Protein AF-A0AAV2SA67-F1 (afdb_monomer)

Secondary structure (DSSP, 8-state):
--SSSSHHHHHHHHHHHHHHHHHHHHHHHHHHHHHHHHHHHHHHHHHHHHHHHHHHHHHHHHHHHHHHHHHHHHHHHHHHHHHHHHHHHHHHHHHHHHHHHHHHHHHHHHHHHHHHHHHHHHHHHHHHHHHHHHHHHHHHHHHHHHHHHHHHHHHHHHHHHHHHHHHHHHHHHHHHHHHHHHHHHHHHHHHHHHHHHHHHHHHHHHHHHHHHHHHHHHHHHHHHHHTTTTTS-----SSSSSTTTHHHHHHHTTTTTSSSSSSSSS-------------GGGTEEE-TT---EEE---S---HHHHHHHHHHTT------SSHHHHHHHHHHHH-SEEEEEEEEEETTEEEETTT--EE-TT-TTB-TT---S---TT-EEEEEE-HHHHHH-TT--EEEE-

InterPro domains:
  IPR016187 C-type lectin fold [SSF56436] (290-387)

pLDDT: mean 81.66, std 18.69, range [34.91, 97.81]

Structure (mmCIF, N/CA/C/O backbone):
data_AF-A0AAV2SA67-F1
#
_entry.id   AF-A0AAV2SA67-F1
#
loop_
_atom_site.group_PDB
_atom_site.id
_atom_site.type_symbol
_atom_site.label_atom_id
_atom_site.label_alt_id
_atom_site.label_comp_id
_atom_site.label_asym_id
_atom_site.label_entity_id
_atom_site.label_seq_id
_atom_site.pdbx_PDB_ins_code
_atom_site.Cartn_x
_atom_site.Cartn_y
_atom_site.Cartn_z
_atom_site.occupancy
_atom_site.B_iso_or_equiv
_atom_site.auth_seq_id
_atom_site.auth_comp_id
_atom_site.auth_asym_id
_atom_site.auth_atom_id
_atom_site.pdbx_PDB_model_num
ATOM 1 N N . MET A 1 1 ? 134.380 -24.415 -111.382 1.00 48.25 1 MET A N 1
ATOM 2 C CA . MET A 1 1 ? 134.892 -23.447 -110.386 1.00 48.25 1 MET A CA 1
ATOM 3 C C . MET A 1 1 ? 134.411 -22.070 -110.834 1.00 48.25 1 MET A C 1
ATOM 5 O O . MET A 1 1 ? 134.616 -21.771 -111.998 1.00 48.25 1 MET A O 1
ATOM 9 N N . TRP A 1 2 ? 133.748 -21.304 -109.955 1.00 44.81 2 TRP A N 1
ATOM 10 C CA . TRP A 1 2 ? 133.229 -19.935 -110.183 1.00 44.81 2 TRP A CA 1
ATOM 11 C C . TRP A 1 2 ? 132.041 -19.792 -111.159 1.00 44.81 2 TRP A C 1
ATOM 13 O O . TRP A 1 2 ? 132.239 -19.430 -112.307 1.00 44.81 2 TRP A O 1
ATOM 23 N N . CYS A 1 3 ? 130.808 -20.058 -110.694 1.00 39.38 3 CYS A N 1
ATOM 24 C CA . CYS A 1 3 ? 129.559 -19.464 -111.244 1.00 39.38 3 CYS A CA 1
ATOM 25 C C . CYS A 1 3 ? 128.272 -19.775 -110.432 1.00 39.38 3 CYS A C 1
ATOM 27 O O . CYS A 1 3 ? 127.188 -19.397 -110.852 1.00 39.38 3 CYS A O 1
ATOM 29 N N . TYR A 1 4 ? 128.352 -20.422 -109.259 1.00 41.94 4 TYR A N 1
ATOM 30 C CA . TYR A 1 4 ? 127.177 -20.696 -108.401 1.00 41.94 4 TYR A CA 1
ATOM 31 C C . TYR A 1 4 ? 126.932 -19.645 -107.297 1.00 41.94 4 TYR A C 1
ATOM 33 O O . TYR A 1 4 ? 125.926 -19.710 -106.599 1.00 41.94 4 TYR A O 1
ATOM 41 N N . GLY A 1 5 ? 127.818 -18.653 -107.150 1.00 44.56 5 GLY A N 1
ATOM 42 C CA . GLY A 1 5 ? 127.726 -17.625 -106.101 1.00 44.56 5 GLY A CA 1
ATOM 43 C C . GLY A 1 5 ? 126.851 -16.411 -106.436 1.00 44.56 5 GLY A C 1
ATOM 44 O O . GLY A 1 5 ? 126.597 -15.602 -105.555 1.00 44.56 5 GLY A O 1
ATOM 45 N N . LEU A 1 6 ? 126.385 -16.271 -107.683 1.00 46.56 6 LEU A N 1
ATOM 46 C CA . LEU A 1 6 ? 125.644 -15.085 -108.149 1.00 46.56 6 LEU A CA 1
ATOM 47 C C . LEU A 1 6 ? 124.126 -15.312 -108.275 1.00 46.56 6 LEU A C 1
ATOM 49 O O . LEU A 1 6 ? 123.373 -14.349 -108.369 1.00 46.56 6 LEU A O 1
ATOM 53 N N . LEU A 1 7 ? 123.662 -16.567 -108.210 1.00 45.16 7 LEU A N 1
ATOM 54 C CA . LEU A 1 7 ? 122.232 -16.903 -108.274 1.00 45.16 7 LEU A CA 1
ATOM 55 C C . LEU A 1 7 ? 121.543 -16.889 -106.896 1.00 45.16 7 LEU A C 1
ATOM 57 O O . LEU A 1 7 ? 120.339 -16.670 -106.816 1.00 45.16 7 LEU A O 1
ATOM 61 N N . ILE A 1 8 ? 122.299 -17.067 -105.807 1.00 51.19 8 ILE A N 1
ATOM 62 C CA . ILE A 1 8 ? 121.755 -17.037 -104.437 1.00 51.19 8 ILE A CA 1
ATOM 63 C C . ILE A 1 8 ? 121.509 -15.588 -103.982 1.00 51.19 8 ILE A C 1
ATOM 65 O O . ILE A 1 8 ? 120.520 -15.315 -103.309 1.00 51.19 8 ILE A O 1
ATOM 69 N N . THR A 1 9 ? 122.321 -14.627 -104.429 1.00 50.41 9 THR A N 1
ATOM 70 C CA . THR A 1 9 ? 122.163 -13.212 -104.053 1.00 50.41 9 THR A CA 1
ATOM 71 C C . THR A 1 9 ? 120.949 -12.545 -104.714 1.00 50.41 9 THR A C 1
ATOM 73 O O . THR A 1 9 ? 120.351 -11.663 -104.110 1.00 50.41 9 THR A O 1
ATOM 76 N N . VAL A 1 10 ? 120.531 -12.987 -105.910 1.00 49.19 10 VAL A N 1
ATOM 77 C CA . VAL A 1 10 ? 119.343 -12.446 -106.612 1.00 49.19 10 VAL A CA 1
ATOM 78 C C . VAL A 1 10 ? 118.028 -13.044 -106.083 1.00 49.19 10 VAL A C 1
ATOM 80 O O . VAL A 1 10 ? 117.008 -12.360 -106.046 1.00 49.19 10 VAL A O 1
ATOM 83 N N . LEU A 1 11 ? 118.039 -14.290 -105.597 1.00 46.66 11 LEU A N 1
ATOM 84 C CA . LEU A 1 11 ? 116.864 -14.893 -104.952 1.00 46.66 11 LEU A CA 1
ATOM 85 C C . LEU A 1 11 ? 116.608 -14.320 -103.546 1.00 46.66 11 LEU A C 1
ATOM 87 O O . LEU A 1 11 ? 115.452 -14.154 -103.160 1.00 46.66 11 LEU A O 1
ATOM 91 N N . VAL A 1 12 ? 117.658 -13.935 -102.809 1.00 51.09 12 VAL A N 1
ATOM 92 C CA . VAL A 1 12 ? 117.508 -13.292 -101.490 1.00 51.09 12 VAL A CA 1
ATOM 93 C C . VAL A 1 12 ? 117.017 -11.841 -101.612 1.00 51.09 12 VAL A C 1
ATOM 95 O O . VAL A 1 12 ? 116.177 -11.429 -100.815 1.00 51.09 12 VAL A O 1
ATOM 98 N N . THR A 1 13 ? 117.425 -11.076 -102.633 1.00 50.19 13 THR A N 1
ATOM 99 C CA . THR A 1 13 ? 116.911 -9.705 -102.839 1.00 50.19 13 THR A CA 1
ATOM 100 C C . THR A 1 13 ? 115.480 -9.669 -103.389 1.00 50.19 13 THR A C 1
ATOM 102 O O . THR A 1 13 ? 114.714 -8.787 -103.009 1.00 50.19 13 THR A O 1
ATOM 105 N N . SER A 1 14 ? 115.063 -10.658 -104.190 1.00 50.53 14 SER A N 1
ATOM 106 C CA . SER A 1 14 ? 113.659 -10.820 -104.612 1.00 50.53 14 SER A CA 1
ATOM 107 C C . SER A 1 14 ? 112.731 -11.199 -103.450 1.00 50.53 14 SER A C 1
ATOM 109 O O . SER A 1 14 ? 111.597 -10.725 -103.396 1.00 50.53 14 SER A O 1
ATOM 111 N N . SER A 1 15 ? 113.200 -12.038 -102.519 1.00 53.34 15 SER A N 1
ATOM 112 C CA . SER A 1 15 ? 112.437 -12.418 -101.323 1.00 53.34 15 SER A CA 1
ATOM 113 C C . SER A 1 15 ? 112.305 -11.260 -100.332 1.00 53.34 15 SER A C 1
ATOM 115 O O . SER A 1 15 ? 111.272 -11.143 -99.684 1.00 53.34 15 SER A O 1
ATOM 117 N N . HIS A 1 16 ? 113.316 -10.391 -100.220 1.00 56.28 16 HIS A N 1
ATOM 118 C CA . HIS A 1 16 ? 113.267 -9.221 -99.336 1.00 56.28 16 HIS A CA 1
ATOM 119 C C . HIS A 1 16 ? 112.369 -8.097 -99.878 1.00 56.28 16 HIS A C 1
ATOM 121 O O . HIS A 1 16 ? 111.713 -7.413 -99.097 1.00 56.28 16 HIS A O 1
ATOM 127 N N . GLN A 1 17 ? 112.278 -7.932 -101.204 1.00 56.06 17 GLN A N 1
ATOM 128 C CA . GLN A 1 17 ? 111.377 -6.945 -101.807 1.00 56.06 17 GLN A CA 1
ATOM 129 C C . GLN A 1 17 ? 109.898 -7.358 -101.684 1.00 56.06 17 GLN A C 1
ATOM 131 O O . GLN A 1 17 ? 109.060 -6.520 -101.368 1.00 56.06 17 GLN A O 1
ATOM 136 N N . GLN A 1 18 ? 109.580 -8.652 -101.840 1.00 59.53 18 GLN A N 1
ATOM 137 C CA . GLN A 1 18 ? 108.227 -9.169 -101.576 1.00 59.53 18 GLN A CA 1
ATOM 138 C C . GLN A 1 18 ? 107.814 -9.035 -100.104 1.00 59.53 18 GLN A C 1
ATOM 140 O O . GLN A 1 18 ? 106.637 -8.807 -99.824 1.00 59.53 18 GLN A O 1
ATOM 145 N N . ASP A 1 19 ? 108.758 -9.147 -99.169 1.00 63.97 19 ASP A N 1
ATOM 146 C CA . ASP A 1 19 ? 108.494 -8.996 -97.734 1.00 63.97 19 ASP A CA 1
ATOM 147 C C . ASP A 1 19 ? 108.241 -7.521 -97.358 1.00 63.97 19 ASP A C 1
ATOM 149 O O . ASP A 1 19 ? 107.311 -7.211 -96.616 1.00 63.97 19 ASP A O 1
ATOM 153 N N . LEU A 1 20 ? 108.978 -6.581 -97.963 1.00 70.62 20 LEU A N 1
ATOM 154 C CA . LEU A 1 20 ? 108.757 -5.137 -97.794 1.00 70.62 20 LEU A CA 1
ATOM 155 C C . LEU A 1 20 ? 107.414 -4.666 -98.378 1.00 70.62 20 LEU A C 1
ATOM 157 O O . LEU A 1 20 ? 106.704 -3.897 -97.728 1.00 70.62 20 LEU A O 1
ATOM 161 N N . ASP A 1 21 ? 107.023 -5.163 -99.555 1.00 72.12 21 ASP A N 1
ATOM 162 C CA . ASP A 1 21 ? 105.719 -4.844 -100.154 1.00 72.12 21 ASP A CA 1
ATOM 163 C C . ASP A 1 21 ? 104.561 -5.462 -99.346 1.00 72.12 21 ASP A C 1
ATOM 165 O O . ASP A 1 21 ? 103.511 -4.835 -99.170 1.00 72.12 21 ASP A O 1
ATOM 169 N N . SER A 1 22 ? 104.768 -6.655 -98.775 1.00 76.44 22 SER A N 1
ATOM 170 C CA . SER A 1 22 ? 103.808 -7.304 -97.870 1.00 76.44 22 SER A CA 1
ATOM 171 C C . SER A 1 22 ? 103.659 -6.539 -96.552 1.00 76.44 22 SER A C 1
ATOM 173 O O . SER A 1 22 ? 102.537 -6.345 -96.085 1.00 76.44 22 SER A O 1
ATOM 175 N N . GLN A 1 23 ? 104.758 -6.039 -95.976 1.00 82.31 23 GLN A N 1
ATOM 176 C CA . GLN A 1 23 ? 104.737 -5.206 -94.769 1.00 82.31 23 GLN A CA 1
ATOM 177 C C . GLN A 1 23 ? 104.076 -3.844 -95.015 1.00 82.31 23 GLN A C 1
ATOM 179 O O . GLN A 1 23 ? 103.294 -3.389 -94.179 1.00 82.31 23 GLN A O 1
ATOM 184 N N . ALA A 1 24 ? 104.314 -3.214 -96.169 1.00 79.31 24 ALA A N 1
ATOM 185 C CA . ALA A 1 24 ? 103.651 -1.966 -96.549 1.00 79.31 24 ALA A CA 1
ATOM 186 C C . ALA A 1 24 ? 102.139 -2.156 -96.763 1.00 79.31 24 ALA A C 1
ATOM 188 O O . ALA A 1 24 ? 101.334 -1.325 -96.333 1.00 79.31 24 ALA A O 1
ATOM 189 N N . LEU A 1 25 ? 101.733 -3.270 -97.382 1.00 83.75 25 LEU A N 1
ATOM 190 C CA . LEU A 1 25 ? 100.326 -3.635 -97.520 1.00 83.75 25 LEU A CA 1
ATOM 191 C C . LEU A 1 25 ? 99.682 -3.888 -96.147 1.00 83.75 25 LEU A C 1
ATOM 193 O O . LEU A 1 25 ? 98.597 -3.367 -95.886 1.00 83.75 25 LEU A O 1
ATOM 197 N N . LEU A 1 26 ? 100.357 -4.624 -95.256 1.00 85.69 26 LEU A N 1
ATOM 198 C CA . LEU A 1 26 ? 99.875 -4.903 -93.902 1.00 85.69 26 LEU A CA 1
ATOM 199 C C . LEU A 1 26 ? 99.706 -3.611 -93.091 1.00 85.69 26 LEU A C 1
ATOM 201 O O . LEU A 1 26 ? 98.662 -3.405 -92.480 1.00 85.69 26 LEU A O 1
ATOM 205 N N . ALA A 1 27 ? 100.686 -2.705 -93.144 1.00 85.56 27 ALA A N 1
ATOM 206 C CA . ALA A 1 27 ? 100.624 -1.409 -92.474 1.00 85.56 27 ALA A CA 1
ATOM 207 C C . ALA A 1 27 ? 99.464 -0.543 -92.993 1.00 85.56 27 ALA A C 1
ATOM 209 O O . ALA A 1 27 ? 98.761 0.091 -92.207 1.00 85.56 27 ALA A O 1
ATOM 210 N N . ASN A 1 28 ? 99.208 -0.557 -94.305 1.00 88.81 28 ASN A N 1
ATOM 211 C CA . ASN A 1 28 ? 98.059 0.135 -94.890 1.00 88.81 28 ASN A CA 1
ATOM 212 C C . ASN A 1 28 ? 96.721 -0.482 -94.461 1.00 88.81 28 ASN A C 1
ATOM 214 O O . ASN A 1 28 ? 95.776 0.261 -94.193 1.00 88.81 28 ASN A O 1
ATOM 218 N N . MET A 1 29 ? 96.631 -1.814 -94.361 1.00 89.88 29 MET A N 1
ATOM 219 C CA . MET A 1 29 ? 95.435 -2.485 -93.843 1.00 89.88 29 MET A CA 1
ATOM 220 C C . MET A 1 29 ? 95.204 -2.170 -92.365 1.00 89.88 29 MET A C 1
ATOM 222 O O . MET A 1 29 ? 94.077 -1.850 -92.002 1.00 89.88 29 MET A O 1
ATOM 226 N N . VAL A 1 30 ? 96.250 -2.198 -91.533 1.00 92.06 30 VAL A N 1
ATOM 227 C CA . VAL A 1 30 ? 96.170 -1.827 -90.109 1.00 92.06 30 VAL A CA 1
ATOM 228 C C . VAL A 1 30 ? 95.690 -0.385 -89.971 1.00 92.06 30 VAL A C 1
ATOM 230 O O . VAL A 1 30 ? 94.685 -0.143 -89.316 1.00 92.06 30 VAL A O 1
ATOM 233 N N . ARG A 1 31 ? 96.296 0.559 -90.701 1.00 89.94 31 ARG A N 1
ATOM 234 C CA . ARG A 1 31 ? 95.888 1.972 -90.669 1.00 89.94 31 ARG A CA 1
ATOM 235 C C . ARG A 1 31 ? 94.442 2.185 -91.135 1.00 89.94 31 ARG A C 1
ATOM 237 O O . ARG A 1 31 ? 93.741 3.052 -90.618 1.00 89.94 31 ARG A O 1
ATOM 244 N N . LEU A 1 32 ? 93.988 1.408 -92.122 1.00 91.69 32 LEU A N 1
ATOM 245 C CA . LEU A 1 32 ? 92.596 1.426 -92.575 1.00 91.69 32 LEU A CA 1
ATOM 246 C C . LEU A 1 32 ? 91.648 0.861 -91.509 1.00 91.69 32 LEU A C 1
ATOM 248 O O . LEU A 1 32 ? 90.562 1.405 -91.318 1.00 91.69 32 LEU A O 1
ATOM 252 N N . VAL A 1 33 ? 92.039 -0.221 -90.832 1.00 92.25 33 VAL A N 1
ATOM 253 C CA . VAL A 1 33 ? 91.273 -0.807 -89.726 1.00 92.25 33 VAL A CA 1
ATOM 254 C C . VAL A 1 33 ? 91.171 0.181 -88.570 1.00 92.25 33 VAL A C 1
ATOM 256 O O . VAL A 1 33 ? 90.055 0.434 -88.127 1.00 92.25 33 VAL A O 1
ATOM 259 N N . ASP A 1 34 ? 92.273 0.811 -88.166 1.00 93.19 34 ASP A N 1
ATOM 260 C CA . ASP A 1 34 ? 92.295 1.817 -87.097 1.00 93.19 34 ASP A CA 1
ATOM 261 C C . ASP A 1 34 ? 91.381 2.998 -87.433 1.00 93.19 34 ASP A C 1
ATOM 263 O O . ASP A 1 34 ? 90.498 3.347 -86.655 1.00 93.19 34 ASP A O 1
ATOM 267 N N . SER A 1 35 ? 91.485 3.540 -88.651 1.00 93.06 35 SER A N 1
ATOM 268 C CA . SER A 1 35 ? 90.613 4.630 -89.108 1.00 93.06 35 SER A CA 1
ATOM 269 C C . SER A 1 35 ? 89.127 4.239 -89.111 1.00 93.06 35 SER A C 1
ATOM 271 O O . SER A 1 35 ? 88.254 5.035 -88.743 1.00 93.06 35 SER A O 1
ATOM 273 N N . ARG A 1 36 ? 88.802 2.996 -89.495 1.00 93.94 36 ARG A N 1
ATOM 274 C CA . ARG A 1 36 ? 87.426 2.480 -89.414 1.00 93.94 36 ARG A CA 1
ATOM 275 C C . ARG A 1 36 ? 86.980 2.269 -87.969 1.00 93.94 36 ARG A C 1
ATOM 277 O O . ARG A 1 36 ? 85.798 2.468 -87.696 1.00 93.94 36 ARG A O 1
ATOM 284 N N . MET A 1 37 ? 87.885 1.889 -87.073 1.00 94.31 37 MET A N 1
ATOM 285 C CA . MET A 1 37 ? 87.607 1.675 -85.655 1.00 94.31 37 MET A CA 1
ATOM 286 C C . MET A 1 37 ? 87.370 3.002 -84.928 1.00 94.31 37 MET A C 1
ATOM 288 O O . MET A 1 37 ? 86.385 3.113 -84.208 1.00 94.31 37 MET A O 1
ATOM 292 N N . GLU A 1 38 ? 88.151 4.042 -85.222 1.00 94.06 38 GLU A N 1
ATOM 293 C CA . GLU A 1 38 ? 87.898 5.419 -84.770 1.00 94.06 38 GLU A CA 1
ATOM 294 C C . GLU A 1 38 ? 86.553 5.947 -85.290 1.00 94.06 38 GLU A C 1
ATOM 296 O O . GLU A 1 38 ? 85.763 6.529 -84.548 1.00 94.06 38 GLU A O 1
ATOM 301 N N . THR A 1 39 ? 86.243 5.699 -86.569 1.00 93.25 39 THR A N 1
ATOM 302 C CA . THR A 1 39 ? 84.943 6.075 -87.151 1.00 93.25 39 THR A CA 1
ATOM 303 C C . THR A 1 39 ? 83.787 5.350 -86.461 1.00 93.25 39 THR A C 1
ATOM 305 O O . THR A 1 39 ? 82.722 5.934 -86.239 1.00 93.25 39 THR A O 1
ATOM 308 N N . LEU A 1 40 ? 83.978 4.071 -86.129 1.00 94.00 40 LEU A N 1
ATOM 309 C CA . LEU A 1 40 ? 82.996 3.285 -85.395 1.00 94.00 40 LEU A CA 1
ATOM 310 C C . LEU A 1 40 ? 82.823 3.821 -83.972 1.00 94.00 40 LEU A C 1
ATOM 312 O O . LEU A 1 40 ? 81.686 3.973 -83.540 1.00 94.00 40 LEU A O 1
ATOM 316 N N . ASP A 1 41 ? 83.909 4.168 -83.286 1.00 94.94 41 ASP A N 1
ATOM 317 C CA . ASP A 1 41 ? 83.878 4.725 -81.935 1.00 94.94 41 ASP A CA 1
ATOM 318 C C . ASP A 1 41 ? 83.143 6.070 -81.888 1.00 94.94 41 ASP A C 1
ATOM 320 O O . ASP A 1 41 ? 82.214 6.252 -81.103 1.00 94.94 41 ASP A O 1
ATOM 324 N N . MET A 1 42 ? 83.430 6.977 -82.829 1.00 94.38 42 MET A N 1
ATOM 325 C CA . MET A 1 42 ? 82.678 8.230 -82.973 1.00 94.38 42 MET A CA 1
ATOM 326 C C . MET A 1 42 ? 81.180 7.988 -83.196 1.00 94.38 42 MET A C 1
ATOM 328 O O . MET A 1 42 ? 80.344 8.685 -82.619 1.00 94.38 42 MET A O 1
ATOM 332 N N . ARG A 1 43 ? 80.817 6.988 -84.010 1.00 94.81 43 ARG A N 1
ATOM 333 C CA . ARG A 1 43 ? 79.412 6.614 -84.231 1.00 94.81 43 ARG A CA 1
ATOM 334 C C . ARG A 1 43 ? 78.772 6.002 -82.991 1.00 94.81 43 ARG A C 1
ATOM 336 O O . ARG A 1 43 ? 77.634 6.349 -82.698 1.00 94.81 43 ARG A O 1
ATOM 343 N N . MET A 1 44 ? 79.473 5.135 -82.264 1.00 94.00 44 MET A N 1
ATOM 344 C CA . MET A 1 44 ? 78.983 4.552 -81.012 1.00 94.00 44 MET A CA 1
ATOM 345 C C . MET A 1 44 ? 78.765 5.632 -79.953 1.00 94.00 44 MET A C 1
ATOM 347 O O . MET A 1 44 ? 77.707 5.657 -79.333 1.00 94.00 44 MET A O 1
ATOM 351 N N . ASN A 1 45 ? 79.689 6.585 -79.822 1.00 94.25 45 ASN A N 1
ATOM 352 C CA . ASN A 1 45 ? 79.549 7.733 -78.926 1.00 94.25 45 ASN A CA 1
ATOM 353 C C . ASN A 1 45 ? 78.383 8.646 -79.342 1.00 94.25 45 ASN A C 1
ATOM 355 O O . ASN A 1 45 ? 77.599 9.096 -78.502 1.00 94.25 45 ASN A O 1
ATOM 359 N N . HIS A 1 46 ? 78.198 8.872 -80.647 1.00 93.00 46 HIS A N 1
ATOM 360 C CA . HIS A 1 46 ? 77.047 9.619 -81.153 1.00 93.00 46 HIS A CA 1
ATOM 361 C C . HIS A 1 46 ? 75.722 8.900 -80.853 1.00 93.00 46 HIS A C 1
ATOM 363 O O . HIS A 1 46 ? 74.798 9.520 -80.333 1.00 93.00 46 HIS A O 1
ATOM 369 N N . ILE A 1 47 ? 75.642 7.589 -81.095 1.00 95.50 47 ILE A N 1
ATOM 370 C CA . ILE A 1 47 ? 74.462 6.773 -80.771 1.00 95.50 47 ILE A CA 1
ATOM 371 C C . ILE A 1 47 ? 74.200 6.777 -79.260 1.00 95.50 47 ILE A C 1
ATOM 373 O O . ILE A 1 47 ? 73.062 6.972 -78.844 1.00 95.50 47 ILE A O 1
ATOM 377 N N . GLY A 1 48 ? 75.239 6.631 -78.434 1.00 95.50 48 GLY A N 1
ATOM 378 C CA . GLY A 1 48 ? 75.130 6.683 -76.975 1.00 95.50 48 GLY A CA 1
ATOM 379 C C . GLY A 1 48 ? 74.571 8.017 -76.478 1.00 95.50 48 GLY A C 1
ATOM 380 O O . GLY A 1 48 ? 73.663 8.037 -75.652 1.00 95.50 48 GLY A O 1
ATOM 381 N N . SER A 1 49 ? 75.037 9.140 -77.034 1.00 94.50 49 SER A N 1
ATOM 382 C CA . SER A 1 49 ? 74.489 10.462 -76.690 1.00 94.50 49 SER A CA 1
ATOM 383 C C . SER A 1 49 ? 73.047 10.660 -77.176 1.00 94.50 49 SER A C 1
ATOM 385 O O . SER A 1 49 ? 72.239 11.231 -76.447 1.00 94.50 49 SER A O 1
ATOM 387 N N . GLN A 1 50 ? 72.678 10.142 -78.355 1.00 95.69 50 GLN A N 1
ATOM 388 C CA . GLN A 1 50 ? 71.285 10.142 -78.815 1.00 95.69 50 GLN A CA 1
ATOM 389 C C . GLN A 1 50 ? 70.375 9.303 -77.908 1.00 95.69 50 GLN A C 1
ATOM 391 O O . GLN A 1 50 ? 69.291 9.766 -77.564 1.00 95.69 50 GLN A O 1
ATOM 396 N N . LEU A 1 51 ? 70.816 8.113 -77.484 1.00 94.81 51 LEU A N 1
ATOM 397 C CA . LEU A 1 51 ? 70.070 7.256 -76.557 1.00 94.81 51 LEU A CA 1
ATOM 398 C C . LEU A 1 51 ? 69.888 7.923 -75.192 1.00 94.81 51 LEU A C 1
ATOM 400 O O . LEU A 1 51 ? 68.769 7.967 -74.695 1.00 94.81 51 LEU A O 1
ATOM 404 N N . ASN A 1 52 ? 70.941 8.518 -74.625 1.00 94.81 52 ASN A N 1
ATOM 405 C CA . ASN A 1 52 ? 70.838 9.248 -73.358 1.00 94.81 52 ASN A CA 1
ATOM 406 C C . ASN A 1 52 ? 69.862 10.431 -73.452 1.00 94.81 52 ASN A C 1
ATOM 408 O O . ASN A 1 52 ? 69.083 10.656 -72.531 1.00 94.81 52 ASN A O 1
ATOM 412 N N . ASN A 1 53 ? 69.855 11.156 -74.574 1.00 94.88 53 ASN A N 1
ATOM 413 C CA . ASN A 1 53 ? 68.894 12.237 -74.803 1.00 94.88 53 ASN A CA 1
ATOM 414 C C . ASN A 1 53 ? 67.454 11.722 -74.954 1.00 94.88 53 ASN A C 1
ATOM 416 O O . ASN A 1 53 ? 66.521 12.386 -74.505 1.00 94.88 53 ASN A O 1
ATOM 420 N N . LEU A 1 54 ? 67.260 10.559 -75.587 1.00 94.81 54 LEU A N 1
ATOM 421 C CA . LEU A 1 54 ? 65.945 9.923 -75.686 1.00 94.81 54 LEU A CA 1
ATOM 422 C C . LEU A 1 54 ? 65.444 9.466 -74.314 1.00 94.81 54 LEU A C 1
ATOM 424 O O . LEU A 1 54 ? 64.302 9.773 -73.989 1.00 94.81 54 LEU A O 1
ATOM 428 N N . PHE A 1 55 ? 66.292 8.832 -73.498 1.00 95.25 55 PHE A N 1
ATOM 429 C CA . PHE A 1 55 ? 65.933 8.438 -72.133 1.00 95.25 55 PHE A CA 1
ATOM 430 C C . PHE A 1 55 ? 65.621 9.648 -71.250 1.00 95.25 55 PHE A C 1
ATOM 432 O O . PHE A 1 55 ? 64.579 9.672 -70.612 1.00 95.25 55 PHE A O 1
ATOM 439 N N . ALA A 1 56 ? 66.428 10.713 -71.299 1.00 94.69 56 ALA A N 1
ATOM 440 C CA . ALA A 1 56 ? 66.135 11.941 -70.556 1.00 94.69 56 ALA A CA 1
ATOM 441 C C . ALA A 1 56 ? 64.804 12.591 -70.985 1.00 94.69 56 ALA A C 1
ATOM 443 O O . ALA A 1 56 ? 64.082 13.155 -70.162 1.00 94.69 56 ALA A O 1
ATOM 444 N N . LYS A 1 57 ? 64.458 12.511 -72.278 1.00 95.12 57 LYS A N 1
ATOM 445 C CA . LYS A 1 57 ? 63.171 12.992 -72.793 1.00 95.12 57 LYS A CA 1
ATOM 446 C C . LYS A 1 57 ? 62.006 12.099 -72.357 1.00 95.12 57 LYS A C 1
ATOM 448 O O . LYS A 1 57 ? 60.935 12.625 -72.068 1.00 95.12 57 LYS A O 1
ATOM 453 N N . GLU A 1 58 ? 62.199 10.784 -72.334 1.00 95.31 58 GLU A N 1
ATOM 454 C CA . GLU A 1 58 ? 61.217 9.824 -71.826 1.00 95.31 58 GLU A CA 1
ATOM 455 C C . GLU A 1 58 ? 60.959 10.046 -70.332 1.00 95.31 58 GLU A C 1
ATOM 457 O O . GLU A 1 58 ? 59.803 10.199 -69.946 1.00 95.31 58 GLU A O 1
ATOM 462 N N . ASP A 1 59 ? 62.011 10.189 -69.522 1.00 95.56 59 ASP A N 1
ATOM 463 C CA . ASP A 1 59 ? 61.911 10.480 -68.088 1.00 95.56 59 ASP A CA 1
ATOM 464 C C . ASP A 1 59 ? 61.172 11.800 -67.832 1.00 95.56 59 ASP A C 1
ATOM 466 O O . ASP A 1 59 ? 60.219 11.834 -67.057 1.00 95.56 59 ASP A O 1
ATOM 470 N N . SER A 1 60 ? 61.531 12.872 -68.550 1.00 95.56 60 SER A N 1
ATOM 471 C CA . SER A 1 60 ? 60.846 14.167 -68.440 1.00 95.56 60 SER A CA 1
ATOM 472 C C . SER A 1 60 ? 59.377 14.097 -68.876 1.00 95.56 60 SER A C 1
ATOM 474 O O . SER A 1 60 ? 58.517 14.701 -68.234 1.00 95.56 60 SER A O 1
ATOM 476 N N . SER A 1 61 ? 59.067 13.346 -69.938 1.00 95.50 61 SER A N 1
ATOM 477 C CA . SER A 1 61 ? 57.685 13.141 -70.387 1.00 95.50 61 SER A CA 1
ATOM 478 C C . SER A 1 61 ? 56.880 12.311 -69.386 1.00 95.50 61 SER A C 1
ATOM 480 O O . SER A 1 61 ? 55.693 12.575 -69.194 1.00 95.50 61 SER A O 1
ATOM 482 N N . ASN A 1 62 ? 57.497 11.309 -68.757 1.00 94.69 62 ASN A N 1
ATOM 483 C CA . ASN A 1 62 ? 56.863 10.488 -67.732 1.00 94.69 62 ASN A CA 1
ATOM 484 C C . ASN A 1 62 ? 56.598 11.302 -66.460 1.00 94.69 62 ASN A C 1
ATOM 486 O O . ASN A 1 62 ? 55.509 11.205 -65.899 1.00 94.69 62 ASN A O 1
ATOM 490 N N . GLU A 1 63 ? 57.541 12.149 -66.042 1.00 96.56 63 GLU A N 1
ATOM 491 C CA . GLU A 1 63 ? 57.357 13.069 -64.917 1.00 96.56 63 GLU A CA 1
ATOM 492 C C . GLU A 1 63 ? 56.207 14.053 -65.189 1.00 96.56 63 GLU A C 1
ATOM 494 O O . GLU A 1 63 ? 55.306 14.191 -64.361 1.00 96.56 63 GLU A O 1
ATOM 499 N N . GLU A 1 64 ? 56.149 14.653 -66.386 1.00 95.62 64 GLU A N 1
ATOM 500 C CA . GLU A 1 64 ? 55.046 15.542 -66.783 1.00 95.62 64 GLU A CA 1
ATOM 501 C C . GLU A 1 64 ? 53.684 14.824 -66.769 1.00 95.62 64 GLU A C 1
ATOM 503 O O . GLU A 1 64 ? 52.688 15.380 -66.294 1.00 95.62 64 GLU A O 1
ATOM 508 N N . LEU A 1 65 ? 53.622 13.583 -67.267 1.00 95.25 65 LEU A N 1
ATOM 509 C CA . LEU A 1 65 ? 52.404 12.770 -67.233 1.00 95.25 65 LEU A CA 1
ATOM 510 C C . LEU A 1 65 ? 51.978 12.433 -65.801 1.00 95.25 65 LEU A C 1
ATOM 512 O O . LEU A 1 65 ? 50.789 12.521 -65.495 1.00 95.25 65 LEU A O 1
ATOM 516 N N . MET A 1 66 ? 52.922 12.094 -64.920 1.00 94.50 66 MET A N 1
ATOM 517 C CA . MET A 1 66 ? 52.637 11.810 -63.511 1.00 94.50 66 MET A CA 1
ATOM 518 C C . MET A 1 66 ? 52.110 13.043 -62.778 1.00 94.50 66 MET A C 1
ATOM 520 O O . MET A 1 66 ? 51.127 12.931 -62.045 1.00 94.50 66 MET A O 1
ATOM 524 N N . VAL A 1 67 ? 52.686 14.226 -63.024 1.00 96.62 67 VAL A N 1
ATOM 525 C CA . VAL A 1 67 ? 52.173 15.482 -62.458 1.00 96.62 67 VAL A CA 1
ATOM 526 C C . VAL A 1 67 ? 50.757 15.767 -62.957 1.00 96.62 67 VAL A C 1
ATOM 528 O O . VAL A 1 67 ? 49.880 16.035 -62.142 1.00 96.62 67 VAL A O 1
ATOM 531 N N . LYS A 1 68 ? 50.494 15.653 -64.268 1.00 96.06 68 LYS A N 1
ATOM 532 C CA . LYS A 1 68 ? 49.144 15.856 -64.833 1.00 96.06 68 LYS A CA 1
ATOM 533 C C . LYS A 1 68 ? 48.120 14.864 -64.290 1.00 96.06 68 LYS A C 1
ATOM 535 O O . LYS A 1 68 ? 46.967 15.231 -64.079 1.00 96.06 68 LYS A O 1
ATOM 540 N N . LEU A 1 69 ? 48.518 13.610 -64.088 1.00 94.94 69 LEU A N 1
ATOM 541 C CA . LEU A 1 69 ? 47.640 12.599 -63.511 1.00 94.94 69 LEU A CA 1
ATOM 542 C C . LEU A 1 69 ? 47.341 12.906 -62.039 1.00 94.94 69 LEU A C 1
ATOM 544 O O . LEU A 1 69 ? 46.181 12.832 -61.645 1.00 94.94 69 LEU A O 1
ATOM 548 N N . SER A 1 70 ? 48.353 13.289 -61.252 1.00 96.94 70 SER A N 1
ATOM 549 C CA . SER A 1 70 ? 48.179 13.663 -59.841 1.00 96.94 70 SER A CA 1
ATOM 550 C C . SER A 1 70 ? 47.242 14.857 -59.696 1.00 96.94 70 SER A C 1
ATOM 552 O O . SER A 1 70 ? 46.258 14.773 -58.966 1.00 96.94 70 SER A O 1
ATOM 554 N N . THR A 1 71 ? 47.476 15.932 -60.455 1.00 94.94 71 THR A N 1
ATOM 555 C CA . THR A 1 71 ? 46.631 17.132 -60.394 1.00 94.94 71 THR A CA 1
ATOM 556 C C . THR A 1 71 ? 45.203 16.848 -60.849 1.00 94.94 71 THR A C 1
ATOM 558 O O . THR A 1 71 ? 44.256 17.335 -60.236 1.00 94.94 71 THR A O 1
ATOM 561 N N . HIS A 1 72 ? 45.016 16.013 -61.877 1.00 94.19 72 HIS A N 1
ATOM 562 C CA . HIS A 1 72 ? 43.680 15.612 -62.309 1.00 94.19 72 HIS A CA 1
ATOM 563 C C . HIS A 1 72 ? 42.945 14.777 -61.251 1.00 94.19 72 HIS A C 1
ATOM 565 O O . HIS A 1 72 ? 41.744 14.955 -61.051 1.00 94.19 72 HIS A O 1
ATOM 571 N N . LEU A 1 73 ? 43.643 13.864 -60.568 1.00 96.44 73 LEU A N 1
ATOM 572 C CA . LEU A 1 73 ? 43.058 13.069 -59.488 1.00 96.44 73 LEU A CA 1
ATOM 573 C C . LEU A 1 73 ? 42.678 13.941 -58.287 1.00 96.44 73 LEU A C 1
ATOM 575 O O . LEU A 1 73 ? 41.585 13.770 -57.756 1.00 96.44 73 LEU A O 1
ATOM 579 N N . GLU A 1 74 ? 43.523 14.897 -57.902 1.00 97.38 74 GLU A N 1
ATOM 580 C CA . GLU A 1 74 ? 43.237 15.862 -56.833 1.00 97.38 74 GLU A CA 1
ATOM 581 C C . GLU A 1 74 ? 42.011 16.728 -57.156 1.00 97.38 74 GLU A C 1
ATOM 583 O O . GLU A 1 74 ? 41.120 16.870 -56.320 1.00 97.38 74 GLU A O 1
ATOM 588 N N . GLU A 1 75 ? 41.901 17.231 -58.390 1.00 97.25 75 GLU A N 1
ATOM 589 C CA . GLU A 1 75 ? 40.730 17.992 -58.844 1.00 97.25 75 GLU A CA 1
ATOM 590 C C . GLU A 1 75 ? 39.448 17.145 -58.775 1.00 97.25 75 GLU A C 1
ATOM 592 O O . GLU A 1 75 ? 38.413 17.599 -58.284 1.00 97.25 75 GLU A O 1
ATOM 597 N N . LYS A 1 76 ? 39.504 15.884 -59.229 1.00 96.88 76 LYS A N 1
ATOM 598 C CA . LYS A 1 76 ? 38.350 14.973 -59.168 1.00 96.88 76 LYS A CA 1
ATOM 599 C C . LYS A 1 76 ? 37.963 14.605 -57.741 1.00 96.88 76 LYS A C 1
ATOM 601 O O . LYS A 1 76 ? 36.767 14.499 -57.471 1.00 96.88 76 LYS A O 1
ATOM 606 N N . LEU A 1 77 ? 38.938 14.420 -56.852 1.00 97.06 77 LEU A N 1
ATOM 607 C CA . LEU A 1 77 ? 38.695 14.169 -55.433 1.00 97.06 77 LEU A CA 1
ATOM 608 C C . LEU A 1 77 ? 38.034 15.380 -54.772 1.00 97.06 77 LEU A C 1
ATOM 610 O O . LEU A 1 77 ? 37.003 15.207 -54.134 1.00 97.06 77 LEU A O 1
ATOM 614 N N . SER A 1 78 ? 38.533 16.593 -55.021 1.00 96.94 78 SER A N 1
ATOM 615 C CA . SER A 1 78 ? 37.941 17.826 -54.488 1.00 96.94 78 SER A CA 1
ATOM 616 C C . SER A 1 78 ? 36.489 18.019 -54.946 1.00 96.94 78 SER A C 1
ATOM 618 O O . SER A 1 78 ? 35.612 18.266 -54.123 1.00 96.94 78 SER A O 1
ATOM 620 N N . VAL A 1 79 ? 36.189 17.812 -56.235 1.00 96.56 79 VAL A N 1
ATOM 621 C CA . VAL A 1 79 ? 34.806 17.904 -56.747 1.00 96.56 79 VAL A CA 1
ATOM 622 C C . VAL A 1 79 ? 33.895 16.838 -56.126 1.00 96.56 79 VAL A C 1
ATOM 624 O O . VAL A 1 79 ? 32.717 17.097 -55.866 1.00 96.56 79 VAL A O 1
ATOM 627 N N . LEU A 1 80 ? 34.414 15.627 -55.901 1.00 95.69 80 LEU A N 1
ATOM 628 C CA . LEU A 1 80 ? 33.660 14.554 -55.256 1.00 95.69 80 LEU A CA 1
ATOM 629 C C . LEU A 1 80 ? 33.372 14.878 -53.784 1.00 95.69 80 LEU A C 1
ATOM 631 O O . LEU A 1 80 ? 32.244 14.664 -53.339 1.00 95.69 80 LEU A O 1
ATOM 635 N N . GLU A 1 81 ? 34.357 15.404 -53.053 1.00 97.81 81 GLU A N 1
ATOM 636 C CA . GLU A 1 81 ? 34.216 15.851 -51.664 1.00 97.81 81 GLU A CA 1
ATOM 637 C C . GLU A 1 81 ? 33.152 16.947 -51.540 1.00 97.81 81 GLU A C 1
ATOM 639 O O . GLU A 1 81 ? 32.212 16.793 -50.757 1.00 97.81 81 GLU A O 1
ATOM 644 N N . ASP A 1 82 ? 33.209 17.981 -52.382 1.00 96.56 82 ASP A N 1
ATOM 645 C CA . ASP A 1 82 ? 32.220 19.065 -52.400 1.00 96.56 82 ASP A CA 1
ATOM 646 C C . ASP A 1 82 ? 30.811 18.551 -52.737 1.00 96.56 82 ASP A C 1
ATOM 648 O O . ASP A 1 82 ? 29.817 18.925 -52.103 1.00 96.56 82 ASP A O 1
ATOM 652 N N . SER A 1 83 ? 30.702 17.646 -53.717 1.00 97.06 83 SER A N 1
ATOM 653 C CA . SER A 1 83 ? 29.423 17.027 -54.071 1.00 97.06 83 SER A CA 1
ATOM 654 C C . SER A 1 83 ? 28.855 16.190 -52.924 1.00 97.06 83 SER A C 1
ATOM 656 O O . SER A 1 83 ? 27.636 16.169 -52.736 1.00 97.06 83 SER A O 1
ATOM 658 N N . LEU A 1 84 ? 29.709 15.481 -52.184 1.00 96.44 84 LEU A N 1
ATOM 659 C CA . LEU A 1 84 ? 29.304 14.647 -51.058 1.00 96.44 84 LEU A CA 1
ATOM 660 C C . LEU A 1 84 ? 28.855 15.511 -49.877 1.00 96.44 84 LEU A C 1
ATOM 662 O O . LEU A 1 84 ? 27.794 15.246 -49.315 1.00 96.44 84 LEU A O 1
ATOM 666 N N . LEU A 1 85 ? 29.596 16.574 -49.555 1.00 96.56 85 LEU A N 1
ATOM 667 C CA . LEU A 1 85 ? 29.227 17.535 -48.513 1.00 96.56 85 LEU A CA 1
ATOM 668 C C . LEU A 1 85 ? 27.875 18.196 -48.808 1.00 96.56 85 LEU A C 1
ATOM 670 O O . LEU A 1 85 ? 26.996 18.198 -47.949 1.00 96.56 85 LEU A O 1
ATOM 674 N N . ASN A 1 86 ? 27.653 18.647 -50.044 1.00 96.06 86 ASN A N 1
ATOM 675 C CA . ASN A 1 86 ? 26.375 19.229 -50.463 1.00 96.06 86 ASN A CA 1
ATOM 676 C C . ASN A 1 86 ? 25.207 18.225 -50.374 1.00 96.06 86 ASN A C 1
ATOM 678 O O . ASN A 1 86 ? 24.087 18.582 -50.008 1.00 96.06 86 ASN A O 1
ATOM 682 N N . HIS A 1 87 ? 25.433 16.948 -50.706 1.00 96.25 87 HIS A N 1
ATOM 683 C CA . HIS A 1 87 ? 24.411 15.911 -50.529 1.00 96.25 87 HIS A CA 1
ATOM 684 C C . HIS A 1 87 ? 24.113 15.628 -49.054 1.00 96.25 87 HIS A C 1
ATOM 686 O O . HIS A 1 87 ? 22.943 15.459 -48.707 1.00 96.25 87 HIS A O 1
ATOM 692 N N . LEU A 1 88 ? 25.134 15.599 -48.193 1.00 96.12 88 LEU A N 1
ATOM 693 C CA . LEU A 1 88 ? 24.954 15.430 -46.752 1.00 96.12 88 LEU A CA 1
ATOM 694 C C . LEU A 1 88 ? 24.191 16.605 -46.136 1.00 96.12 88 LEU A C 1
ATOM 696 O O . LEU A 1 88 ? 23.273 16.373 -45.356 1.00 96.12 88 LEU A O 1
ATOM 700 N N . GLU A 1 89 ? 24.502 17.840 -46.527 1.00 97.38 89 GLU A N 1
ATOM 701 C CA . GLU A 1 89 ? 23.790 19.037 -46.068 1.00 97.38 89 GLU A CA 1
ATOM 702 C C . GLU A 1 89 ? 22.311 19.001 -46.481 1.00 97.38 89 GLU A C 1
ATOM 704 O O . GLU A 1 89 ? 21.420 19.160 -45.647 1.00 97.38 89 GLU A O 1
ATOM 709 N N . LYS A 1 90 ? 22.022 18.678 -47.750 1.00 96.81 90 LYS A N 1
ATOM 710 C CA . LYS A 1 90 ? 20.638 18.512 -48.226 1.00 96.81 90 LYS A CA 1
ATOM 711 C C . LYS A 1 90 ? 19.890 17.412 -47.481 1.00 96.81 90 LYS A C 1
ATOM 713 O O . LYS A 1 90 ? 18.718 17.592 -47.163 1.00 96.81 90 LYS A O 1
ATOM 718 N N . LEU A 1 91 ? 20.542 16.277 -47.227 1.00 95.75 91 LEU A N 1
ATOM 719 C CA . LEU A 1 91 ? 19.938 15.175 -46.482 1.00 95.75 91 LEU A CA 1
ATOM 720 C C . LEU A 1 91 ? 19.668 15.572 -45.026 1.00 95.75 91 LEU A C 1
ATOM 722 O O . LEU A 1 91 ? 18.602 15.247 -44.510 1.00 95.75 91 LEU A O 1
ATOM 726 N N . SER A 1 92 ? 20.601 16.288 -44.393 1.00 97.44 92 SER A N 1
ATOM 727 C CA . SER A 1 92 ? 20.454 16.812 -43.033 1.00 97.44 92 SER A CA 1
ATOM 728 C C . SER A 1 92 ? 19.238 17.729 -42.933 1.00 97.44 92 SER A C 1
ATOM 730 O O . SER A 1 92 ? 18.349 17.466 -42.128 1.00 97.44 92 SER A O 1
ATOM 732 N N . ASN A 1 93 ? 19.131 18.715 -43.827 1.00 94.44 93 ASN A N 1
ATOM 733 C CA . ASN A 1 93 ? 18.002 19.649 -43.849 1.00 94.44 93 ASN A CA 1
ATOM 734 C C . ASN A 1 93 ? 16.669 18.916 -44.095 1.00 94.44 93 ASN A C 1
ATOM 736 O O . ASN A 1 93 ? 15.683 19.161 -43.410 1.00 94.44 93 ASN A O 1
ATOM 740 N N . GLN A 1 94 ? 16.641 17.931 -45.003 1.00 97.12 94 GLN A N 1
ATOM 741 C CA . GLN A 1 94 ? 15.447 17.103 -45.225 1.00 97.12 94 GLN A CA 1
ATOM 742 C C . GLN A 1 94 ? 15.049 16.259 -44.007 1.00 97.12 94 GLN A C 1
ATOM 744 O O . GLN A 1 94 ? 13.864 15.967 -43.825 1.00 97.12 94 GLN A O 1
ATOM 749 N N . MET A 1 95 ? 16.018 15.784 -43.221 1.00 96.00 95 MET A N 1
ATOM 750 C CA . MET A 1 95 ? 15.736 15.058 -41.984 1.00 96.00 95 MET A CA 1
ATOM 751 C C . MET A 1 95 ? 15.210 16.000 -40.905 1.00 96.00 95 MET A C 1
ATOM 753 O O . MET A 1 95 ? 14.244 15.640 -40.241 1.00 96.00 95 MET A O 1
ATOM 757 N N . GLU A 1 96 ? 15.784 17.194 -40.773 1.00 97.44 96 GLU A N 1
ATOM 758 C CA . GLU A 1 96 ? 15.337 18.222 -39.829 1.00 97.44 96 GLU A CA 1
ATOM 759 C C . GLU A 1 96 ? 13.891 18.656 -40.111 1.00 97.44 96 GLU A C 1
ATOM 761 O O . GLU A 1 96 ? 13.052 18.609 -39.211 1.00 97.44 96 GLU A O 1
ATOM 766 N N . ASP A 1 97 ? 13.548 18.909 -41.379 1.00 96.75 97 ASP A N 1
ATOM 767 C CA . ASP A 1 97 ? 12.173 19.215 -41.798 1.00 96.75 97 ASP A CA 1
ATOM 768 C C . ASP A 1 97 ? 11.197 18.080 -41.440 1.00 96.75 97 ASP A C 1
ATOM 770 O O . ASP A 1 97 ? 10.099 18.305 -40.926 1.00 96.75 97 ASP A O 1
ATOM 774 N N . LYS A 1 98 ? 11.588 16.822 -41.691 1.00 96.25 98 LYS A N 1
ATOM 775 C CA . LYS A 1 98 ? 10.756 15.652 -41.362 1.00 96.25 98 LYS A CA 1
ATOM 776 C C . LYS A 1 98 ? 10.593 15.455 -39.859 1.00 96.25 98 LYS A C 1
ATOM 778 O O . LYS A 1 98 ? 9.517 15.033 -39.436 1.00 96.25 98 LYS A O 1
ATOM 783 N N . ILE A 1 99 ? 11.641 15.718 -39.079 1.00 96.50 99 ILE A N 1
ATOM 784 C CA . ILE A 1 99 ? 11.594 15.671 -37.616 1.00 96.50 99 ILE A CA 1
ATOM 785 C C . ILE A 1 99 ? 10.626 16.741 -37.113 1.00 96.50 99 ILE A C 1
ATOM 787 O O . ILE A 1 99 ? 9.723 16.398 -36.359 1.00 96.50 99 ILE A O 1
ATOM 791 N N . SER A 1 100 ? 10.717 17.974 -37.616 1.00 96.31 100 SER A N 1
ATOM 792 C CA . SER A 1 100 ? 9.815 19.067 -37.233 1.00 96.31 100 SER A CA 1
ATOM 793 C C . SER A 1 100 ? 8.340 18.734 -37.509 1.00 96.31 100 SER A C 1
ATOM 795 O O . SER A 1 100 ? 7.497 18.845 -36.619 1.00 96.31 100 SER A O 1
ATOM 797 N N . VAL A 1 101 ? 8.025 18.207 -38.699 1.00 96.19 101 VAL A N 1
ATOM 798 C CA . VAL A 1 101 ? 6.657 17.764 -39.038 1.00 96.19 101 VAL A CA 1
ATOM 799 C C . VAL A 1 101 ? 6.182 16.621 -38.130 1.00 96.19 101 VAL A C 1
ATOM 801 O O . VAL A 1 101 ? 5.000 16.529 -37.788 1.00 96.19 101 VAL A O 1
ATOM 804 N N . PHE A 1 102 ? 7.081 15.711 -37.747 1.00 93.88 102 PHE A N 1
ATOM 805 C CA . PHE A 1 102 ? 6.749 14.609 -36.847 1.00 93.88 102 PHE A CA 1
ATOM 806 C C . PHE A 1 102 ? 6.488 15.091 -35.415 1.00 93.88 102 PHE A C 1
ATOM 808 O O . PHE A 1 102 ? 5.525 14.636 -34.796 1.00 93.88 102 PHE A O 1
ATOM 815 N N . GLU A 1 103 ? 7.298 16.024 -34.915 1.00 95.12 103 GLU A N 1
ATOM 816 C CA . GLU A 1 103 ? 7.117 16.666 -33.611 1.00 95.12 103 GLU A CA 1
ATOM 817 C C . GLU A 1 103 ? 5.773 17.396 -33.533 1.00 95.12 103 GLU A C 1
ATOM 819 O O . GLU A 1 103 ? 5.011 17.162 -32.594 1.00 95.12 103 GLU A O 1
ATOM 824 N N . GLU A 1 104 ? 5.424 18.184 -34.553 1.00 96.56 104 GLU A N 1
ATOM 825 C CA . GLU A 1 104 ? 4.129 18.868 -34.638 1.00 96.56 104 GLU A CA 1
ATOM 826 C C . GLU A 1 104 ? 2.964 17.866 -34.623 1.00 96.56 104 GLU A C 1
ATOM 828 O O . GLU A 1 104 ? 2.011 18.003 -33.852 1.00 96.56 104 GLU A O 1
ATOM 833 N N . LYS A 1 105 ? 3.058 16.794 -35.421 1.00 96.19 105 LYS A N 1
ATOM 834 C CA . LYS A 1 105 ? 2.024 15.753 -35.474 1.00 96.19 105 LYS A CA 1
ATOM 835 C C . LYS A 1 105 ? 1.840 15.043 -34.131 1.00 96.19 105 LYS A C 1
ATOM 837 O O . LYS A 1 105 ? 0.703 14.745 -33.762 1.00 96.19 105 LYS A O 1
ATOM 842 N N . ILE A 1 106 ? 2.930 14.746 -33.418 1.00 93.19 106 ILE A N 1
ATOM 843 C CA . ILE A 1 106 ? 2.863 14.154 -32.077 1.00 93.19 106 ILE A CA 1
ATOM 844 C C . ILE A 1 106 ? 2.237 15.135 -31.092 1.00 93.19 106 ILE A C 1
ATOM 846 O O . ILE A 1 106 ? 1.356 14.723 -30.338 1.00 93.19 106 ILE A O 1
ATOM 850 N N . SER A 1 107 ? 2.665 16.400 -31.108 1.00 95.12 107 SER A N 1
ATOM 851 C CA . SER A 1 107 ? 2.149 17.436 -30.211 1.00 95.12 107 SER A CA 1
ATOM 852 C C . SER A 1 107 ? 0.636 17.572 -30.357 1.00 95.12 107 SER A C 1
ATOM 854 O O . SER A 1 107 ? -0.087 17.400 -29.378 1.00 95.12 107 SER A O 1
ATOM 856 N N . ASN A 1 108 ? 0.150 17.733 -31.591 1.00 93.56 108 ASN A N 1
ATOM 857 C CA . ASN A 1 108 ? -1.279 17.859 -31.877 1.00 93.56 108 ASN A CA 1
ATOM 858 C C . ASN A 1 108 ? -2.054 16.596 -31.456 1.00 93.56 108 ASN A C 1
ATOM 860 O O . ASN A 1 108 ? -3.092 16.681 -30.808 1.00 93.56 108 ASN A O 1
ATOM 864 N N . GLN A 1 109 ? -1.522 15.399 -31.741 1.00 95.69 109 GLN A N 1
ATOM 865 C CA . GLN A 1 109 ? -2.169 14.147 -31.329 1.00 95.69 109 GLN A CA 1
ATOM 866 C C . GLN A 1 109 ? -2.230 13.984 -29.799 1.00 95.69 109 GLN A C 1
ATOM 868 O O . GLN A 1 109 ? -3.166 13.368 -29.278 1.00 95.69 109 GLN A O 1
ATOM 873 N N . MET A 1 110 ? -1.211 14.450 -29.075 1.00 92.56 110 MET A N 1
ATOM 874 C CA . MET A 1 110 ? -1.202 14.424 -27.614 1.00 92.56 110 MET A CA 1
ATOM 875 C C . MET A 1 110 ? -2.193 15.434 -27.038 1.00 92.56 110 MET A C 1
ATOM 877 O O . MET A 1 110 ? -2.937 15.065 -26.133 1.00 92.56 110 MET A O 1
ATOM 881 N N . GLU A 1 111 ? -2.252 16.646 -27.586 1.00 96.62 111 GLU A N 1
ATOM 882 C CA . GLU A 1 111 ? -3.197 17.691 -27.181 1.00 96.62 111 GLU A CA 1
ATOM 883 C C . GLU A 1 111 ? -4.654 17.234 -27.360 1.00 96.62 111 GLU A C 1
ATOM 885 O O . GLU A 1 111 ? -5.434 17.285 -26.408 1.00 96.62 111 GLU A O 1
ATOM 890 N N . ASP A 1 112 ? -4.985 16.626 -28.505 1.00 95.06 112 ASP A N 1
ATOM 891 C CA . ASP A 1 112 ? -6.310 16.042 -28.758 1.00 95.06 112 ASP A CA 1
ATOM 892 C C . ASP A 1 112 ? -6.675 14.958 -27.727 1.00 95.06 112 ASP A C 1
ATOM 894 O O . ASP A 1 112 ? -7.791 14.905 -27.205 1.00 95.06 112 ASP A O 1
ATOM 898 N N . LYS A 1 113 ? -5.729 14.062 -27.408 1.00 94.38 113 LYS A N 1
ATOM 899 C CA . LYS A 1 113 ? -5.955 12.993 -26.421 1.00 94.38 113 LYS A CA 1
ATOM 900 C C . LYS A 1 113 ? -6.119 13.535 -25.006 1.00 94.38 113 LYS A C 1
ATOM 902 O O . LYS A 1 113 ? -6.917 12.974 -24.255 1.00 94.38 113 LYS A O 1
ATOM 907 N N . ILE A 1 114 ? -5.363 14.570 -24.640 1.00 94.81 114 ILE A N 1
ATOM 908 C CA . ILE A 1 114 ? -5.485 15.248 -23.346 1.00 94.81 114 ILE A CA 1
ATOM 909 C C . ILE A 1 114 ? -6.872 15.881 -23.244 1.00 94.81 114 ILE A C 1
ATOM 911 O O . ILE A 1 114 ? -7.577 15.590 -22.283 1.00 94.81 114 ILE A O 1
ATOM 915 N N . SER A 1 115 ? -7.315 16.607 -24.272 1.00 95.38 115 SER A N 1
ATOM 916 C CA . SER A 1 115 ? -8.641 17.231 -24.299 1.00 95.38 115 SER A CA 1
ATOM 917 C C . SER A 1 115 ? -9.778 16.210 -24.119 1.00 95.38 115 SER A C 1
ATOM 919 O O . SER A 1 115 ? -10.652 16.386 -23.271 1.00 95.38 115 SER A O 1
ATOM 921 N N . VAL A 1 116 ? -9.721 15.068 -24.818 1.00 94.62 116 VAL A N 1
ATOM 922 C CA . VAL A 1 116 ? -10.715 13.984 -24.660 1.00 94.62 116 VAL A CA 1
ATOM 923 C C . VAL A 1 116 ? -10.693 13.370 -23.252 1.00 94.62 116 VAL A C 1
ATOM 925 O O . VAL A 1 116 ? -11.729 12.932 -22.743 1.00 94.62 116 VAL A O 1
ATOM 928 N N . LEU A 1 117 ? -9.520 13.273 -22.619 1.00 92.56 117 LEU A N 1
ATOM 929 C CA . LEU A 1 117 ? -9.404 12.768 -21.249 1.00 92.56 117 LEU A CA 1
ATOM 930 C C . LEU A 1 117 ? -9.945 13.768 -20.225 1.00 92.56 117 LEU A C 1
ATOM 932 O O . LEU A 1 117 ? -10.624 13.344 -19.292 1.00 92.56 117 LEU A O 1
ATOM 936 N N . GLU A 1 118 ? -9.681 15.060 -20.409 1.00 94.69 118 GLU A N 1
ATOM 937 C CA . GLU A 1 118 ? -10.214 16.132 -19.565 1.00 94.69 118 GLU A CA 1
ATOM 938 C C . GLU A 1 118 ? -11.745 16.155 -19.600 1.00 94.69 118 GLU A C 1
ATOM 940 O O . GLU A 1 118 ? -12.381 16.169 -18.546 1.00 94.69 118 GLU A O 1
ATOM 945 N N . GLU A 1 119 ? -12.348 16.040 -20.787 1.00 96.38 119 GLU A N 1
ATOM 946 C CA . GLU A 1 119 ? -13.805 15.962 -20.944 1.00 96.38 119 GLU A CA 1
ATOM 947 C C . GLU A 1 119 ? -14.390 14.729 -20.234 1.00 96.38 119 GLU A C 1
ATOM 949 O O . GLU A 1 119 ? -15.343 14.832 -19.457 1.00 96.38 119 GLU A O 1
ATOM 954 N N . LYS A 1 120 ? -13.790 13.546 -20.435 1.00 94.25 120 LYS A N 1
ATOM 955 C CA . LYS A 1 120 ? -14.228 12.307 -19.765 1.00 94.25 120 LYS A CA 1
ATOM 956 C C . LYS A 1 120 ? -14.117 12.393 -18.249 1.00 94.25 120 LYS A C 1
ATOM 958 O O . LYS A 1 120 ? -15.001 11.895 -17.552 1.00 94.25 120 LYS A O 1
ATOM 963 N N . LEU A 1 121 ? -13.036 12.984 -17.743 1.00 92.94 121 LEU A N 1
ATOM 964 C CA . LEU A 1 121 ? -12.833 13.160 -16.312 1.00 92.94 121 LEU A CA 1
ATOM 965 C C . LEU A 1 121 ? -13.863 14.134 -15.732 1.00 92.94 121 LEU A C 1
ATOM 967 O O . LEU A 1 121 ? -14.429 13.834 -14.685 1.00 92.94 121 LEU A O 1
ATOM 971 N N . SER A 1 122 ? -14.144 15.247 -16.418 1.00 94.56 122 SER A N 1
ATOM 972 C CA . SER A 1 122 ? -15.160 16.212 -15.982 1.00 94.56 122 SER A CA 1
ATOM 973 C C . SER A 1 122 ? -16.541 15.567 -15.914 1.00 94.56 122 SER A C 1
ATOM 975 O O . SER A 1 122 ?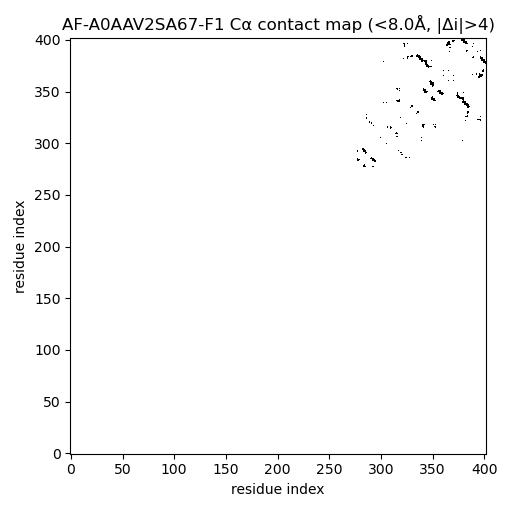 -17.203 15.663 -14.886 1.00 94.56 122 SER A O 1
ATOM 977 N N . ASN A 1 123 ? -16.933 14.826 -16.955 1.00 92.94 123 ASN A N 1
ATOM 978 C CA . ASN A 1 123 ? -18.228 14.146 -16.997 1.00 92.94 123 ASN A CA 1
ATOM 979 C C . ASN A 1 123 ? -18.359 13.098 -15.880 1.00 92.94 123 ASN A C 1
ATOM 981 O O . ASN A 1 123 ? -19.400 12.995 -15.236 1.00 92.94 123 ASN A O 1
ATOM 985 N N . LEU A 1 124 ? -17.293 12.332 -15.614 1.00 93.56 124 LEU A N 1
ATOM 986 C CA . LEU A 1 124 ? -17.287 11.336 -14.540 1.00 93.56 124 LEU A CA 1
ATOM 987 C C . LEU A 1 124 ? -17.361 11.989 -13.156 1.00 93.56 124 LEU A C 1
ATOM 989 O O . LEU A 1 124 ? -18.033 11.467 -12.267 1.00 93.56 124 LEU A O 1
ATOM 993 N N . LEU A 1 125 ? -16.670 13.113 -12.956 1.00 92.25 125 LEU A N 1
ATOM 994 C CA . LEU A 1 125 ? -16.753 13.873 -11.712 1.00 92.25 125 LEU A CA 1
ATOM 995 C C . LEU A 1 125 ? -18.155 14.446 -11.509 1.00 92.25 125 LEU A C 1
ATOM 997 O O . LEU A 1 125 ? -18.699 14.288 -10.422 1.00 92.25 125 LEU A O 1
ATOM 1001 N N . GLU A 1 126 ? -18.759 15.030 -12.541 1.00 94.44 126 GLU A N 1
ATOM 1002 C CA . GLU A 1 126 ? -20.120 15.567 -12.484 1.00 94.44 126 GLU A CA 1
ATOM 1003 C C . GLU A 1 126 ? -21.150 14.470 -12.170 1.00 94.44 126 GLU A C 1
ATOM 1005 O O . GLU A 1 126 ? -21.964 14.634 -11.264 1.00 94.44 126 GLU A O 1
ATOM 1010 N N . GLU A 1 127 ? -21.048 13.297 -12.808 1.00 94.00 127 GLU A N 1
ATOM 1011 C CA . GLU A 1 127 ? -21.907 12.141 -12.515 1.00 94.00 127 GLU A CA 1
ATOM 1012 C C . GLU A 1 127 ? -21.763 11.674 -11.056 1.00 94.00 127 GLU A C 1
ATOM 1014 O O . GLU A 1 127 ? -22.753 11.404 -10.371 1.00 94.00 127 GLU A O 1
ATOM 1019 N N . LYS A 1 128 ? -20.529 11.573 -10.544 1.00 91.06 128 LYS A N 1
ATOM 1020 C CA . LYS A 1 128 ? -20.287 11.132 -9.161 1.00 91.06 128 LYS A CA 1
ATOM 1021 C C . LYS A 1 128 ? -20.736 12.164 -8.137 1.00 91.06 128 LYS A C 1
ATOM 1023 O O . LYS A 1 128 ? -21.292 11.764 -7.114 1.00 91.06 128 LYS A O 1
ATOM 1028 N N . VAL A 1 129 ? -20.514 13.449 -8.403 1.00 92.75 129 VAL A N 1
ATOM 1029 C CA . VAL A 1 129 ? -20.998 14.545 -7.558 1.00 92.75 129 VAL A CA 1
ATOM 1030 C C . VAL A 1 129 ? -22.520 14.521 -7.517 1.00 92.75 129 VAL A C 1
ATOM 1032 O O . VAL A 1 129 ? -23.066 14.491 -6.421 1.00 92.75 129 VAL A O 1
ATOM 1035 N N . TYR A 1 130 ? -23.192 14.379 -8.662 1.00 90.31 130 TYR A N 1
ATOM 1036 C CA . TYR A 1 130 ? -24.649 14.257 -8.721 1.00 90.31 130 TYR A CA 1
ATOM 1037 C C . TYR A 1 130 ? -25.172 13.087 -7.876 1.00 90.31 130 TYR A C 1
ATOM 1039 O O . TYR A 1 130 ? -26.075 13.258 -7.061 1.00 90.31 130 TYR A O 1
ATOM 1047 N N . VAL A 1 131 ? -24.566 11.898 -7.993 1.00 89.25 131 VAL A N 1
ATOM 1048 C CA . VAL A 1 131 ? -24.974 10.728 -7.194 1.00 89.25 131 VAL A CA 1
ATOM 1049 C C . VAL A 1 131 ? -24.780 10.962 -5.693 1.00 89.25 131 VAL A C 1
ATOM 1051 O O . VAL A 1 131 ? -25.594 10.493 -4.898 1.00 89.25 131 VAL A O 1
ATOM 1054 N N . ILE A 1 132 ? -23.713 11.655 -5.288 1.00 83.94 132 ILE A N 1
ATOM 1055 C CA . ILE A 1 132 ? -23.477 12.004 -3.881 1.00 83.94 132 ILE A CA 1
ATOM 1056 C C . ILE A 1 132 ? -24.513 13.031 -3.414 1.00 83.94 132 ILE A C 1
ATOM 1058 O O . ILE A 1 132 ? -25.130 12.823 -2.373 1.00 83.94 132 ILE A O 1
ATOM 1062 N N . GLU A 1 133 ? -24.733 14.094 -4.187 1.00 87.31 133 GLU A N 1
ATOM 1063 C CA . GLU A 1 133 ? -25.694 15.158 -3.879 1.00 87.31 133 GLU A CA 1
ATOM 1064 C C . GLU A 1 133 ? -27.135 14.646 -3.814 1.00 87.31 133 GLU A C 1
ATOM 1066 O O . GLU A 1 133 ? -27.909 15.125 -2.994 1.00 87.31 133 GLU A O 1
ATOM 1071 N N . GLU A 1 134 ? -27.497 13.643 -4.614 1.00 90.56 134 GLU A N 1
ATOM 1072 C CA . GLU A 1 134 ? -28.839 13.062 -4.605 1.00 90.56 134 GLU A CA 1
ATOM 1073 C C . GLU A 1 134 ? -29.011 12.005 -3.502 1.00 90.56 134 GLU A C 1
ATOM 1075 O O . GLU A 1 134 ? -30.025 11.978 -2.805 1.00 90.56 134 GLU A O 1
ATOM 1080 N N . LYS A 1 135 ? -28.041 11.102 -3.315 1.00 84.88 135 LYS A N 1
ATOM 1081 C CA . LYS A 1 135 ? -28.219 9.958 -2.402 1.00 84.88 135 LYS A CA 1
ATOM 1082 C C . LYS A 1 135 ? -27.882 10.271 -0.953 1.00 84.88 135 LYS A C 1
ATOM 1084 O O . LYS A 1 135 ? -28.472 9.657 -0.065 1.00 84.88 135 LYS A O 1
ATOM 1089 N N . LEU A 1 136 ? -26.939 11.179 -0.700 1.00 82.56 136 LEU A N 1
ATOM 1090 C CA . LEU A 1 136 ? -26.501 11.476 0.661 1.00 82.56 136 LEU A CA 1
ATOM 1091 C C . LEU A 1 136 ? -27.608 12.142 1.497 1.00 82.56 136 LEU A C 1
ATOM 1093 O O . LEU A 1 136 ? -27.829 11.659 2.608 1.00 82.56 136 LEU A O 1
ATOM 1097 N N . PRO A 1 137 ? -28.347 13.157 1.000 1.00 86.19 137 PRO A N 1
ATOM 1098 C CA . PRO A 1 137 ? -29.446 13.752 1.758 1.00 86.19 137 PRO A CA 1
ATOM 1099 C C . PRO A 1 137 ? -30.550 12.741 2.050 1.00 86.19 137 PRO A C 1
ATOM 1101 O O . PRO A 1 137 ? -30.938 12.607 3.199 1.00 86.19 137 PRO A O 1
ATOM 1104 N N . ASN A 1 138 ? -30.959 11.943 1.058 1.00 81.38 138 ASN A N 1
ATOM 1105 C CA . ASN A 1 138 ? -31.994 10.922 1.242 1.00 81.38 138 ASN A CA 1
ATOM 1106 C C . ASN A 1 138 ? -31.605 9.890 2.313 1.00 81.38 138 ASN A C 1
ATOM 1108 O O . ASN A 1 138 ? -32.392 9.579 3.200 1.00 81.38 138 ASN A O 1
ATOM 1112 N N . HIS A 1 139 ? -30.361 9.403 2.287 1.00 81.38 139 HIS A N 1
ATOM 1113 C CA . HIS A 1 139 ? -29.877 8.477 3.310 1.00 81.38 139 HIS A CA 1
ATOM 1114 C C . HIS A 1 139 ? -29.792 9.132 4.699 1.00 81.38 139 HIS A C 1
ATOM 1116 O O . HIS A 1 139 ? -30.089 8.489 5.706 1.00 81.38 139 HIS A O 1
ATOM 1122 N N . MET A 1 140 ? -29.375 10.401 4.774 1.00 82.94 140 MET A N 1
ATOM 1123 C CA . MET A 1 140 ? -29.351 11.146 6.036 1.00 82.94 140 MET A CA 1
ATOM 1124 C C . MET A 1 140 ? -30.760 11.402 6.577 1.00 82.94 140 MET A C 1
ATOM 1126 O O . MET A 1 140 ? -30.967 11.246 7.778 1.00 82.94 140 MET A O 1
ATOM 1130 N N . ASP A 1 141 ? -31.718 11.730 5.713 1.00 88.25 141 ASP A N 1
ATOM 1131 C CA . ASP A 1 141 ? -33.120 11.938 6.071 1.00 88.25 141 ASP A CA 1
ATOM 1132 C C . ASP A 1 141 ? -33.756 10.637 6.573 1.00 88.25 141 ASP A C 1
ATOM 1134 O O . ASP A 1 141 ? -34.398 10.645 7.622 1.00 88.25 141 ASP A O 1
ATOM 1138 N N . ASP A 1 142 ? -33.500 9.500 5.917 1.00 86.31 142 ASP A N 1
ATOM 1139 C CA . ASP A 1 142 ? -33.968 8.182 6.366 1.00 86.31 142 ASP A CA 1
ATOM 1140 C C . ASP A 1 142 ? -33.382 7.807 7.738 1.00 86.31 142 ASP A C 1
ATOM 1142 O O . ASP A 1 142 ? -34.089 7.323 8.629 1.00 86.31 142 ASP A O 1
ATOM 1146 N N . GLN A 1 143 ? -32.081 8.043 7.950 1.00 85.50 143 GLN A N 1
ATOM 1147 C CA . GLN A 1 143 ? -31.448 7.806 9.251 1.00 85.50 143 GLN A CA 1
ATOM 1148 C C . GLN A 1 143 ? -31.997 8.735 10.336 1.00 85.50 143 GLN A C 1
ATOM 1150 O O . GLN A 1 143 ? -32.217 8.293 11.470 1.00 85.50 143 GLN A O 1
ATOM 1155 N N . LEU A 1 144 ? -32.238 10.003 10.001 1.00 90.12 144 LEU A N 1
ATOM 1156 C CA . LEU A 1 144 ? -32.814 10.974 10.920 1.00 90.12 144 LEU A CA 1
ATOM 1157 C C . LEU A 1 144 ? -34.247 10.580 11.285 1.00 90.12 144 LEU A C 1
ATOM 1159 O O . LEU A 1 144 ? -34.584 10.574 12.466 1.00 90.12 144 LEU A O 1
ATOM 1163 N N . TYR A 1 145 ? -35.054 10.168 10.306 1.00 89.69 145 TYR A N 1
ATOM 1164 C CA . TYR A 1 145 ? -36.427 9.713 10.510 1.00 89.69 145 TYR A CA 1
ATOM 1165 C C . TYR A 1 145 ? -36.491 8.492 11.435 1.00 89.69 145 TYR A C 1
ATOM 1167 O O . TYR A 1 145 ? -37.216 8.506 12.427 1.00 89.69 145 TYR A O 1
ATOM 1175 N N . ASN A 1 146 ? -35.658 7.477 11.186 1.00 86.00 146 ASN A N 1
ATOM 1176 C CA . ASN A 1 146 ? -35.573 6.289 12.042 1.00 86.00 146 ASN A CA 1
ATOM 1177 C C . ASN A 1 146 ? -35.101 6.622 13.468 1.00 86.00 146 ASN A C 1
ATOM 1179 O O . ASN A 1 146 ? -35.566 6.031 14.447 1.00 86.00 146 ASN A O 1
ATOM 1183 N N . THR A 1 147 ? -34.180 7.581 13.602 1.00 86.25 147 THR A N 1
ATOM 1184 C CA . THR A 1 147 ? -33.699 8.042 14.912 1.00 86.25 147 THR A CA 1
ATOM 1185 C C . THR A 1 147 ? -34.803 8.769 15.676 1.00 86.25 147 THR A C 1
ATOM 1187 O O . THR A 1 147 ? -34.987 8.511 16.864 1.00 86.25 147 THR A O 1
ATOM 1190 N N . VAL A 1 148 ? -35.561 9.639 15.003 1.00 91.12 148 VAL A N 1
ATOM 1191 C CA . VAL A 1 148 ? -36.710 10.342 15.591 1.00 91.12 148 VAL A CA 1
ATOM 1192 C C . VAL A 1 148 ? -37.783 9.346 16.036 1.00 91.12 148 VAL A C 1
ATOM 1194 O O . VAL A 1 148 ? -38.223 9.424 17.179 1.00 91.12 148 VAL A O 1
ATOM 1197 N N . ASP A 1 149 ? -38.118 8.349 15.211 1.00 89.44 149 ASP A N 1
ATOM 1198 C CA . ASP A 1 149 ? -39.090 7.308 15.578 1.00 89.44 149 ASP A CA 1
ATOM 1199 C C . ASP A 1 149 ? -38.631 6.499 16.803 1.00 89.44 149 ASP A C 1
ATOM 1201 O O . ASP A 1 149 ? -39.393 6.260 17.741 1.00 89.44 149 ASP A O 1
ATOM 1205 N N . THR A 1 150 ? -37.340 6.158 16.870 1.00 88.38 150 THR A N 1
ATOM 1206 C CA . THR A 1 150 ? -36.760 5.486 18.044 1.00 88.38 150 THR A CA 1
ATOM 1207 C C . THR A 1 150 ? -36.864 6.355 19.303 1.00 88.38 150 THR A C 1
ATOM 1209 O O . THR A 1 150 ? -37.187 5.853 20.382 1.00 88.38 150 THR A O 1
ATOM 1212 N N . ILE A 1 151 ? -36.614 7.664 19.188 1.00 87.44 151 ILE A N 1
ATOM 1213 C CA . ILE A 1 151 ? -36.764 8.614 20.300 1.00 87.44 151 ILE A CA 1
ATOM 1214 C C . ILE A 1 151 ? -38.224 8.679 20.763 1.00 87.44 151 ILE A C 1
ATOM 1216 O O . ILE A 1 151 ? -38.476 8.661 21.970 1.00 87.44 151 ILE A O 1
ATOM 1220 N N . ASP A 1 152 ? -39.184 8.696 19.841 1.00 89.69 152 ASP A N 1
ATOM 1221 C CA . ASP A 1 152 ? -40.611 8.712 20.170 1.00 89.69 152 ASP A CA 1
ATOM 1222 C C . ASP A 1 152 ? -41.051 7.422 20.879 1.00 89.69 152 ASP A C 1
ATOM 1224 O O . ASP A 1 152 ? -41.762 7.472 21.891 1.00 89.69 152 ASP A O 1
ATOM 1228 N N . GLN A 1 153 ? -40.555 6.262 20.438 1.00 89.06 153 GLN A N 1
ATOM 1229 C CA . GLN A 1 153 ? -40.785 4.979 21.112 1.00 89.06 153 GLN A CA 1
ATOM 1230 C C . GLN A 1 153 ? -40.197 4.955 22.533 1.00 89.06 153 GLN A C 1
ATOM 1232 O O . GLN A 1 153 ? -40.853 4.492 23.477 1.00 89.06 153 GLN A O 1
ATOM 1237 N N . ILE A 1 154 ? -38.984 5.489 22.718 1.00 85.62 154 ILE A N 1
ATOM 1238 C CA . ILE A 1 154 ? -38.350 5.625 24.038 1.00 85.62 154 ILE A CA 1
ATOM 1239 C C . ILE A 1 154 ? -39.177 6.556 24.928 1.00 85.62 154 ILE A C 1
ATOM 1241 O O . ILE A 1 154 ? -39.488 6.192 26.063 1.00 85.62 154 ILE A O 1
ATOM 1245 N N . ASN A 1 155 ? -39.587 7.720 24.422 1.00 87.94 155 ASN A N 1
ATOM 1246 C CA . ASN A 1 155 ? -40.404 8.679 25.168 1.00 87.94 155 ASN A CA 1
ATOM 1247 C C . ASN A 1 155 ? -41.741 8.072 25.606 1.00 87.94 155 ASN A C 1
ATOM 1249 O O . ASN A 1 155 ? -42.150 8.247 26.755 1.00 87.94 155 ASN A O 1
ATOM 1253 N N . SER A 1 156 ? -42.392 7.306 24.731 1.00 89.62 156 SER A N 1
ATOM 1254 C CA . SER A 1 156 ? -43.618 6.570 25.055 1.00 89.62 156 SER A CA 1
ATOM 1255 C C . SER A 1 156 ? -43.387 5.522 26.155 1.00 89.62 156 SER A C 1
ATOM 1257 O O . SER A 1 156 ? -44.137 5.440 27.135 1.00 89.62 156 SER A O 1
ATOM 1259 N N . THR A 1 157 ? -42.287 4.771 26.064 1.00 89.75 157 THR A N 1
ATOM 1260 C CA . THR A 1 157 ? -41.901 3.764 27.066 1.00 89.75 157 THR A CA 1
ATOM 1261 C C . THR A 1 157 ? -41.602 4.401 28.425 1.00 89.75 157 THR A C 1
ATOM 1263 O O . THR A 1 157 ? -42.087 3.927 29.456 1.00 89.75 157 THR A O 1
ATOM 1266 N N . ILE A 1 158 ? -40.862 5.512 28.444 1.00 87.69 158 ILE A N 1
ATOM 1267 C CA . ILE A 1 158 ? -40.588 6.286 29.660 1.00 87.69 158 ILE A CA 1
ATOM 1268 C C . ILE A 1 158 ? -41.900 6.812 30.244 1.00 87.69 158 ILE A C 1
ATOM 1270 O O . ILE A 1 158 ? -42.148 6.633 31.436 1.00 87.69 158 ILE A O 1
ATOM 1274 N N . GLY A 1 159 ? -42.765 7.400 29.414 1.00 89.88 159 GLY A N 1
ATOM 1275 C CA . GLY A 1 159 ? -44.062 7.923 29.836 1.00 89.88 159 GLY A CA 1
ATOM 1276 C C . GLY A 1 159 ? -44.934 6.859 30.506 1.00 89.88 159 GLY A C 1
ATOM 1277 O O . GLY A 1 159 ? -45.445 7.082 31.605 1.00 89.88 159 GLY A O 1
ATOM 1278 N N . SER A 1 160 ? -45.045 5.673 29.899 1.00 88.31 160 SER A N 1
ATOM 1279 C CA . SER A 1 160 ? -45.796 4.550 30.480 1.00 88.31 160 SER A CA 1
ATOM 1280 C C . SER A 1 160 ? -45.179 4.044 31.790 1.00 88.31 160 SER A C 1
ATOM 1282 O O . SER A 1 160 ? -45.893 3.858 32.776 1.00 88.31 160 SER A O 1
ATOM 1284 N N . THR A 1 161 ? -43.851 3.905 31.849 1.00 88.25 161 THR A N 1
ATOM 1285 C CA . THR A 1 161 ? -43.134 3.442 33.049 1.00 88.25 161 THR A CA 1
ATOM 1286 C C . THR A 1 161 ? -43.315 4.413 34.212 1.00 88.25 161 THR A C 1
ATOM 1288 O O . THR A 1 161 ? -43.641 4.000 35.327 1.00 88.25 161 THR A O 1
ATOM 1291 N N . VAL A 1 162 ? -43.155 5.714 33.957 1.00 87.88 162 VAL A N 1
ATOM 1292 C CA . VAL A 1 162 ? -43.364 6.766 34.958 1.00 87.88 162 VAL A CA 1
ATOM 1293 C C . VAL A 1 162 ? -44.819 6.781 35.420 1.00 87.88 162 VAL A C 1
ATOM 1295 O O . VAL A 1 162 ? -45.067 6.843 36.622 1.00 87.88 162 VAL A O 1
ATOM 1298 N N . SER A 1 163 ? -45.784 6.659 34.504 1.00 90.12 163 SER A N 1
ATOM 1299 C CA . SER A 1 163 ? -47.209 6.593 34.850 1.00 90.12 163 SER A CA 1
ATOM 1300 C C . SER A 1 163 ? -47.528 5.413 35.781 1.00 90.12 163 SER A C 1
ATOM 1302 O O . SER A 1 163 ? -48.203 5.593 36.800 1.00 90.12 163 SER A O 1
ATOM 1304 N N . ILE A 1 164 ? -46.969 4.228 35.506 1.00 89.06 164 ILE A N 1
ATOM 1305 C CA . ILE A 1 164 ? -47.105 3.038 36.362 1.00 89.06 164 ILE A CA 1
ATOM 1306 C C . ILE A 1 164 ? -46.472 3.281 37.736 1.00 89.06 164 ILE A C 1
ATOM 1308 O O . ILE A 1 164 ? -47.106 3.033 38.761 1.00 89.06 164 ILE A O 1
ATOM 1312 N N . GLN A 1 165 ? -45.243 3.801 37.786 1.00 86.31 165 GLN A N 1
ATOM 1313 C CA . GLN A 1 165 ? -44.558 4.065 39.055 1.00 86.31 165 GLN A CA 1
ATOM 1314 C C . GLN A 1 165 ? -45.296 5.101 39.912 1.00 86.31 165 GLN A C 1
ATOM 1316 O O . GLN A 1 165 ? -45.424 4.920 41.125 1.00 86.31 165 GLN A O 1
ATOM 1321 N N . VAL A 1 166 ? -45.819 6.166 39.298 1.00 88.81 166 VAL A N 1
ATOM 1322 C CA . VAL A 1 166 ? -46.620 7.188 39.985 1.00 88.81 166 VAL A CA 1
ATOM 1323 C C . VAL A 1 166 ? -47.927 6.598 40.509 1.00 88.81 166 VAL A C 1
ATOM 1325 O O . VAL A 1 166 ? -48.304 6.897 41.644 1.00 88.81 166 VAL A O 1
ATOM 1328 N N . SER A 1 167 ? -48.589 5.740 39.729 1.00 87.31 167 SER A N 1
ATOM 1329 C CA . SER A 1 167 ? -49.823 5.058 40.141 1.00 87.31 167 SER A CA 1
ATOM 1330 C C . SER A 1 167 ? -49.576 4.129 41.332 1.00 87.31 167 SER A C 1
ATOM 1332 O O . SER A 1 167 ? -50.253 4.244 42.352 1.00 87.31 167 SER A O 1
ATOM 1334 N N . ASN A 1 168 ? -48.529 3.301 41.267 1.00 87.12 168 ASN A N 1
ATOM 1335 C CA . ASN A 1 168 ? -48.130 2.415 42.365 1.00 87.12 168 ASN A CA 1
ATOM 1336 C C . ASN A 1 168 ? -47.784 3.208 43.634 1.00 87.12 168 ASN A C 1
ATOM 1338 O O . ASN A 1 168 ? -48.168 2.828 44.739 1.00 87.12 168 ASN A O 1
ATOM 1342 N N . LYS A 1 169 ? -47.084 4.342 43.490 1.00 88.44 169 LYS A N 1
ATOM 1343 C CA . LYS A 1 169 ? -46.769 5.223 44.620 1.00 88.44 169 LYS A CA 1
ATOM 1344 C C . LYS A 1 169 ? -48.036 5.796 45.262 1.00 88.44 169 LYS A C 1
ATOM 1346 O O . LYS A 1 169 ? -48.116 5.818 46.488 1.00 88.44 169 LYS A O 1
ATOM 1351 N N . HIS A 1 170 ? -49.015 6.237 44.470 1.00 87.00 170 HIS A N 1
ATOM 1352 C CA . HIS A 1 170 ? -50.297 6.721 44.996 1.00 87.00 170 HIS A CA 1
ATOM 1353 C C . HIS A 1 170 ? -51.066 5.622 45.733 1.00 87.00 170 HIS A C 1
ATOM 1355 O O . HIS A 1 170 ? -51.605 5.880 46.806 1.00 87.00 170 HIS A O 1
ATOM 1361 N N . GLU A 1 171 ? -51.068 4.394 45.213 1.00 89.00 171 GLU A N 1
ATOM 1362 C CA . GLU A 1 171 ? -51.704 3.254 45.878 1.00 89.00 171 GLU A CA 1
ATOM 1363 C C . GLU A 1 171 ? -51.054 2.946 47.238 1.00 89.00 171 GLU A C 1
ATOM 1365 O O . GLU A 1 171 ? -51.752 2.761 48.236 1.00 89.00 171 GLU A O 1
ATOM 1370 N N . ILE A 1 172 ? -49.716 2.940 47.306 1.00 87.56 172 ILE A N 1
ATOM 1371 C CA . ILE A 1 172 ? -48.972 2.741 48.561 1.00 87.56 172 ILE A CA 1
ATOM 1372 C C . ILE A 1 172 ? -49.287 3.856 49.562 1.00 87.56 172 ILE A C 1
ATOM 1374 O O . ILE A 1 172 ? -49.517 3.571 50.736 1.00 87.56 172 ILE A O 1
ATOM 1378 N N . LEU A 1 173 ? -49.324 5.115 49.112 1.00 87.44 173 LEU A N 1
ATOM 1379 C CA . LEU A 1 173 ? -49.687 6.250 49.965 1.00 87.44 173 LEU A CA 1
ATOM 1380 C C . LEU A 1 173 ? -51.122 6.128 50.495 1.00 87.44 173 LEU A C 1
ATOM 1382 O O . LEU A 1 173 ? -51.344 6.387 51.675 1.00 87.44 173 LEU A O 1
ATOM 1386 N N . GLY A 1 174 ? -52.067 5.668 49.669 1.00 89.69 174 GLY A N 1
ATOM 1387 C CA . GLY A 1 174 ? -53.431 5.360 50.102 1.00 89.69 174 GLY A CA 1
ATOM 1388 C C . GLY A 1 174 ? -53.459 4.292 51.198 1.00 89.69 174 GLY A C 1
ATOM 1389 O O . GLY A 1 174 ? -54.004 4.525 52.273 1.00 89.69 174 GLY A O 1
ATOM 1390 N N . LYS A 1 175 ? -52.767 3.164 50.987 1.00 90.31 175 LYS A N 1
ATOM 1391 C CA . LYS A 1 175 ? -52.657 2.080 51.982 1.00 90.31 175 LYS A CA 1
ATOM 1392 C C . LYS A 1 175 ? -52.005 2.533 53.294 1.00 90.31 175 LYS A C 1
ATOM 1394 O O . LYS A 1 175 ? -52.432 2.102 54.363 1.00 90.31 175 LYS A O 1
ATOM 1399 N N . LEU A 1 176 ? -50.979 3.385 53.229 1.00 84.25 176 LEU A N 1
ATOM 1400 C CA . LEU A 1 176 ? -50.337 3.968 54.414 1.00 84.25 176 LEU A CA 1
ATOM 1401 C C . LEU A 1 176 ? -51.282 4.904 55.169 1.00 84.25 176 LEU A C 1
ATOM 1403 O O . LEU A 1 176 ? -51.325 4.849 56.395 1.00 84.25 176 LEU A O 1
ATOM 1407 N N . SER A 1 177 ? -52.055 5.722 54.450 1.00 88.19 177 SER A N 1
ATOM 1408 C CA . SER A 1 177 ? -53.081 6.576 55.051 1.00 88.19 177 SER A CA 1
ATOM 1409 C C . SER A 1 177 ? -54.144 5.740 55.766 1.00 88.19 177 SER A C 1
ATOM 1411 O O . SER A 1 177 ? -54.471 6.026 56.914 1.00 88.19 177 SER A O 1
ATOM 1413 N N . ASP A 1 178 ? -54.638 4.675 55.130 1.00 87.88 178 ASP A N 1
ATOM 1414 C CA . ASP A 1 178 ? -55.620 3.767 55.732 1.00 87.88 178 ASP A CA 1
ATOM 1415 C C . ASP A 1 178 ? -55.070 3.069 56.980 1.00 87.88 178 ASP A C 1
ATOM 1417 O O . ASP A 1 178 ? -55.786 2.899 57.967 1.00 87.88 178 ASP A O 1
ATOM 1421 N N . LEU A 1 179 ? -53.798 2.658 56.955 1.00 88.50 179 LEU A N 1
ATOM 1422 C CA . LEU A 1 179 ? -53.137 2.057 58.112 1.00 88.50 179 LEU A CA 1
ATOM 1423 C C . LEU A 1 179 ? -52.976 3.068 59.252 1.00 88.50 179 LEU A C 1
ATOM 1425 O O . LEU A 1 179 ? -53.247 2.723 60.399 1.00 88.50 179 LEU A O 1
ATOM 1429 N N . GLY A 1 180 ? -52.584 4.305 58.934 1.00 86.38 180 GLY A N 1
ATOM 1430 C CA . GLY A 1 180 ? -52.492 5.399 59.899 1.00 86.38 180 GLY A CA 1
ATOM 1431 C C . GLY A 1 180 ? -53.838 5.690 60.563 1.00 86.38 180 GLY A C 1
ATOM 1432 O O . GLY A 1 180 ? -53.906 5.772 61.787 1.00 86.38 180 GLY A O 1
ATOM 1433 N N . ASN A 1 181 ? -54.918 5.735 59.778 1.00 85.94 181 ASN A N 1
ATOM 1434 C CA . ASN A 1 181 ? -56.279 5.900 60.292 1.00 85.94 181 ASN A CA 1
ATOM 1435 C C . ASN A 1 181 ? -56.682 4.728 61.200 1.00 85.94 181 ASN A C 1
ATOM 1437 O O . ASN A 1 181 ? -57.085 4.950 62.334 1.00 85.94 181 ASN A O 1
ATOM 1441 N N . LYS A 1 182 ? -56.467 3.476 60.769 1.00 89.62 182 LYS A N 1
ATOM 1442 C CA . LYS A 1 182 ? -56.747 2.287 61.598 1.00 89.62 182 LYS A CA 1
ATOM 1443 C C . LYS A 1 182 ? -55.953 2.271 62.903 1.00 89.62 182 LYS A C 1
ATOM 1445 O O . LYS A 1 182 ? -56.473 1.838 63.927 1.00 89.62 182 LYS A O 1
ATOM 1450 N N . GLN A 1 183 ? -54.691 2.698 62.871 1.00 86.69 183 GLN A N 1
ATOM 1451 C CA . GLN A 1 183 ? -53.862 2.796 64.069 1.00 86.69 183 GLN A CA 1
ATOM 1452 C C . GLN A 1 183 ? -54.382 3.890 65.009 1.00 86.69 183 GLN A C 1
ATOM 1454 O O . GLN A 1 183 ? -54.436 3.660 66.214 1.00 86.69 183 GLN A O 1
ATOM 1459 N N . SER A 1 184 ? -54.801 5.038 64.468 1.00 85.62 184 SER A N 1
ATOM 1460 C CA . SER A 1 184 ? -55.450 6.109 65.234 1.00 85.62 184 SER A CA 1
ATOM 1461 C C . SER A 1 184 ? -56.730 5.609 65.903 1.00 85.62 184 SER A C 1
ATOM 1463 O O . SER A 1 184 ? -56.857 5.732 67.118 1.00 85.62 184 SER A O 1
ATOM 1465 N N . ASP A 1 185 ? -57.616 4.955 65.147 1.00 84.56 185 ASP A N 1
ATOM 1466 C CA . ASP A 1 185 ? -58.863 4.384 65.667 1.00 84.56 185 ASP A CA 1
ATOM 1467 C C . ASP A 1 185 ? -58.587 3.346 66.762 1.00 84.56 185 ASP A C 1
ATOM 1469 O O . ASP A 1 185 ? -59.280 3.293 67.776 1.00 84.56 185 ASP A O 1
ATOM 1473 N N . PHE A 1 186 ? -57.570 2.496 66.583 1.00 84.25 186 PHE A N 1
ATOM 1474 C CA . PHE A 1 186 ? -57.177 1.516 67.596 1.00 84.25 186 PHE A CA 1
ATOM 1475 C C . PHE A 1 186 ? -56.700 2.192 68.886 1.00 84.25 186 PHE A C 1
ATOM 1477 O O . PHE A 1 186 ? -57.112 1.786 69.970 1.00 84.25 186 PHE A O 1
ATOM 1484 N N . ILE A 1 187 ? -55.864 3.230 68.778 1.00 81.56 187 ILE A N 1
ATOM 1485 C CA . ILE A 1 187 ? -55.377 3.999 69.930 1.00 81.56 187 ILE A CA 1
ATOM 1486 C C . ILE A 1 187 ? -56.542 4.708 70.631 1.00 81.56 187 ILE A C 1
ATOM 1488 O O . ILE A 1 187 ? -56.645 4.640 71.852 1.00 81.56 187 ILE A O 1
ATOM 1492 N N . GLU A 1 188 ? -57.445 5.342 69.885 1.00 82.69 188 GLU A N 1
ATOM 1493 C CA . GLU A 1 188 ? -58.611 6.038 70.439 1.00 82.69 188 GLU A CA 1
ATOM 1494 C C . GLU A 1 188 ? -59.581 5.068 71.137 1.00 82.69 188 GLU A C 1
ATOM 1496 O O . GLU A 1 188 ? -60.068 5.341 72.238 1.00 82.69 188 GLU A O 1
ATOM 1501 N N . ASN A 1 189 ? -59.791 3.878 70.568 1.00 77.12 189 ASN A N 1
ATOM 1502 C CA . ASN A 1 189 ? -60.574 2.811 71.196 1.00 77.12 189 ASN A CA 1
ATOM 1503 C C . ASN A 1 189 ? -59.890 2.232 72.448 1.00 77.12 189 ASN A C 1
ATOM 1505 O O . ASN A 1 189 ? -60.560 1.954 73.440 1.00 77.12 189 ASN A O 1
ATOM 1509 N N . ALA A 1 190 ? -58.564 2.069 72.437 1.00 73.00 190 ALA A N 1
ATOM 1510 C CA . ALA A 1 190 ? -57.816 1.589 73.599 1.00 73.00 190 ALA A CA 1
ATOM 1511 C C . ALA A 1 190 ? -57.850 2.605 74.753 1.00 73.00 190 ALA A C 1
ATOM 1513 O O . ALA A 1 190 ? -58.141 2.235 75.889 1.00 73.00 190 ALA A O 1
ATOM 1514 N N . LEU A 1 191 ? -57.636 3.890 74.451 1.00 73.00 191 LEU A N 1
ATOM 1515 C CA . LEU A 1 191 ? -57.676 4.977 75.433 1.00 73.00 191 LEU A CA 1
ATOM 1516 C C . LEU A 1 191 ? -59.089 5.227 75.975 1.00 73.00 191 LEU A C 1
ATOM 1518 O O . LEU A 1 191 ? -59.255 5.489 77.165 1.00 73.00 191 LEU A O 1
ATOM 1522 N N . SER A 1 192 ? -60.124 5.136 75.134 1.00 71.81 192 SER A N 1
ATOM 1523 C CA . SER A 1 192 ? -61.510 5.217 75.612 1.00 71.81 192 SER A CA 1
ATOM 1524 C C . SER A 1 192 ? -61.868 4.020 76.493 1.00 71.81 192 SER A C 1
ATOM 1526 O O . SER A 1 192 ? -62.463 4.219 77.551 1.00 71.81 192 SER A O 1
ATOM 1528 N N . GLY A 1 193 ? -61.419 2.813 76.123 1.00 66.00 193 GLY A N 1
ATOM 1529 C CA . GLY A 1 193 ? -61.522 1.606 76.939 1.00 66.00 193 GLY A CA 1
ATOM 1530 C C . GLY A 1 193 ? -60.889 1.780 78.320 1.00 66.00 193 GLY A C 1
ATOM 1531 O O . GLY A 1 193 ? -61.570 1.566 79.323 1.00 66.00 193 GLY A O 1
ATOM 1532 N N . GLU A 1 194 ? -59.640 2.253 78.376 1.00 61.56 194 GLU A N 1
ATOM 1533 C CA . GLU A 1 194 ? -58.925 2.551 79.624 1.00 61.56 194 GLU A CA 1
ATOM 1534 C C . GLU A 1 194 ? -59.615 3.627 80.467 1.00 61.56 194 GLU A C 1
ATOM 1536 O O . GLU A 1 194 ? -59.698 3.476 81.683 1.00 61.56 194 GLU A O 1
ATOM 1541 N N . ASN A 1 195 ? -60.179 4.673 79.856 1.00 58.75 195 ASN A N 1
ATOM 1542 C CA . ASN A 1 195 ? -60.930 5.700 80.583 1.00 58.75 195 ASN A CA 1
ATOM 1543 C C . ASN A 1 195 ? -62.215 5.154 81.221 1.00 58.75 195 ASN A C 1
ATOM 1545 O O . ASN A 1 195 ? -62.576 5.575 82.323 1.00 58.75 195 ASN A O 1
ATOM 1549 N N . THR A 1 196 ? -62.898 4.197 80.585 1.00 61.66 196 THR A N 1
ATOM 1550 C CA . THR A 1 196 ? -64.037 3.500 81.207 1.00 61.66 196 THR A CA 1
ATOM 1551 C C . THR A 1 196 ? -63.609 2.672 82.414 1.00 61.66 196 THR A C 1
ATOM 1553 O O . THR A 1 196 ? -64.276 2.726 83.449 1.00 61.66 196 THR A O 1
ATOM 1556 N N . THR A 1 197 ? -62.489 1.949 82.328 1.00 62.56 197 THR A N 1
ATOM 1557 C CA . THR A 1 197 ? -61.945 1.186 83.461 1.00 62.56 197 THR A CA 1
ATOM 1558 C C . THR A 1 197 ? -61.453 2.106 84.570 1.00 62.56 197 THR A C 1
ATOM 1560 O O . THR A 1 197 ? -61.730 1.836 85.733 1.00 62.56 197 THR A O 1
ATOM 1563 N N . LEU A 1 198 ? -60.791 3.220 84.240 1.00 62.00 198 LEU A N 1
ATOM 1564 C CA . LEU A 1 198 ? -60.367 4.218 85.224 1.00 62.00 198 LEU A CA 1
ATOM 1565 C C . LEU A 1 198 ? -61.569 4.844 85.933 1.00 62.00 198 LEU A C 1
ATOM 1567 O O . LEU A 1 198 ? -61.543 4.993 87.149 1.00 62.00 198 LEU A O 1
ATOM 1571 N N . SER A 1 199 ? -62.643 5.140 85.199 1.00 63.00 199 SER A N 1
ATOM 1572 C CA . SER A 1 199 ? -63.881 5.679 85.773 1.00 63.00 199 SER A CA 1
ATOM 1573 C C . SER A 1 199 ? -64.559 4.672 86.712 1.00 63.00 199 SER A C 1
ATOM 1575 O O . SER A 1 199 ? -65.056 5.049 87.771 1.00 63.00 199 SER A O 1
ATOM 1577 N N . GLN A 1 200 ? -64.541 3.378 86.370 1.00 61.41 200 GLN A N 1
ATOM 1578 C CA . GLN A 1 200 ? -65.025 2.308 87.251 1.00 61.41 200 GLN A CA 1
ATOM 1579 C C . GLN A 1 200 ? -64.137 2.137 88.489 1.00 61.41 200 GLN A C 1
ATOM 1581 O O . GLN A 1 200 ? -64.666 1.986 89.587 1.00 61.41 200 GLN A O 1
ATOM 1586 N N . ILE A 1 201 ? -62.811 2.216 88.329 1.00 61.84 201 ILE A N 1
ATOM 1587 C CA . ILE A 1 201 ? -61.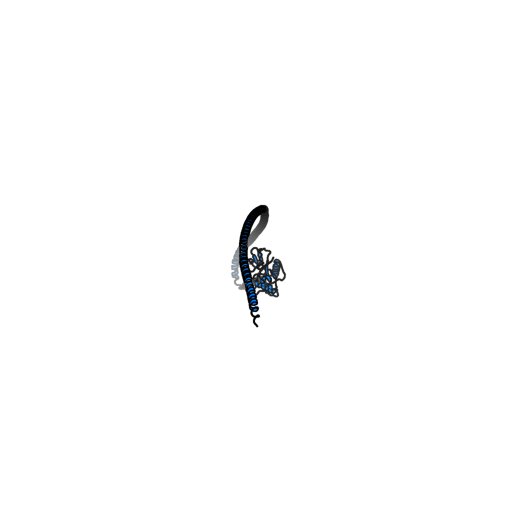847 2.166 89.436 1.00 61.84 201 ILE A CA 1
ATOM 1588 C C . ILE A 1 201 ? -62.053 3.358 90.373 1.00 61.84 201 ILE A C 1
ATOM 1590 O O . ILE A 1 201 ? -62.075 3.171 91.586 1.00 61.84 201 ILE A O 1
ATOM 1594 N N . GLN A 1 202 ? -62.265 4.558 89.836 1.00 64.25 202 GLN A N 1
ATOM 1595 C CA . GLN A 1 202 ? -62.508 5.769 90.615 1.00 64.25 202 GLN A CA 1
ATOM 1596 C C . GLN A 1 202 ? -63.829 5.685 91.394 1.00 64.25 202 GLN A C 1
ATOM 1598 O O . GLN A 1 202 ? -63.848 5.985 92.583 1.00 64.25 202 GLN A O 1
ATOM 1603 N N . TYR A 1 203 ? -64.891 5.153 90.781 1.00 62.44 203 TYR A N 1
ATOM 1604 C CA . TYR A 1 203 ? -66.158 4.887 91.470 1.00 62.44 203 TYR A CA 1
ATOM 1605 C C . TYR A 1 203 ? -66.011 3.839 92.587 1.00 62.44 203 TYR A C 1
ATOM 1607 O O . TYR A 1 203 ? -66.535 4.010 93.685 1.00 62.44 203 TYR A O 1
ATOM 1615 N N . THR A 1 204 ? -65.249 2.763 92.352 1.00 61.41 204 THR A N 1
ATOM 1616 C CA . THR A 1 204 ? -64.944 1.785 93.410 1.00 61.41 204 THR A CA 1
ATOM 1617 C C . THR A 1 204 ? -64.000 2.335 94.474 1.00 61.41 204 THR A C 1
ATOM 1619 O O . THR A 1 204 ? -64.080 1.905 95.616 1.00 61.41 204 THR A O 1
ATOM 1622 N N . SER A 1 205 ? -63.123 3.280 94.132 1.00 66.88 205 SER A N 1
ATOM 1623 C CA . SER A 1 205 ? -62.244 3.960 95.083 1.00 66.88 205 SER A CA 1
ATOM 1624 C C . SER A 1 205 ? -63.053 4.822 96.046 1.00 66.88 205 SER A C 1
ATOM 1626 O O . SER A 1 205 ? -62.807 4.750 97.243 1.00 66.88 205 SER A O 1
ATOM 1628 N N . GLU A 1 206 ? -64.042 5.575 95.554 1.00 67.81 206 GLU A N 1
ATOM 1629 C CA . GLU A 1 206 ? -64.962 6.350 96.402 1.00 67.81 206 GLU A CA 1
ATOM 1630 C C . GLU A 1 206 ? -65.822 5.431 97.293 1.00 67.81 206 GLU A C 1
ATOM 1632 O O . GLU A 1 206 ? -65.916 5.662 98.496 1.00 67.81 206 GLU A O 1
ATOM 1637 N N . ASP A 1 207 ? -66.355 4.319 96.763 1.00 70.88 207 ASP A N 1
ATOM 1638 C CA . ASP A 1 207 ? -67.085 3.316 97.567 1.00 70.88 207 ASP A CA 1
ATOM 1639 C C . ASP A 1 207 ? -66.184 2.636 98.621 1.00 70.88 207 ASP A C 1
ATOM 1641 O O . ASP A 1 207 ? -66.624 2.325 99.731 1.00 70.88 207 ASP A O 1
ATOM 1645 N N . ILE A 1 208 ? -64.901 2.417 98.309 1.00 69.75 208 ILE A N 1
ATOM 1646 C CA . ILE A 1 208 ? -63.905 1.906 99.260 1.00 69.75 208 ILE A CA 1
ATOM 1647 C C . ILE A 1 208 ? -63.548 2.965 100.305 1.00 69.75 208 ILE A C 1
ATOM 1649 O O . ILE A 1 208 ? -63.398 2.598 101.467 1.00 69.75 208 ILE A O 1
ATOM 1653 N N . GLU A 1 209 ? -63.429 4.246 99.949 1.00 73.50 209 GLU A N 1
ATOM 1654 C CA . GLU A 1 209 ? -63.199 5.334 100.908 1.00 73.50 209 GLU A CA 1
ATOM 1655 C C . GLU A 1 209 ? -64.374 5.473 101.881 1.00 73.50 209 GLU A C 1
ATOM 1657 O O . GLU A 1 209 ? -64.158 5.497 103.095 1.00 73.50 209 GLU A O 1
ATOM 1662 N N . ASP A 1 210 ? -65.613 5.430 101.390 1.00 71.25 210 ASP A N 1
ATOM 1663 C CA . ASP A 1 210 ? -66.817 5.438 102.229 1.00 71.25 210 ASP A CA 1
ATOM 1664 C C . ASP A 1 210 ? -66.876 4.207 103.150 1.00 71.25 210 ASP A C 1
ATOM 1666 O O . ASP A 1 210 ? -67.172 4.303 104.351 1.00 71.25 210 ASP A O 1
ATOM 1670 N N . LYS A 1 211 ? -66.514 3.028 102.628 1.00 72.56 211 LYS A N 1
ATOM 1671 C CA . LYS A 1 211 ? -66.380 1.805 103.432 1.00 72.56 211 LYS A CA 1
ATOM 1672 C C . LYS A 1 211 ? -65.222 1.879 104.418 1.00 72.56 211 LYS A C 1
ATOM 1674 O O . LYS A 1 211 ? -65.365 1.351 105.515 1.00 72.56 211 LYS A O 1
ATOM 1679 N N . LEU A 1 212 ? -64.112 2.538 104.095 1.00 70.62 212 LEU A N 1
ATOM 1680 C CA . LEU A 1 212 ? -62.976 2.749 104.995 1.00 70.62 212 LEU A CA 1
ATOM 1681 C C . LEU A 1 212 ? -63.321 3.722 106.117 1.00 70.62 212 LEU A C 1
ATOM 1683 O O . LEU A 1 212 ? -62.887 3.501 107.241 1.00 70.62 212 LEU A O 1
ATOM 1687 N N . VAL A 1 213 ? -64.142 4.742 105.865 1.00 73.25 213 VAL A N 1
ATOM 1688 C CA . VAL A 1 213 ? -64.709 5.599 106.918 1.00 73.25 213 VAL A CA 1
ATOM 1689 C C . VAL A 1 213 ? -65.623 4.779 107.834 1.00 73.25 213 VAL A C 1
ATOM 1691 O O . VAL A 1 213 ? -65.535 4.887 109.059 1.00 73.25 213 VAL A O 1
ATOM 1694 N N . SER A 1 214 ? -66.441 3.887 107.268 1.00 68.38 214 SER A N 1
ATOM 1695 C CA . SER A 1 214 ? -67.271 2.955 108.043 1.00 68.38 214 SER A CA 1
ATOM 1696 C C . SER A 1 214 ? -66.428 1.962 108.858 1.00 68.38 214 SER A C 1
ATOM 1698 O O . SER A 1 214 ? -66.666 1.776 110.050 1.00 68.38 214 SER A O 1
ATOM 1700 N N . ILE A 1 215 ? -65.377 1.393 108.259 1.00 66.94 215 ILE A N 1
ATOM 1701 C CA . ILE A 1 215 ? -64.413 0.508 108.923 1.00 66.94 215 ILE A CA 1
ATOM 1702 C C . ILE A 1 215 ? -63.642 1.270 109.992 1.00 66.94 215 ILE A C 1
ATOM 1704 O O . ILE A 1 215 ? -63.455 0.721 111.061 1.00 66.94 215 ILE A O 1
ATOM 1708 N N . LYS A 1 216 ? -63.240 2.524 109.779 1.00 71.94 216 LYS A N 1
ATOM 1709 C CA . LYS A 1 216 ? -62.572 3.344 110.797 1.00 71.94 216 LYS A CA 1
ATOM 1710 C C . LYS A 1 216 ? -63.461 3.527 112.029 1.00 71.94 216 LYS A C 1
ATOM 1712 O O . LYS A 1 216 ? -62.984 3.333 113.142 1.00 71.94 216 LYS A O 1
ATOM 1717 N N . ASN A 1 217 ? -64.756 3.771 111.836 1.00 66.69 217 ASN A N 1
ATOM 1718 C CA . ASN A 1 217 ? -65.727 3.829 112.934 1.00 66.69 217 ASN A CA 1
ATOM 1719 C C . ASN A 1 217 ? -65.924 2.462 113.623 1.00 66.69 217 ASN A C 1
ATOM 1721 O O . ASN A 1 217 ? -66.155 2.400 114.830 1.00 66.69 217 ASN A O 1
ATOM 1725 N N . ILE A 1 218 ? -65.815 1.353 112.881 1.00 67.00 218 ILE A N 1
ATOM 1726 C CA . ILE A 1 218 ? -65.821 -0.010 113.441 1.00 67.00 218 ILE A CA 1
ATOM 1727 C C . ILE A 1 218 ? -64.499 -0.316 114.168 1.00 67.00 218 ILE A C 1
ATOM 1729 O O . ILE A 1 218 ? -64.521 -0.970 115.203 1.00 67.00 218 ILE A O 1
ATOM 1733 N N . THR A 1 219 ? -63.363 0.181 113.686 1.00 59.75 219 THR A N 1
ATOM 1734 C CA . THR A 1 219 ? -62.028 0.003 114.269 1.00 59.75 219 THR A CA 1
ATOM 1735 C C . THR A 1 219 ? -61.885 0.799 115.556 1.00 59.75 219 THR A C 1
ATOM 1737 O O . THR A 1 219 ? -61.393 0.247 116.526 1.00 59.75 219 THR A O 1
ATOM 1740 N N . GLU A 1 220 ? -62.411 2.023 115.644 1.00 65.00 220 GLU A N 1
ATOM 1741 C C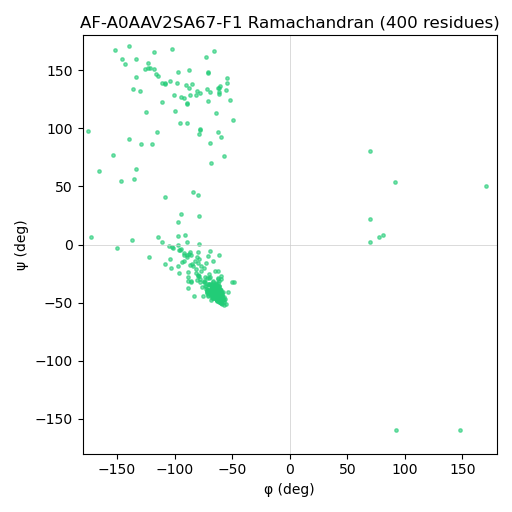A . GLU A 1 220 ? -62.506 2.754 116.920 1.00 65.00 220 GLU A CA 1
ATOM 1742 C C . GLU A 1 220 ? -63.384 2.001 117.940 1.00 65.00 220 GLU A C 1
ATOM 1744 O O . GLU A 1 220 ? -63.120 2.022 119.144 1.00 65.00 220 GLU A O 1
ATOM 1749 N N . LYS A 1 221 ? -64.391 1.254 117.464 1.00 59.53 221 LYS A N 1
ATOM 1750 C CA . LYS A 1 221 ? -65.233 0.380 118.295 1.00 59.53 221 LYS A CA 1
ATOM 1751 C C . LYS A 1 221 ? -64.522 -0.923 118.699 1.00 59.53 221 LYS A C 1
ATOM 1753 O O . LYS A 1 221 ? -64.691 -1.376 119.827 1.00 59.53 221 LYS A O 1
ATOM 1758 N N . LEU A 1 222 ? -63.701 -1.492 117.815 1.00 55.75 222 LEU A N 1
ATOM 1759 C CA . LEU A 1 222 ? -62.904 -2.699 118.057 1.00 55.75 222 LEU A CA 1
ATOM 1760 C C . LEU A 1 222 ? -61.625 -2.419 118.853 1.00 55.75 222 LEU A C 1
ATOM 1762 O O . LEU A 1 222 ? -61.182 -3.305 119.565 1.00 55.75 222 LEU A O 1
ATOM 1766 N N . GLU A 1 223 ? -61.040 -1.222 118.812 1.00 54.94 223 GLU A N 1
ATOM 1767 C CA . GLU A 1 223 ? -59.906 -0.838 119.668 1.00 54.94 223 GLU A CA 1
ATOM 1768 C C . GLU A 1 223 ? -60.326 -0.708 121.140 1.00 54.94 223 GLU A C 1
ATOM 1770 O O . GLU A 1 223 ? -59.534 -1.012 122.033 1.00 54.94 223 GLU A O 1
ATOM 1775 N N . LEU A 1 224 ? -61.597 -0.383 121.401 1.00 55.94 224 LEU A N 1
ATOM 1776 C CA . LEU A 1 224 ? -62.205 -0.478 122.732 1.00 55.94 224 LEU A CA 1
ATOM 1777 C C . LEU A 1 224 ? -62.419 -1.935 123.196 1.00 55.94 224 LEU A C 1
ATOM 1779 O O . LEU A 1 224 ? -62.387 -2.191 124.399 1.00 55.94 224 LEU A O 1
ATOM 1783 N N . GLU A 1 225 ? -62.559 -2.899 122.278 1.00 50.91 225 GLU A N 1
ATOM 1784 C CA . GLU A 1 225 ? -62.702 -4.338 122.581 1.00 50.91 225 GLU A CA 1
ATOM 1785 C C . GLU A 1 225 ? -61.365 -5.119 122.510 1.00 50.91 225 GLU A C 1
ATOM 1787 O O . GLU A 1 225 ? -61.182 -6.113 123.211 1.00 50.91 225 GLU A O 1
ATOM 1792 N N . ALA A 1 226 ? -60.365 -4.651 121.755 1.00 47.09 226 ALA A N 1
ATOM 1793 C CA . ALA A 1 226 ? -59.058 -5.294 121.572 1.00 47.09 226 ALA A CA 1
ATOM 1794 C C . ALA A 1 226 ? -58.082 -5.043 122.735 1.00 47.09 226 ALA A C 1
ATOM 1796 O O . ALA A 1 226 ? -57.126 -5.803 122.913 1.00 47.09 226 ALA A O 1
ATOM 1797 N N . VAL A 1 227 ? -58.351 -4.051 123.593 1.00 52.62 227 VAL A N 1
ATOM 1798 C CA . VAL A 1 227 ? -57.701 -3.945 124.913 1.00 52.62 227 VAL A CA 1
ATOM 1799 C C . VAL A 1 227 ? -58.093 -5.128 125.817 1.00 52.62 227 VAL A C 1
ATOM 1801 O O . VAL A 1 227 ? -57.305 -5.509 126.677 1.00 52.62 227 VAL A O 1
ATOM 1804 N N . ALA A 1 228 ? -59.227 -5.797 125.561 1.00 48.97 228 ALA A N 1
ATOM 1805 C CA . ALA A 1 228 ? -59.640 -7.007 126.277 1.00 48.97 228 ALA A CA 1
ATOM 1806 C C . ALA A 1 228 ? -59.118 -8.328 125.662 1.00 48.97 228 ALA A C 1
ATOM 1808 O O . ALA A 1 228 ? -59.237 -9.372 126.295 1.00 48.97 228 ALA A O 1
ATOM 1809 N N . PHE A 1 229 ? -58.503 -8.314 124.469 1.00 45.12 229 PHE A N 1
ATOM 1810 C CA . PHE A 1 229 ? -57.996 -9.528 123.794 1.00 45.12 229 PHE A CA 1
ATOM 1811 C C . PHE A 1 229 ? -56.459 -9.608 123.722 1.00 45.12 229 PHE A C 1
ATOM 1813 O O . PHE A 1 229 ? -55.889 -10.571 123.211 1.00 45.12 229 PHE A O 1
ATOM 1820 N N . ARG A 1 230 ? -55.754 -8.626 124.299 1.00 45.62 230 ARG A N 1
ATOM 1821 C CA . ARG A 1 230 ? -54.281 -8.561 124.347 1.00 45.62 230 ARG A CA 1
ATOM 1822 C C . ARG A 1 230 ? -53.638 -9.465 125.414 1.00 45.62 230 ARG A C 1
ATOM 1824 O O . ARG A 1 230 ? -52.510 -9.212 125.826 1.00 45.62 230 ARG A O 1
ATOM 1831 N N . GLU A 1 231 ? -54.332 -10.531 125.811 1.00 45.53 231 GLU A N 1
ATOM 1832 C CA . GLU A 1 231 ? -53.801 -11.646 126.612 1.00 45.53 231 GLU A CA 1
ATOM 1833 C C . GLU A 1 231 ? -53.768 -12.984 125.856 1.00 45.53 231 GLU A C 1
ATOM 1835 O O . GLU A 1 231 ? -53.386 -14.005 126.423 1.00 45.53 231 GLU A O 1
ATOM 1840 N N . CYS A 1 232 ? -54.079 -13.019 124.557 1.00 34.91 232 CYS A N 1
ATOM 1841 C CA . CYS A 1 232 ? -53.972 -14.260 123.797 1.00 34.91 232 CYS A CA 1
ATOM 1842 C C . CYS A 1 232 ? -53.333 -14.063 122.422 1.00 34.91 232 CYS A C 1
ATOM 1844 O O . CYS A 1 232 ? -53.741 -13.217 121.636 1.00 34.91 232 CYS A O 1
ATOM 1846 N N . SER A 1 233 ? -52.390 -14.949 122.107 1.00 39.34 233 SER A N 1
ATOM 1847 C CA . SER A 1 233 ? -51.915 -15.243 120.752 1.00 39.34 233 SER A CA 1
ATOM 1848 C C . SER A 1 233 ? -50.723 -14.441 120.223 1.00 39.34 233 SER A C 1
ATOM 1850 O O . SER A 1 233 ? -50.676 -13.964 119.090 1.00 39.34 233 SER A O 1
ATOM 1852 N N . SER A 1 234 ? -49.658 -14.472 121.013 1.00 47.19 234 SER A N 1
ATOM 1853 C CA . SER A 1 234 ? -48.298 -14.726 120.536 1.00 47.19 234 SER A CA 1
ATOM 1854 C C . SER A 1 234 ? -48.197 -16.081 119.800 1.00 47.19 234 SER A C 1
ATOM 1856 O O . SER A 1 234 ? -47.695 -17.060 120.343 1.00 47.19 234 SER A O 1
ATOM 1858 N N . SER A 1 235 ? -48.682 -16.170 118.558 1.00 43.41 235 SER A N 1
ATOM 1859 C CA . SER A 1 235 ? -48.349 -17.258 117.616 1.00 43.41 235 SER A CA 1
ATOM 1860 C C . SER A 1 235 ? -48.974 -17.004 116.251 1.00 43.41 235 SER A C 1
ATOM 1862 O O . SER A 1 235 ? -50.147 -17.283 116.061 1.00 43.41 235 SER A O 1
ATOM 1864 N N . SER A 1 236 ? -48.194 -16.456 115.317 1.00 39.03 236 SER A N 1
ATOM 1865 C CA . SER A 1 236 ? -48.291 -16.703 113.861 1.00 39.03 236 SER A CA 1
ATOM 1866 C C . SER A 1 236 ? -47.376 -15.717 113.120 1.00 39.03 236 SER A C 1
ATOM 1868 O O . SER A 1 236 ? -47.784 -15.010 112.202 1.00 39.03 236 SER A O 1
ATOM 1870 N N . LYS A 1 237 ? -46.115 -15.629 113.560 1.00 43.62 237 LYS A N 1
ATOM 1871 C CA . LYS A 1 237 ? -45.057 -14.821 112.927 1.00 43.62 237 LYS A CA 1
ATOM 1872 C C . LYS A 1 237 ? -44.181 -15.672 111.990 1.00 43.62 237 LYS A C 1
ATOM 1874 O O . LYS A 1 237 ? -43.066 -15.299 111.668 1.00 43.62 237 LYS A O 1
ATOM 1879 N N . THR A 1 238 ? -44.695 -16.825 111.570 1.00 46.81 238 THR A N 1
ATOM 1880 C CA . THR A 1 238 ? -43.985 -17.881 110.832 1.00 46.81 238 THR A CA 1
ATOM 1881 C C . THR A 1 238 ? -44.842 -18.388 109.673 1.00 46.81 238 THR A C 1
ATOM 1883 O O . THR A 1 238 ? -45.168 -19.566 109.584 1.00 46.81 238 THR A O 1
ATOM 1886 N N . LEU A 1 239 ? -45.254 -17.475 108.789 1.00 45.66 239 LEU A N 1
ATOM 1887 C CA . LEU A 1 239 ? -45.779 -17.848 107.465 1.00 45.66 239 LEU A CA 1
ATOM 1888 C C . LEU A 1 239 ? -45.522 -16.797 106.368 1.00 45.66 239 LEU A C 1
ATOM 1890 O O . LEU A 1 239 ? -45.835 -17.041 105.211 1.00 45.66 239 LEU A O 1
ATOM 1894 N N . GLN A 1 240 ? -44.918 -15.649 106.697 1.00 47.47 240 GLN A N 1
ATOM 1895 C CA . GLN A 1 240 ? -44.659 -14.568 105.733 1.00 47.47 240 GLN A CA 1
ATOM 1896 C C . GLN A 1 240 ? -43.216 -14.504 105.209 1.00 47.47 240 GLN A C 1
ATOM 1898 O O . GLN A 1 240 ? -42.936 -13.710 104.319 1.00 47.47 240 GLN A O 1
ATOM 1903 N N . GLU A 1 241 ? -42.316 -15.363 105.693 1.00 46.94 241 GLU A N 1
ATOM 1904 C CA . GLU A 1 241 ? -40.917 -15.408 105.229 1.00 46.94 241 GLU A CA 1
ATOM 1905 C C . GLU A 1 241 ? -40.667 -16.452 104.122 1.00 46.94 241 GLU A C 1
ATOM 1907 O O . GLU A 1 241 ? -39.592 -16.462 103.531 1.00 46.94 241 GLU A O 1
ATOM 1912 N N . ASN A 1 242 ? -41.665 -17.269 103.751 1.00 47.38 242 ASN A N 1
ATOM 1913 C CA . ASN A 1 242 ? -41.494 -18.322 102.736 1.00 47.38 242 ASN A CA 1
ATOM 1914 C C . ASN A 1 242 ? -41.862 -17.906 101.301 1.00 47.38 242 ASN A C 1
ATOM 1916 O O . ASN A 1 242 ? -41.449 -18.572 100.359 1.00 47.38 242 ASN A O 1
ATOM 1920 N N . THR A 1 243 ? -42.575 -16.798 101.090 1.00 48.56 243 THR A N 1
ATOM 1921 C CA . THR A 1 243 ? -43.044 -16.413 99.741 1.00 48.56 243 THR A CA 1
ATOM 1922 C C . THR A 1 243 ? -42.072 -15.492 98.988 1.00 48.56 243 THR A C 1
ATOM 1924 O O . THR A 1 243 ? -42.255 -15.233 97.803 1.00 48.56 243 THR A O 1
ATOM 1927 N N . LEU A 1 244 ? -41.009 -15.012 99.646 1.00 46.72 244 LEU A N 1
ATOM 1928 C CA . LEU A 1 244 ? -39.993 -14.142 99.031 1.00 46.72 244 LEU A CA 1
ATOM 1929 C C . LEU A 1 244 ? -38.831 -14.933 98.390 1.00 46.72 244 LEU A C 1
ATOM 1931 O O . LEU A 1 244 ? -38.042 -14.365 97.636 1.00 46.72 244 LEU A O 1
ATOM 1935 N N . GLN A 1 245 ? -38.753 -16.245 98.639 1.00 50.00 245 GLN A N 1
ATOM 1936 C CA . GLN A 1 245 ? -37.712 -17.123 98.094 1.00 50.00 245 GLN A CA 1
ATOM 1937 C C . GLN A 1 245 ? -38.089 -17.718 96.722 1.00 50.00 245 GLN A C 1
ATOM 1939 O O . GLN A 1 245 ? -37.223 -17.853 95.865 1.00 50.00 245 GLN A O 1
ATOM 1944 N N . GLU A 1 246 ? -39.375 -17.960 96.445 1.00 50.69 246 GLU A N 1
ATOM 1945 C CA . GLU A 1 246 ? -39.833 -18.551 95.170 1.00 50.69 246 GLU A CA 1
ATOM 1946 C C . GLU A 1 246 ? -39.792 -17.567 93.981 1.00 50.69 246 GLU A C 1
ATOM 1948 O O . GLU A 1 246 ? -39.722 -17.974 92.821 1.00 50.69 246 GLU A O 1
ATOM 1953 N N . VAL A 1 247 ? -39.766 -16.255 94.244 1.00 55.66 247 VAL A N 1
ATOM 1954 C CA . VAL A 1 247 ? -39.687 -15.216 93.197 1.00 55.66 247 VAL A CA 1
ATOM 1955 C C . VAL A 1 247 ? -38.248 -15.002 92.699 1.00 55.66 247 VAL A C 1
ATOM 1957 O O . VAL A 1 247 ? -38.043 -14.604 91.551 1.00 55.66 247 VAL A O 1
ATOM 1960 N N . ASN A 1 248 ? -37.238 -15.327 93.512 1.00 55.00 248 ASN A N 1
ATOM 1961 C CA . ASN A 1 248 ? -35.833 -15.224 93.106 1.00 55.00 248 ASN A CA 1
ATOM 1962 C C . ASN A 1 248 ? -35.376 -16.416 92.243 1.00 55.00 248 ASN A C 1
ATOM 1964 O O . ASN A 1 248 ? -34.527 -16.235 91.368 1.00 55.00 248 ASN A O 1
ATOM 1968 N N . ASP A 1 249 ? -36.010 -17.583 92.382 1.00 52.66 249 ASP A N 1
ATOM 1969 C CA . ASP A 1 249 ? -35.674 -18.787 91.607 1.00 52.66 249 ASP A CA 1
ATOM 1970 C C . ASP A 1 249 ? -36.217 -18.755 90.161 1.00 52.66 249 ASP A C 1
ATOM 1972 O O . ASP A 1 249 ? -35.633 -19.355 89.258 1.00 52.66 249 ASP A O 1
ATOM 1976 N N . MET A 1 250 ? -37.257 -17.961 89.876 1.00 48.88 250 MET A N 1
ATOM 1977 C CA . MET A 1 250 ? -37.750 -17.753 88.501 1.00 48.88 250 MET A CA 1
ATOM 1978 C C . MET A 1 250 ? -36.889 -16.786 87.671 1.00 48.88 250 MET A C 1
ATOM 1980 O O . MET A 1 250 ? -36.928 -16.826 86.441 1.00 48.88 250 MET A O 1
ATOM 1984 N N . LYS A 1 251 ? -36.059 -15.953 88.313 1.00 49.12 251 LYS A N 1
ATOM 1985 C CA . LYS A 1 251 ? -35.199 -14.970 87.629 1.00 49.12 251 LYS A CA 1
ATOM 1986 C C . LYS A 1 251 ? -33.898 -15.582 87.083 1.00 49.12 251 LYS A C 1
ATOM 1988 O O . LYS A 1 251 ? -33.319 -15.042 86.145 1.00 49.12 251 LYS A O 1
ATOM 1993 N N . SER A 1 252 ? -33.479 -16.732 87.619 1.00 50.62 252 SER A N 1
ATOM 1994 C CA . SER A 1 252 ? -32.279 -17.478 87.197 1.00 50.62 252 SER A CA 1
ATOM 1995 C C . SER A 1 252 ? -32.495 -18.302 85.911 1.00 50.62 252 SER A C 1
ATOM 1997 O O . SER A 1 252 ? -31.574 -18.485 85.118 1.00 50.62 252 SER A O 1
ATOM 1999 N N . ASN A 1 253 ? -33.734 -18.721 85.624 1.00 51.84 253 ASN A N 1
ATOM 2000 C CA . ASN A 1 253 ? -34.041 -19.588 84.475 1.00 51.84 253 ASN A CA 1
ATOM 2001 C C . ASN A 1 253 ? -34.186 -18.846 83.131 1.00 51.84 253 ASN A C 1
ATOM 2003 O O . ASN A 1 253 ? -34.130 -19.478 82.079 1.00 51.84 253 ASN A O 1
ATOM 2007 N N . ILE A 1 254 ? -34.321 -17.515 83.137 1.00 49.97 254 ILE A N 1
ATOM 2008 C CA . ILE A 1 254 ? -34.433 -16.709 81.905 1.00 49.97 254 ILE A CA 1
ATOM 2009 C C . ILE A 1 254 ? -33.047 -16.299 81.372 1.00 49.97 254 ILE A C 1
ATOM 2011 O O . ILE A 1 254 ? -32.853 -16.238 80.161 1.00 49.97 254 ILE A O 1
ATOM 2015 N N . ALA A 1 255 ? -32.038 -16.164 82.240 1.00 48.81 255 ALA A N 1
ATOM 2016 C CA . ALA A 1 255 ? -30.658 -15.871 81.832 1.00 48.81 255 ALA A CA 1
ATOM 2017 C C . ALA A 1 255 ? -29.933 -17.070 81.174 1.00 48.81 255 ALA A C 1
ATOM 2019 O O . ALA A 1 255 ? -28.929 -16.887 80.490 1.00 48.81 255 ALA A O 1
ATOM 2020 N N . SER A 1 256 ? -30.450 -18.297 81.327 1.00 46.47 256 SER A N 1
ATOM 2021 C CA . SER A 1 256 ? -29.883 -19.512 80.717 1.00 46.47 256 SER A CA 1
ATOM 2022 C C . SER A 1 256 ? -30.389 -19.795 79.291 1.00 46.47 256 SER A C 1
ATOM 2024 O O . SER A 1 256 ? -29.890 -20.718 78.646 1.00 46.47 256 SER A O 1
ATOM 2026 N N . MET A 1 257 ? -31.365 -19.035 78.781 1.00 47.19 257 MET A N 1
ATOM 2027 C CA . MET A 1 257 ? -31.919 -19.223 77.429 1.00 47.19 257 MET A CA 1
ATOM 2028 C C . MET A 1 257 ? -31.310 -18.284 76.376 1.00 47.19 257 MET A C 1
ATOM 2030 O O . MET A 1 257 ? -31.362 -18.599 75.191 1.00 47.19 257 MET A O 1
ATOM 2034 N N . GLU A 1 258 ? -30.672 -17.181 76.780 1.00 46.41 258 GLU A N 1
ATOM 2035 C CA . GLU A 1 258 ? -30.077 -16.209 75.844 1.00 46.41 258 GLU A CA 1
ATOM 2036 C C . GLU A 1 258 ? -28.654 -16.586 75.380 1.00 46.41 258 GLU A C 1
ATOM 2038 O O . GLU A 1 258 ? -28.200 -16.108 74.342 1.00 46.41 258 GLU A O 1
ATOM 2043 N N . TYR A 1 259 ? -27.964 -17.502 76.075 1.00 43.84 259 TYR A N 1
ATOM 2044 C CA . TYR A 1 259 ? -26.585 -17.896 75.739 1.00 43.84 259 TYR A CA 1
ATOM 2045 C C . TYR A 1 259 ? -26.482 -18.974 74.638 1.00 43.84 259 TYR A C 1
ATOM 2047 O O . TYR A 1 259 ? -25.454 -19.077 73.980 1.00 43.84 259 TYR A O 1
ATOM 2055 N N . ASN A 1 260 ? -27.556 -19.721 74.352 1.00 47.38 260 ASN A N 1
ATOM 2056 C CA . ASN A 1 260 ? -27.529 -20.823 73.372 1.00 47.38 260 ASN A CA 1
ATOM 2057 C C . ASN A 1 260 ? -28.035 -20.449 71.962 1.00 47.38 260 ASN A C 1
ATOM 2059 O O . ASN A 1 260 ? -28.043 -21.301 71.077 1.00 47.38 260 ASN A O 1
ATOM 2063 N N . ILE A 1 261 ? -28.452 -19.198 71.722 1.00 45.56 261 ILE A N 1
ATOM 2064 C CA . ILE A 1 261 ? -28.975 -18.760 70.407 1.00 45.56 261 ILE A CA 1
ATOM 2065 C C . ILE A 1 261 ? -27.944 -17.934 69.612 1.00 45.56 261 ILE A C 1
ATOM 2067 O O . ILE A 1 261 ? -28.005 -17.887 68.385 1.00 45.56 261 ILE A O 1
ATOM 2071 N N . ILE A 1 262 ? -26.930 -17.356 70.266 1.00 45.56 262 ILE A N 1
ATOM 2072 C CA . ILE A 1 262 ? -25.935 -16.486 69.605 1.00 45.56 262 ILE A CA 1
ATOM 2073 C C . ILE A 1 262 ? -24.747 -17.276 69.007 1.00 45.56 262 ILE A C 1
ATOM 2075 O O . ILE A 1 262 ? -24.093 -16.795 68.083 1.00 45.56 262 ILE A O 1
ATOM 2079 N N . GLU A 1 263 ? -24.520 -18.528 69.419 1.00 43.12 263 GLU A N 1
ATOM 2080 C CA . GLU A 1 263 ? -23.446 -19.385 68.877 1.00 43.12 263 GLU A CA 1
ATOM 2081 C C . GLU A 1 263 ? -23.860 -20.181 67.615 1.00 43.12 263 GLU A C 1
ATOM 2083 O O . GLU A 1 263 ? -23.015 -20.745 66.925 1.00 43.12 263 GLU A O 1
ATOM 2088 N N . ALA A 1 264 ? -25.146 -20.168 67.236 1.00 43.47 264 ALA A N 1
ATOM 2089 C CA . ALA A 1 264 ? -25.667 -20.934 66.094 1.00 43.47 264 ALA A CA 1
ATOM 2090 C C . ALA A 1 264 ? -25.782 -20.147 64.768 1.00 43.47 264 ALA A C 1
ATOM 2092 O O . ALA A 1 264 ? -26.110 -20.739 63.743 1.00 43.47 264 ALA A O 1
ATOM 2093 N N . ILE A 1 265 ? -25.512 -18.832 64.748 1.00 45.19 265 ILE A N 1
ATOM 2094 C CA . ILE A 1 265 ? -25.726 -17.989 63.548 1.00 45.19 265 ILE A CA 1
ATOM 2095 C C . ILE A 1 265 ? -24.410 -17.554 62.862 1.00 45.19 265 ILE A C 1
ATOM 2097 O O . ILE A 1 265 ? -24.413 -17.233 61.676 1.00 45.19 265 ILE A O 1
ATOM 2101 N N . ASN A 1 266 ? -23.249 -17.651 63.522 1.00 45.12 266 ASN A N 1
ATOM 2102 C C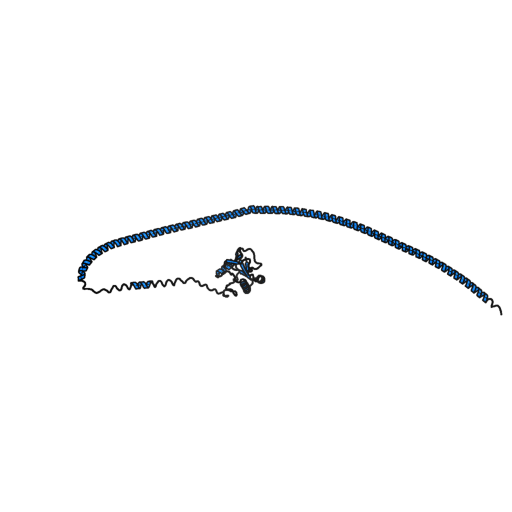A . ASN A 1 266 ? -21.964 -17.178 62.972 1.00 45.12 266 ASN A CA 1
ATOM 2103 C C . ASN A 1 266 ? -21.108 -18.241 62.251 1.00 45.12 266 ASN A C 1
ATOM 2105 O O . ASN A 1 266 ? -19.886 -18.118 62.184 1.00 45.12 266 ASN A O 1
ATOM 2109 N N . SER A 1 267 ? -21.695 -19.300 61.689 1.00 39.31 267 SER A N 1
ATOM 2110 C CA . SER A 1 267 ? -20.915 -20.356 61.016 1.00 39.31 267 SER A CA 1
ATOM 2111 C C . SER A 1 267 ? -21.625 -20.985 59.815 1.00 39.31 267 SER A C 1
ATOM 2113 O O . SER A 1 267 ? -21.763 -22.201 59.737 1.00 39.31 267 SER A O 1
ATOM 2115 N N . THR A 1 268 ? -22.075 -20.192 58.834 1.00 43.31 268 THR A N 1
ATOM 2116 C CA . THR A 1 268 ? -22.379 -20.723 57.486 1.00 43.31 268 THR A CA 1
ATOM 2117 C C . THR A 1 268 ? -22.249 -19.660 56.388 1.00 43.31 268 THR A C 1
ATOM 2119 O O . THR A 1 268 ? -23.234 -19.135 55.884 1.00 43.31 268 THR A O 1
ATOM 2122 N N . SER A 1 269 ? -21.017 -19.331 55.993 1.00 41.69 269 SER A N 1
ATOM 2123 C CA . SER A 1 269 ? -20.707 -18.802 54.648 1.00 41.69 269 SER A CA 1
ATOM 2124 C C . SER A 1 269 ? -19.201 -18.846 54.364 1.00 41.69 269 SER A C 1
ATOM 2126 O O . SER A 1 269 ? -18.539 -17.839 54.151 1.00 41.69 269 SER A O 1
ATOM 2128 N N . ALA A 1 270 ? -18.638 -20.050 54.332 1.00 36.56 270 ALA A N 1
ATOM 2129 C CA . ALA A 1 270 ? -17.365 -20.291 53.665 1.00 36.56 270 ALA A CA 1
ATOM 2130 C C . ALA A 1 270 ? -17.479 -21.630 52.942 1.00 36.56 270 ALA A C 1
ATOM 2132 O O . ALA A 1 270 ? -17.251 -22.694 53.514 1.00 36.56 270 ALA A O 1
ATOM 2133 N N . LEU A 1 271 ? -17.919 -21.572 51.683 1.00 35.19 271 LEU A N 1
ATOM 2134 C CA . LEU A 1 271 ? -17.754 -22.691 50.764 1.00 35.19 271 LEU A CA 1
ATOM 2135 C C . LEU A 1 271 ? -16.258 -23.032 50.719 1.00 35.19 271 LEU A C 1
ATOM 2137 O O . LEU A 1 271 ? -15.444 -22.116 50.566 1.00 35.19 271 LEU A O 1
ATOM 2141 N N . PRO A 1 272 ? -15.873 -24.312 50.835 1.00 36.28 272 PRO A N 1
ATOM 2142 C CA . PRO A 1 272 ? -14.489 -24.691 50.654 1.00 36.28 272 PRO A CA 1
ATOM 2143 C C . PRO A 1 272 ? -14.139 -24.377 49.203 1.00 36.28 272 PRO A C 1
ATOM 2145 O O . PRO A 1 272 ? -14.654 -25.010 48.277 1.00 36.28 272 PRO A O 1
ATOM 2148 N N . GLN A 1 273 ? -13.257 -23.401 48.985 1.00 43.38 273 GLN A N 1
ATOM 2149 C CA . GLN A 1 273 ? -12.466 -23.414 47.768 1.00 43.38 273 GLN A CA 1
ATOM 2150 C C . GLN A 1 273 ? -11.649 -24.695 47.844 1.00 43.38 273 GLN A C 1
ATOM 2152 O O . GLN A 1 273 ? -10.647 -24.774 48.547 1.00 43.38 273 GLN A O 1
ATOM 2157 N N . LYS A 1 274 ? -12.158 -25.741 47.191 1.00 44.88 274 LYS A N 1
ATOM 2158 C CA . LYS A 1 274 ? -11.395 -26.932 46.859 1.00 44.88 274 LYS A CA 1
ATOM 2159 C C . LYS A 1 274 ? -10.122 -26.406 46.211 1.00 44.88 274 LYS A C 1
ATOM 2161 O O . LYS A 1 274 ? -10.196 -25.866 45.110 1.00 44.88 274 LYS A O 1
ATOM 2166 N N . GLU A 1 275 ? -8.997 -26.479 46.918 1.00 49.53 275 GLU A N 1
ATOM 2167 C CA . GLU A 1 275 ? -7.689 -26.214 46.337 1.00 49.53 275 GLU A CA 1
ATOM 2168 C C . GLU A 1 275 ? -7.521 -27.238 45.215 1.00 49.53 275 GLU A C 1
ATOM 2170 O O . GLU A 1 275 ? -7.154 -28.393 45.430 1.00 49.53 275 GLU A O 1
ATOM 2175 N N . ILE A 1 276 ? -7.906 -26.844 44.002 1.00 58.12 276 ILE A N 1
ATOM 2176 C CA . ILE A 1 276 ? -7.582 -27.572 42.788 1.00 58.12 276 ILE A CA 1
ATOM 2177 C C . ILE A 1 276 ? -6.080 -27.369 42.648 1.00 58.12 276 ILE A C 1
ATOM 2179 O O . ILE A 1 276 ? -5.614 -26.391 42.065 1.00 58.12 276 ILE A O 1
ATOM 2183 N N . GLY A 1 277 ? -5.312 -28.248 43.288 1.00 72.12 277 GLY A N 1
ATOM 2184 C CA . GLY A 1 277 ? -3.875 -28.295 43.095 1.00 72.12 277 GLY A CA 1
ATOM 2185 C C . GLY A 1 277 ? -3.587 -28.438 41.603 1.00 72.12 277 GLY A C 1
ATOM 2186 O O . GLY A 1 277 ? -4.276 -29.190 40.907 1.00 72.12 277 GLY A O 1
ATOM 2187 N N . CYS A 1 278 ? -2.572 -27.724 41.116 1.00 85.69 278 CYS A N 1
ATOM 2188 C CA . CYS A 1 278 ? -2.072 -27.826 39.744 1.00 85.69 278 CYS A CA 1
ATOM 2189 C C . CYS A 1 278 ? -1.401 -29.178 39.514 1.00 85.69 278 CYS A C 1
ATOM 2191 O O . CYS A 1 278 ? -0.181 -29.287 39.435 1.00 85.69 278 CYS A O 1
ATOM 2193 N N . THR A 1 279 ? -2.213 -30.224 39.487 1.00 88.31 279 THR A N 1
ATOM 2194 C CA . THR A 1 279 ? -1.771 -31.601 39.347 1.00 88.31 279 THR A CA 1
ATOM 2195 C C . THR A 1 279 ? -1.832 -31.993 37.879 1.00 88.31 279 THR A C 1
ATOM 2197 O O . THR A 1 279 ? -2.875 -31.877 37.229 1.00 88.31 279 THR A O 1
ATOM 2200 N N . GLU A 1 280 ? -0.712 -32.494 37.355 1.00 87.06 280 GLU A N 1
ATOM 2201 C CA . GLU A 1 280 ? -0.625 -32.948 35.961 1.00 87.06 280 GLU A CA 1
ATOM 2202 C C . GLU A 1 280 ? -1.616 -34.073 35.646 1.00 87.06 280 GLU A C 1
ATOM 2204 O O . GLU A 1 280 ? -2.107 -34.161 34.522 1.00 87.06 280 GLU A O 1
ATOM 2209 N N . SER A 1 281 ? -2.001 -34.877 36.644 1.00 88.12 281 SER A N 1
ATOM 2210 C CA . SER A 1 281 ? -3.009 -35.937 36.502 1.00 88.12 281 SER A CA 1
ATOM 2211 C C . SER A 1 281 ? -4.402 -35.422 36.126 1.00 88.12 281 SER A C 1
ATOM 2213 O O . SER A 1 281 ? -5.190 -36.170 35.554 1.00 88.12 281 SER A O 1
ATOM 2215 N N . MET A 1 282 ? -4.709 -34.155 36.414 1.00 88.50 282 MET A N 1
ATOM 2216 C CA . MET A 1 282 ? -5.958 -33.492 36.023 1.00 88.50 282 MET A CA 1
ATOM 2217 C C . MET A 1 282 ? -5.809 -32.658 34.735 1.00 88.50 282 MET A C 1
ATOM 2219 O O . MET A 1 282 ? -6.727 -31.929 34.353 1.00 88.50 282 MET A O 1
ATOM 2223 N N . GLY A 1 283 ? -4.657 -32.755 34.060 1.00 91.69 283 GLY A N 1
ATOM 2224 C CA . GLY A 1 283 ? -4.326 -31.994 32.853 1.00 91.69 283 GLY A CA 1
ATOM 2225 C C . GLY A 1 283 ? -3.828 -30.571 33.118 1.00 91.69 283 GLY A C 1
ATOM 2226 O O . GLY A 1 283 ? -3.667 -29.801 32.171 1.00 91.69 283 GLY A O 1
ATOM 2227 N N . PHE A 1 284 ? -3.584 -30.208 34.382 1.00 95.44 284 PHE A N 1
ATOM 2228 C CA . PHE A 1 284 ? -3.045 -28.899 34.741 1.00 95.44 284 PHE A CA 1
ATOM 2229 C C . PHE A 1 284 ? -1.519 -28.888 34.724 1.00 95.44 284 PHE A C 1
ATOM 2231 O O . PHE A 1 284 ? -0.875 -29.883 35.031 1.00 95.44 284 PHE A O 1
ATOM 2238 N N . PHE A 1 285 ? -0.926 -27.739 34.433 1.00 95.56 285 PHE A N 1
ATOM 2239 C CA . PHE A 1 285 ? 0.514 -27.536 34.517 1.00 95.56 285 PHE A CA 1
ATOM 2240 C C . PHE A 1 285 ? 0.845 -26.113 34.969 1.00 95.56 285 PHE A C 1
ATOM 2242 O O . PHE A 1 285 ? 0.030 -25.193 34.861 1.00 95.56 285 PHE A O 1
ATOM 2249 N N . THR A 1 286 ? 2.061 -25.929 35.473 1.00 94.88 286 THR A N 1
ATOM 2250 C CA . THR A 1 286 ? 2.630 -24.625 35.826 1.00 94.88 286 THR A CA 1
ATOM 2251 C C . THR A 1 286 ? 3.933 -24.412 35.068 1.00 94.88 286 THR A C 1
ATOM 2253 O O . THR A 1 286 ? 4.584 -25.358 34.626 1.00 94.88 286 THR A O 1
ATOM 2256 N N . LEU A 1 287 ? 4.311 -23.149 34.893 1.00 94.69 287 LEU A N 1
ATOM 2257 C CA . LEU A 1 287 ? 5.597 -22.791 34.299 1.00 94.69 287 LEU A CA 1
ATOM 2258 C C . LEU A 1 287 ? 6.613 -22.492 35.405 1.00 94.69 287 LEU A C 1
ATOM 2260 O O . LEU A 1 287 ? 6.224 -21.929 36.435 1.00 94.69 287 LEU A O 1
ATOM 2264 N N . PRO A 1 288 ? 7.912 -22.767 35.192 1.00 89.88 288 PRO A N 1
ATOM 2265 C CA . PRO A 1 288 ? 8.957 -22.346 36.117 1.00 89.88 288 PRO A CA 1
ATOM 2266 C C . PRO A 1 288 ? 8.861 -20.843 36.428 1.00 89.88 288 PRO A C 1
ATOM 2268 O O . PRO A 1 288 ? 8.844 -20.005 35.526 1.00 89.88 288 PRO A O 1
ATOM 2271 N N . GLY A 1 289 ? 8.763 -20.495 37.713 1.00 86.88 289 GLY A N 1
ATOM 2272 C CA . GLY A 1 289 ? 8.655 -19.102 38.168 1.00 86.88 289 GLY A CA 1
ATOM 2273 C C . GLY A 1 289 ? 7.270 -18.455 38.013 1.00 86.88 289 GLY A C 1
ATOM 2274 O O . GLY A 1 289 ? 7.131 -17.259 38.274 1.00 86.88 289 GLY A O 1
ATOM 2275 N N . SER A 1 290 ? 6.239 -19.209 37.617 1.00 91.00 290 SER A N 1
ATOM 2276 C CA . SER A 1 290 ? 4.848 -18.744 37.572 1.00 91.00 290 SER A CA 1
ATOM 2277 C C . SER A 1 290 ? 3.996 -19.442 38.629 1.00 91.00 290 SER A C 1
ATOM 2279 O O . SER A 1 290 ? 4.088 -20.650 38.816 1.00 91.00 290 SER A O 1
ATOM 2281 N N . SER A 1 291 ? 3.111 -18.687 39.281 1.00 91.44 291 SER A N 1
ATOM 2282 C CA . SER A 1 291 ? 2.038 -19.232 40.125 1.00 91.44 291 SER A CA 1
ATOM 2283 C C . SER A 1 291 ? 0.747 -19.506 39.343 1.00 91.44 291 SER A C 1
ATOM 2285 O O . SER A 1 291 ? -0.261 -19.886 39.934 1.00 91.44 291 SER A O 1
ATOM 2287 N N . GLN A 1 292 ? 0.735 -19.277 38.024 1.00 94.06 292 GLN A N 1
ATOM 2288 C CA . GLN A 1 292 ? -0.441 -19.531 37.195 1.00 94.06 292 GLN A CA 1
ATOM 2289 C C . GLN A 1 292 ? -0.541 -21.015 36.834 1.00 94.06 292 GLN A C 1
ATOM 2291 O O . GLN A 1 292 ? 0.407 -21.602 36.313 1.00 94.06 292 GLN A O 1
ATOM 2296 N N . CYS A 1 293 ? -1.722 -21.575 37.086 1.00 94.38 293 CYS A N 1
ATOM 2297 C CA . CYS A 1 293 ? -2.142 -22.894 36.638 1.00 94.38 293 CYS A CA 1
ATOM 2298 C C . CYS A 1 293 ? -2.749 -22.793 35.242 1.00 94.38 293 CYS A C 1
ATOM 2300 O O . CYS A 1 293 ? -3.662 -21.990 35.035 1.00 94.38 293 CYS A O 1
ATOM 2302 N N . TYR A 1 294 ? -2.289 -23.610 34.306 1.00 96.50 294 TYR A N 1
ATOM 2303 C CA . TYR A 1 294 ? -2.859 -23.700 32.967 1.00 96.50 294 TYR A CA 1
ATOM 2304 C C . TYR A 1 294 ? -3.405 -25.098 32.728 1.00 96.50 294 TYR A C 1
ATOM 2306 O O . TYR A 1 294 ? -2.884 -26.068 33.268 1.00 96.50 294 TYR A O 1
ATOM 2314 N N . LYS A 1 295 ? -4.427 -25.197 31.885 1.00 96.19 295 LYS A N 1
ATOM 2315 C CA . LYS A 1 295 ? -4.927 -26.453 31.335 1.00 96.19 295 LYS A CA 1
ATOM 2316 C C . LYS A 1 295 ? -5.046 -26.277 29.831 1.00 96.19 295 LYS A C 1
ATOM 2318 O O . LYS A 1 295 ? -5.553 -25.254 29.375 1.00 96.19 295 LYS A O 1
ATOM 2323 N N . TRP A 1 296 ? -4.539 -27.242 29.076 1.00 95.12 296 TRP A N 1
ATOM 2324 C CA . TRP A 1 296 ? -4.687 -27.266 27.625 1.00 95.12 296 TRP A CA 1
ATOM 2325 C C . TRP A 1 296 ? -5.852 -28.178 27.244 1.00 95.12 296 TRP A C 1
ATOM 2327 O O . TRP A 1 296 ? -6.022 -29.253 27.821 1.00 95.12 296 TRP A O 1
ATOM 2337 N N . PHE A 1 297 ? -6.645 -27.741 26.270 1.00 95.25 297 PHE A N 1
ATOM 2338 C CA . PHE A 1 297 ? -7.719 -28.522 25.675 1.00 95.25 297 PHE A CA 1
ATOM 2339 C C . PHE A 1 297 ? -7.323 -28.869 24.241 1.00 95.25 297 PHE A C 1
ATOM 2341 O O . PHE A 1 297 ? -7.061 -27.973 23.446 1.00 95.25 297 PHE A O 1
ATOM 2348 N N . SER A 1 298 ? -7.290 -30.160 23.914 1.00 93.25 298 SER A N 1
ATOM 2349 C CA . SER A 1 298 ? -6.853 -30.653 22.600 1.00 93.25 298 SER A CA 1
ATOM 2350 C C . SER A 1 298 ? -7.904 -30.525 21.495 1.00 93.25 298 SER A C 1
ATOM 2352 O O . SER A 1 298 ? -7.596 -30.722 20.324 1.00 93.25 298 SER A O 1
ATOM 2354 N N . VAL A 1 299 ? -9.157 -30.232 21.846 1.00 94.38 299 VAL A N 1
ATOM 2355 C CA . VAL A 1 299 ? -10.249 -30.086 20.879 1.00 94.38 299 VAL A CA 1
ATOM 2356 C C . VAL A 1 299 ? -10.304 -28.636 20.414 1.00 94.38 299 VAL A C 1
ATOM 2358 O O . VAL A 1 299 ? -10.512 -27.744 21.236 1.00 94.38 299 VAL A O 1
ATOM 2361 N N . GLY A 1 300 ? -10.153 -28.418 19.106 1.00 90.50 300 GLY A N 1
ATOM 2362 C CA . GLY A 1 300 ? -10.354 -27.111 18.480 1.00 90.50 300 GLY A CA 1
ATOM 2363 C C . GLY A 1 300 ? -11.790 -26.620 18.671 1.00 90.50 300 GLY A C 1
ATOM 2364 O O . GLY A 1 300 ? -12.741 -27.390 18.531 1.00 90.50 300 GLY A O 1
ATOM 2365 N N . ARG A 1 301 ? -11.940 -25.347 19.039 1.00 93.94 301 ARG A N 1
ATOM 2366 C CA . ARG A 1 301 ? -13.217 -24.703 19.371 1.00 93.94 301 ARG A CA 1
ATOM 2367 C C . ARG A 1 301 ? -13.224 -23.267 18.881 1.00 93.94 301 ARG A C 1
ATOM 2369 O O . ARG A 1 301 ? -12.160 -22.655 18.786 1.00 93.94 301 ARG A O 1
ATOM 2376 N N . THR A 1 302 ? -14.414 -22.722 18.641 1.00 95.44 302 THR A N 1
ATOM 2377 C CA . THR A 1 302 ? -14.566 -21.266 18.511 1.00 95.44 302 THR A CA 1
ATOM 2378 C C . THR A 1 302 ? -14.261 -20.587 19.847 1.00 95.44 302 THR A C 1
ATOM 2380 O O . THR A 1 302 ? -14.190 -21.238 20.896 1.00 95.44 302 THR A O 1
ATOM 2383 N N . PHE A 1 303 ? -14.080 -19.267 19.842 1.00 95.06 303 PHE A N 1
ATOM 2384 C CA . PHE A 1 303 ? -13.794 -18.533 21.072 1.00 95.06 303 PHE A CA 1
ATOM 2385 C C . PHE A 1 303 ? -14.906 -18.690 22.116 1.00 95.06 303 PHE A C 1
ATOM 2387 O O . PHE A 1 303 ? -14.617 -18.936 23.284 1.00 95.06 303 PHE A O 1
ATOM 2394 N N . GLU A 1 304 ? -16.171 -18.568 21.710 1.00 95.50 304 GLU A N 1
ATOM 2395 C CA . GLU A 1 304 ? -17.340 -18.700 22.583 1.00 95.50 304 GLU A CA 1
ATOM 2396 C C . GLU A 1 304 ? -17.441 -20.104 23.179 1.00 95.50 304 GLU A C 1
ATOM 2398 O O . GLU A 1 304 ? -17.699 -20.259 24.373 1.00 95.50 304 GLU A O 1
ATOM 2403 N N . GLU A 1 305 ? -17.202 -21.134 22.366 1.00 96.69 305 GLU A N 1
ATOM 2404 C CA . GLU A 1 305 ? -17.212 -22.524 22.818 1.00 96.69 305 GLU A CA 1
ATOM 2405 C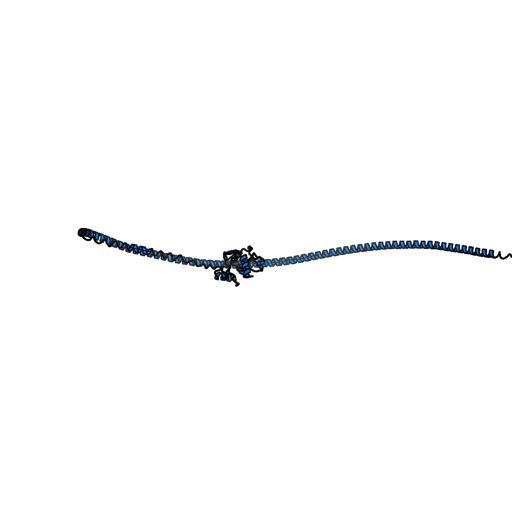 C . GLU A 1 305 ? -16.062 -22.814 23.785 1.00 96.69 305 GLU A C 1
ATOM 2407 O O . GLU A 1 305 ? -16.249 -23.510 24.785 1.00 96.69 305 GLU A O 1
ATOM 2412 N N . ALA A 1 306 ? -14.870 -22.280 23.515 1.00 96.00 306 ALA A N 1
ATOM 2413 C CA . ALA A 1 306 ? -13.722 -22.408 24.401 1.00 96.00 306 ALA A CA 1
ATOM 2414 C C . ALA A 1 306 ? -13.931 -21.654 25.729 1.00 96.00 306 ALA A C 1
ATOM 2416 O O . ALA A 1 306 ? -13.611 -22.208 26.784 1.00 96.00 306 ALA A O 1
ATOM 2417 N N . ASP A 1 307 ? -14.523 -20.452 25.706 1.00 95.25 307 ASP A N 1
ATOM 2418 C CA . ASP A 1 307 ? -14.888 -19.691 26.912 1.00 95.25 307 ASP A CA 1
ATOM 2419 C C . ASP A 1 307 ? -15.903 -20.460 27.762 1.00 95.25 307 ASP A C 1
ATOM 2421 O O . ASP A 1 307 ? -15.706 -20.656 28.964 1.00 95.25 307 ASP A O 1
ATOM 2425 N N . ALA A 1 308 ? -16.973 -20.950 27.128 1.00 95.81 308 ALA A N 1
ATOM 2426 C CA . ALA A 1 308 ? -18.006 -21.739 27.785 1.00 95.81 308 ALA A CA 1
ATOM 2427 C C . ALA A 1 308 ? -17.427 -23.024 28.394 1.00 95.81 308 ALA A C 1
ATOM 2429 O O . ALA A 1 308 ? -17.748 -23.357 29.535 1.00 95.81 308 ALA A O 1
ATOM 2430 N N . ASN A 1 309 ? -16.529 -23.709 27.680 1.00 95.69 309 ASN A N 1
ATOM 2431 C CA . ASN A 1 309 ? -15.868 -24.915 28.173 1.00 95.69 309 ASN A CA 1
ATOM 2432 C C . ASN A 1 309 ? -14.935 -24.625 29.361 1.00 95.69 309 ASN A C 1
ATOM 2434 O O . ASN A 1 309 ? -14.937 -25.376 30.333 1.00 95.69 309 ASN A O 1
ATOM 2438 N N . CYS A 1 310 ? -14.184 -23.517 29.332 1.00 95.00 310 CYS A N 1
ATOM 2439 C CA . CYS A 1 310 ? -13.386 -23.091 30.484 1.00 95.00 310 CYS A CA 1
ATOM 2440 C C . CYS A 1 310 ? -14.287 -22.828 31.698 1.00 95.00 310 CYS A C 1
ATOM 2442 O O . CYS A 1 310 ? -14.051 -23.376 32.773 1.00 95.00 310 CYS A O 1
ATOM 2444 N N . LYS A 1 311 ? -15.360 -22.050 31.516 1.00 94.69 311 LYS A N 1
ATOM 2445 C CA . LYS A 1 311 ? -16.307 -21.709 32.588 1.00 94.69 311 LYS A CA 1
ATOM 2446 C C . LYS A 1 311 ? -17.017 -22.935 33.162 1.00 94.69 311 LYS A C 1
ATOM 2448 O O . LYS A 1 311 ? -17.214 -22.995 34.374 1.00 94.69 311 LYS A O 1
ATOM 2453 N N . ALA A 1 312 ? -17.353 -23.921 32.330 1.00 95.00 312 ALA A N 1
ATOM 2454 C CA . ALA A 1 312 ? -17.972 -25.173 32.766 1.00 95.00 312 ALA A CA 1
ATOM 2455 C C . ALA A 1 312 ? -17.074 -25.981 33.721 1.00 95.00 312 ALA A C 1
ATOM 2457 O O . ALA A 1 312 ? -17.580 -26.666 34.607 1.00 95.00 312 ALA A O 1
ATOM 2458 N N . GLU A 1 313 ? -15.751 -25.858 33.593 1.00 94.31 313 GLU A N 1
ATOM 2459 C CA . GLU A 1 313 ? -14.783 -26.458 34.517 1.00 94.31 313 GLU A CA 1
ATOM 2460 C C . GLU A 1 313 ? -14.383 -25.533 35.684 1.00 94.31 313 GLU A C 1
ATOM 2462 O O . GLU A 1 313 ? -13.468 -25.849 36.446 1.00 94.31 313 GLU A O 1
ATOM 2467 N N . GLY A 1 314 ? -15.043 -24.380 35.843 1.00 94.31 314 GLY A N 1
ATOM 2468 C CA . GLY A 1 314 ? -14.673 -23.374 36.845 1.00 94.31 314 GLY A CA 1
ATOM 2469 C C . GLY A 1 314 ? -13.350 -22.663 36.536 1.00 94.31 314 GLY A C 1
ATOM 2470 O O . GLY A 1 314 ? -12.709 -22.126 37.439 1.00 94.31 314 GLY A O 1
ATOM 2471 N N . LEU A 1 315 ? -12.926 -22.673 35.271 1.00 94.75 315 LEU A N 1
ATOM 2472 C CA . LEU A 1 315 ? -11.717 -22.025 34.774 1.00 94.75 315 LEU A CA 1
ATOM 2473 C C . LEU A 1 315 ? -12.052 -20.714 34.057 1.00 94.75 315 LEU A C 1
ATOM 2475 O O . LEU A 1 315 ? -13.198 -20.409 33.731 1.00 94.75 315 LEU A O 1
ATOM 2479 N N . LEU A 1 316 ? -11.009 -19.936 33.787 1.00 95.44 316 LEU A N 1
ATOM 2480 C CA . LEU A 1 316 ? -11.071 -18.715 32.992 1.00 95.44 316 LEU A CA 1
ATOM 2481 C C . LEU A 1 316 ? -10.049 -18.812 31.868 1.00 95.44 316 LEU A C 1
ATOM 2483 O O . LEU A 1 316 ? -8.990 -19.423 32.041 1.00 95.44 316 LEU A O 1
ATOM 2487 N N . PHE A 1 317 ? -10.325 -18.149 30.748 1.00 95.31 317 PHE A N 1
ATOM 2488 C CA . PHE A 1 317 ? -9.342 -18.025 29.686 1.00 95.31 317 PHE A CA 1
ATOM 2489 C C . PHE A 1 317 ? -8.016 -17.431 30.186 1.00 95.31 317 PHE A C 1
ATOM 2491 O O . PHE A 1 317 ? -7.964 -16.525 31.028 1.00 95.31 317 PHE A O 1
ATOM 2498 N N . ALA A 1 318 ? -6.918 -17.932 29.626 1.00 96.81 318 ALA A N 1
ATOM 2499 C CA . ALA A 1 318 ? -5.588 -17.564 30.069 1.00 96.81 318 ALA A CA 1
ATOM 2500 C C . ALA A 1 318 ? -5.221 -16.123 29.672 1.00 96.81 318 ALA A C 1
ATOM 2502 O O . ALA A 1 318 ? -5.346 -15.723 28.515 1.00 96.81 318 ALA A O 1
ATOM 2503 N N . LYS A 1 319 ? -4.670 -15.384 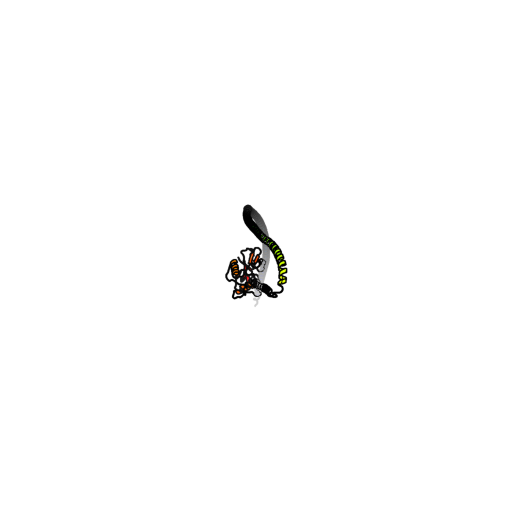30.644 1.00 97.19 319 LYS A N 1
ATOM 2504 C CA . LYS A 1 319 ? -3.818 -14.203 30.445 1.00 97.19 319 LYS A CA 1
ATOM 2505 C C . LYS A 1 319 ? -2.420 -14.540 30.976 1.00 97.19 319 LYS A C 1
ATOM 2507 O O . LYS A 1 319 ? -2.221 -14.496 32.198 1.00 97.19 319 LYS A O 1
ATOM 2512 N N . PRO A 1 320 ? -1.475 -14.946 30.116 1.00 96.62 320 PRO A N 1
ATOM 2513 C CA . PRO A 1 320 ? -0.162 -15.395 30.568 1.00 96.62 320 PRO A CA 1
ATOM 2514 C C . PRO A 1 320 ? 0.669 -14.236 31.131 1.00 96.62 320 PRO A C 1
ATOM 2516 O O . PRO A 1 320 ? 0.818 -13.203 30.484 1.00 96.62 320 PRO A O 1
ATOM 2519 N N . LYS A 1 321 ? 1.266 -14.415 32.315 1.00 95.44 321 LYS A N 1
ATOM 2520 C CA . LYS A 1 321 ? 2.231 -13.457 32.882 1.00 95.44 321 LYS A CA 1
ATOM 2521 C C . LYS A 1 321 ? 3.564 -13.482 32.126 1.00 95.44 321 LYS A C 1
ATOM 2523 O O . LYS A 1 321 ? 4.203 -12.447 31.981 1.00 95.44 321 LYS A O 1
ATOM 2528 N N . ASN A 1 322 ? 3.966 -14.657 31.633 1.00 96.38 322 ASN A N 1
ATOM 2529 C CA . ASN A 1 322 ? 5.130 -14.848 30.770 1.00 96.38 322 ASN A CA 1
ATOM 2530 C C . ASN A 1 322 ? 4.718 -15.652 29.528 1.00 96.38 322 ASN A C 1
ATOM 2532 O O . ASN A 1 322 ? 4.793 -16.880 29.505 1.00 96.38 322 ASN A O 1
ATOM 2536 N N . ALA A 1 323 ? 4.229 -14.944 28.512 1.00 97.25 323 ALA A N 1
ATOM 2537 C CA . ALA A 1 323 ? 3.692 -15.559 27.302 1.00 97.25 323 ALA A CA 1
ATOM 2538 C C . ALA A 1 323 ? 4.750 -16.290 26.464 1.00 97.25 323 ALA A C 1
ATOM 2540 O O . ALA A 1 323 ? 4.436 -17.308 25.859 1.00 97.25 323 ALA A O 1
ATOM 2541 N N . VAL A 1 324 ? 6.004 -15.827 26.475 1.00 97.56 324 VAL A N 1
ATOM 2542 C CA . VAL A 1 324 ? 7.106 -16.494 25.762 1.00 97.56 324 VAL A CA 1
ATOM 2543 C C . VAL A 1 324 ? 7.422 -17.846 26.406 1.00 97.56 324 VAL A C 1
ATOM 2545 O O . VAL A 1 324 ? 7.501 -18.850 25.705 1.00 97.56 324 VAL A O 1
ATOM 2548 N N . ALA A 1 325 ? 7.526 -17.903 27.738 1.00 97.38 325 ALA A N 1
ATOM 2549 C CA . ALA A 1 325 ? 7.743 -19.169 28.440 1.00 97.38 325 ALA A CA 1
ATOM 2550 C C . ALA A 1 325 ? 6.569 -20.143 28.250 1.00 97.38 325 ALA A C 1
ATOM 2552 O O . ALA A 1 325 ? 6.796 -21.332 28.039 1.00 97.38 325 ALA A O 1
ATOM 2553 N N . LEU A 1 326 ? 5.326 -19.638 28.282 1.00 97.81 326 LEU A N 1
ATOM 2554 C CA . LEU A 1 326 ? 4.145 -20.465 28.022 1.00 97.81 326 LEU A CA 1
ATOM 2555 C C . LEU A 1 326 ? 4.173 -21.045 26.609 1.00 97.81 326 LEU A C 1
ATOM 2557 O O . LEU A 1 326 ? 3.942 -22.237 26.438 1.00 97.81 326 LEU A O 1
ATOM 2561 N N . ARG A 1 327 ? 4.486 -20.211 25.613 1.00 97.81 327 ARG A N 1
ATOM 2562 C CA . ARG A 1 327 ? 4.606 -20.635 24.221 1.00 97.81 327 ARG A CA 1
ATOM 2563 C C . ARG A 1 327 ? 5.629 -21.753 24.050 1.00 97.81 327 ARG A C 1
ATOM 2565 O O . ARG A 1 327 ? 5.302 -22.762 23.439 1.00 97.81 327 ARG A O 1
ATOM 2572 N N . ASN A 1 328 ? 6.832 -21.582 24.597 1.00 97.44 328 ASN A N 1
ATOM 2573 C CA . ASN A 1 328 ? 7.893 -22.581 24.465 1.00 97.44 328 ASN A CA 1
ATOM 2574 C C . ASN A 1 328 ? 7.480 -23.916 25.097 1.00 97.44 328 ASN A C 1
ATOM 2576 O O . ASN A 1 328 ? 7.632 -24.956 24.469 1.00 97.44 328 ASN A O 1
ATOM 2580 N N . TYR A 1 329 ? 6.872 -23.878 26.288 1.00 97.44 329 TYR A N 1
ATOM 2581 C CA . TYR A 1 329 ? 6.362 -25.080 26.947 1.00 97.44 329 TYR A CA 1
ATOM 2582 C C . TYR A 1 329 ? 5.291 -25.796 26.113 1.00 97.44 329 TYR A C 1
ATOM 2584 O O . TYR A 1 329 ? 5.329 -27.015 25.969 1.00 97.44 329 TYR A O 1
ATOM 2592 N N . LEU A 1 330 ? 4.328 -25.045 25.565 1.00 97.75 330 LEU A N 1
ATOM 2593 C CA . LEU A 1 330 ? 3.255 -25.609 24.745 1.00 97.75 330 LEU A CA 1
ATOM 2594 C C . LEU A 1 330 ? 3.804 -26.236 23.456 1.00 97.75 330 LEU A C 1
ATOM 2596 O O . LEU A 1 330 ? 3.406 -27.347 23.122 1.00 97.75 330 LEU A O 1
ATOM 2600 N N . PHE A 1 331 ? 4.763 -25.580 22.796 1.00 97.69 331 PHE A N 1
ATOM 2601 C CA . PHE A 1 331 ? 5.436 -26.129 21.617 1.00 97.69 331 PHE A CA 1
ATOM 2602 C C . PHE A 1 331 ? 6.186 -27.428 21.929 1.00 97.69 331 PHE A C 1
ATOM 2604 O O . PHE A 1 331 ? 6.017 -28.426 21.237 1.00 97.69 331 PHE A O 1
ATOM 2611 N N . GLU A 1 332 ? 6.987 -27.439 22.997 1.00 97.38 332 GLU A N 1
ATOM 2612 C CA . GLU A 1 332 ? 7.772 -28.613 23.394 1.00 97.38 332 GLU A CA 1
ATOM 2613 C C . GLU A 1 332 ? 6.887 -29.800 23.793 1.00 97.38 332 GLU A C 1
ATOM 2615 O O . GLU A 1 332 ? 7.225 -30.947 23.499 1.00 97.38 332 GLU A O 1
ATOM 2620 N N . LYS A 1 333 ? 5.759 -29.542 24.469 1.00 96.69 333 LYS A N 1
ATOM 2621 C CA . LYS A 1 333 ? 4.895 -30.596 25.014 1.00 96.69 333 LYS A CA 1
ATOM 2622 C C . LYS A 1 333 ? 3.832 -31.089 24.034 1.00 96.69 333 LYS A C 1
ATOM 2624 O O . LYS A 1 333 ? 3.521 -32.279 24.044 1.00 96.69 333 LYS A O 1
ATOM 2629 N N . TYR A 1 334 ? 3.255 -30.194 23.235 1.00 96.12 334 TYR A N 1
ATOM 2630 C CA . TYR A 1 334 ? 2.081 -30.483 22.404 1.00 96.12 334 TYR A CA 1
ATOM 2631 C C . TYR A 1 334 ? 2.304 -30.234 20.906 1.00 96.12 334 TYR A C 1
ATOM 2633 O O . TYR A 1 334 ? 1.497 -30.693 20.103 1.00 96.12 334 TYR A O 1
ATOM 2641 N N . GLY A 1 335 ? 3.412 -29.598 20.519 1.00 95.94 335 GLY A N 1
ATOM 2642 C CA . GLY A 1 335 ? 3.796 -29.404 19.124 1.00 95.94 335 GLY A CA 1
ATOM 2643 C C . GLY A 1 335 ? 3.308 -28.094 18.504 1.00 95.94 335 GLY A C 1
ATOM 2644 O O . GLY A 1 335 ? 3.036 -27.107 19.193 1.00 95.94 335 GLY A O 1
ATOM 2645 N N . ASP A 1 336 ? 3.277 -28.101 17.172 1.00 96.94 336 ASP A N 1
ATOM 2646 C CA . ASP A 1 336 ? 3.003 -26.951 16.310 1.00 96.94 336 ASP A CA 1
ATOM 2647 C C . ASP A 1 336 ? 1.497 -26.648 16.259 1.00 96.94 336 ASP A C 1
ATOM 2649 O O . ASP A 1 336 ? 0.750 -27.333 15.563 1.00 96.94 336 ASP A O 1
ATOM 2653 N N . GLU A 1 337 ? 1.051 -25.665 17.047 1.00 96.62 337 GLU A N 1
ATOM 2654 C CA . GLU A 1 337 ? -0.371 -25.348 17.230 1.00 96.62 337 GLU A CA 1
ATOM 2655 C C . GLU A 1 337 ? -0.626 -23.868 17.580 1.00 96.62 337 GLU A C 1
ATOM 2657 O O . GLU A 1 337 ? 0.272 -23.108 17.977 1.00 96.62 337 GLU A O 1
ATOM 2662 N N . TYR A 1 338 ? -1.900 -23.474 17.491 1.00 96.31 338 TYR A N 1
ATOM 2663 C CA . TYR A 1 338 ? -2.419 -22.189 17.968 1.00 96.31 338 TYR A CA 1
ATOM 2664 C C . TYR A 1 338 ? -3.283 -22.367 19.218 1.00 96.31 338 TYR A C 1
ATOM 2666 O O . TYR A 1 338 ? -4.123 -23.259 19.297 1.00 96.31 338 TYR A O 1
ATOM 2674 N N . TYR A 1 339 ? -3.126 -21.469 20.192 1.00 97.00 339 TYR A N 1
ATOM 2675 C CA . TYR A 1 339 ? -3.824 -21.570 21.474 1.00 97.00 339 TYR A CA 1
ATOM 2676 C C . TYR A 1 339 ? -4.613 -20.294 21.756 1.00 97.00 339 TYR A C 1
ATOM 2678 O O . TYR A 1 339 ? -4.025 -19.233 21.962 1.00 97.00 339 TYR A O 1
ATOM 2686 N N . LEU A 1 340 ? -5.943 -20.388 21.794 1.00 97.06 340 LEU A N 1
ATOM 2687 C CA . LEU A 1 340 ? -6.813 -19.253 22.115 1.00 97.06 340 LEU A CA 1
ATOM 2688 C C . LEU A 1 340 ? -6.538 -18.709 23.524 1.00 97.06 340 LEU A C 1
ATOM 2690 O O . LEU A 1 340 ? -6.397 -19.463 24.491 1.00 97.06 340 LEU A O 1
ATOM 2694 N N . LEU A 1 341 ? -6.487 -17.382 23.637 1.00 97.50 341 LEU A N 1
ATOM 2695 C CA . LEU A 1 341 ? -6.291 -16.654 24.887 1.00 97.50 341 LEU A CA 1
ATOM 2696 C C . LEU A 1 341 ? -7.497 -15.774 25.212 1.00 97.50 341 LEU A C 1
ATOM 2698 O O . LEU A 1 341 ? -8.332 -15.484 24.366 1.00 97.50 341 LEU A O 1
ATOM 2702 N N . GLY A 1 342 ? -7.567 -15.291 26.452 1.00 96.81 342 GLY A N 1
ATOM 2703 C CA . GLY A 1 342 ? -8.704 -14.512 26.952 1.00 96.81 342 GLY A CA 1
ATOM 2704 C C . GLY A 1 342 ? -8.728 -13.050 26.547 1.00 96.81 342 GLY A C 1
ATOM 2705 O O . GLY A 1 342 ? -8.991 -12.220 27.418 1.00 96.81 342 GLY A O 1
ATOM 2706 N N . ALA A 1 343 ? -8.419 -12.714 25.296 1.00 96.62 343 ALA A N 1
ATOM 2707 C CA . ALA A 1 343 ? -8.524 -11.346 24.799 1.00 96.62 343 ALA A CA 1
ATOM 2708 C C . ALA A 1 343 ? -9.223 -11.269 23.439 1.00 96.62 343 ALA A C 1
ATOM 2710 O O . ALA A 1 343 ? -9.029 -12.132 22.582 1.00 96.62 343 ALA A O 1
ATOM 2711 N N . ARG A 1 344 ? -10.005 -10.202 23.254 1.00 94.31 344 ARG A N 1
ATOM 2712 C CA . ARG A 1 344 ? -10.744 -9.898 22.020 1.00 94.31 344 ARG A CA 1
ATOM 2713 C C . ARG A 1 344 ? -10.350 -8.553 21.441 1.00 94.31 344 ARG A C 1
ATOM 2715 O O . ARG A 1 344 ? -9.960 -7.661 22.195 1.00 94.31 344 ARG A O 1
ATOM 2722 N N . GLY A 1 345 ? -10.480 -8.430 20.124 1.00 92.06 345 GLY A N 1
ATOM 2723 C CA . GLY A 1 345 ? -10.335 -7.165 19.419 1.00 92.06 345 GLY A CA 1
ATOM 2724 C C . GLY A 1 345 ? -11.382 -6.145 19.872 1.00 92.06 345 GLY A C 1
ATOM 2725 O O . GLY A 1 345 ? -12.571 -6.441 19.959 1.00 92.06 345 GLY A O 1
ATOM 2726 N N . GLU A 1 346 ? -10.925 -4.940 20.178 1.00 90.88 346 GLU A N 1
ATOM 2727 C CA . GLU A 1 346 ? -11.716 -3.721 20.339 1.00 90.88 346 GLU A CA 1
ATOM 2728 C C . GLU A 1 346 ? -11.009 -2.593 19.561 1.00 90.88 346 GLU A C 1
ATOM 2730 O O . GLU A 1 346 ? -9.796 -2.676 19.364 1.00 90.88 346 GLU A O 1
ATOM 2735 N N . PRO A 1 347 ? -11.685 -1.489 19.183 1.00 86.44 347 PRO A N 1
ATOM 2736 C CA . PRO A 1 347 ? -11.098 -0.442 18.337 1.00 86.44 347 PRO A CA 1
ATOM 2737 C C . PRO A 1 347 ? -9.701 0.050 18.763 1.00 86.44 347 PRO A C 1
ATOM 2739 O O . PRO A 1 347 ? -8.873 0.387 17.921 1.00 86.44 347 PRO A O 1
ATOM 2742 N N . THR A 1 348 ? -9.407 0.051 20.065 1.00 86.25 348 THR A N 1
ATOM 2743 C CA . THR A 1 348 ? -8.145 0.532 20.651 1.00 86.25 348 THR A CA 1
ATOM 2744 C C . THR A 1 348 ? -7.060 -0.542 20.830 1.00 86.25 348 THR A C 1
ATOM 2746 O O . THR A 1 348 ? -5.922 -0.200 21.154 1.00 86.25 348 THR A O 1
ATOM 2749 N N . GLY A 1 349 ? -7.364 -1.828 20.628 1.00 91.62 349 GLY A N 1
ATOM 2750 C CA . GLY A 1 349 ? -6.431 -2.943 20.812 1.00 91.62 349 GLY A CA 1
ATOM 2751 C C . GLY A 1 349 ? -7.125 -4.222 21.278 1.00 91.62 349 GLY A C 1
ATOM 2752 O O . GLY A 1 349 ? -8.328 -4.377 21.127 1.00 91.62 349 GLY A O 1
ATOM 2753 N N . TYR A 1 350 ? -6.375 -5.150 21.874 1.00 94.50 350 TYR A N 1
ATOM 2754 C CA . TYR A 1 350 ? -6.953 -6.405 22.367 1.00 94.50 350 TYR A CA 1
ATOM 2755 C C . TYR A 1 350 ? -7.201 -6.336 23.865 1.00 94.50 350 TYR A C 1
ATOM 2757 O O . TYR A 1 350 ? -6.255 -6.235 24.648 1.00 94.50 350 TYR A O 1
ATOM 2765 N N . LYS A 1 351 ? -8.463 -6.398 24.279 1.00 96.12 351 LYS A N 1
ATOM 2766 C CA . LYS A 1 351 ? -8.846 -6.280 25.684 1.00 96.12 351 LYS A CA 1
ATOM 2767 C C . LYS A 1 351 ? -8.917 -7.641 26.351 1.00 96.12 351 LYS A C 1
ATOM 2769 O O . LYS A 1 351 ? -9.632 -8.535 25.901 1.00 96.12 351 LYS A O 1
ATOM 2774 N N . TRP A 1 352 ? -8.196 -7.789 27.454 1.00 97.12 352 TRP A N 1
ATOM 2775 C CA . TRP A 1 352 ? -8.232 -8.985 28.283 1.00 97.12 352 TRP A CA 1
ATOM 2776 C C . TRP A 1 352 ? -9.563 -9.080 29.030 1.00 97.12 352 TRP A C 1
ATOM 2778 O O . TRP A 1 352 ? -9.895 -8.206 29.827 1.00 97.12 352 TRP A O 1
ATOM 2788 N N . LEU A 1 353 ? -10.282 -10.189 28.861 1.00 95.00 353 LEU A N 1
ATOM 2789 C CA . LEU A 1 353 ? -11.548 -10.450 29.556 1.00 95.00 353 LEU A CA 1
ATOM 2790 C C . LEU A 1 353 ? -11.381 -10.526 31.078 1.00 95.00 353 LEU A C 1
ATOM 2792 O O . LEU A 1 353 ? -12.303 -10.215 31.824 1.00 95.00 353 LEU A O 1
ATOM 2796 N N . ARG A 1 354 ? -10.199 -10.942 31.545 1.00 93.75 354 ARG A N 1
ATOM 2797 C CA . ARG A 1 354 ? -9.930 -11.174 32.968 1.00 93.75 354 ARG A CA 1
ATOM 2798 C C . ARG A 1 354 ? -9.877 -9.891 33.799 1.00 93.75 354 ARG A C 1
ATOM 2800 O O . ARG A 1 354 ? -10.321 -9.903 34.940 1.00 93.75 354 ARG A O 1
ATOM 2807 N N . ASP A 1 355 ? -9.257 -8.837 33.277 1.00 95.75 355 ASP A N 1
ATOM 2808 C CA . ASP A 1 355 ? -8.977 -7.611 34.040 1.00 95.75 355 ASP A CA 1
ATOM 2809 C C . ASP A 1 355 ? -9.251 -6.314 33.268 1.00 95.75 355 ASP A C 1
ATOM 2811 O O . ASP A 1 355 ? -8.976 -5.229 33.771 1.00 95.75 355 ASP A O 1
ATOM 2815 N N . GLY A 1 356 ? -9.783 -6.406 32.047 1.00 96.19 356 GLY A N 1
ATOM 2816 C CA . GLY A 1 356 ? -10.144 -5.258 31.218 1.00 96.19 356 GLY A CA 1
ATOM 2817 C C . GLY A 1 356 ? -8.961 -4.453 30.676 1.00 96.19 356 GLY A C 1
ATOM 2818 O O . GLY A 1 356 ? -9.181 -3.450 30.001 1.00 96.19 356 GLY A O 1
ATOM 2819 N N . SER A 1 357 ? -7.718 -4.857 30.954 1.00 96.62 357 SER A N 1
ATOM 2820 C CA . SER A 1 357 ? -6.530 -4.189 30.413 1.00 96.62 357 SER A CA 1
ATOM 2821 C C . SER A 1 357 ? -6.344 -4.483 28.922 1.00 96.62 357 SER A C 1
ATOM 2823 O O . SER A 1 357 ? -6.871 -5.466 28.403 1.00 96.62 357 SER A O 1
ATOM 2825 N N . TYR A 1 358 ? -5.550 -3.657 28.240 1.00 95.88 358 TYR A N 1
ATOM 2826 C CA . TYR A 1 358 ? -5.318 -3.774 26.801 1.00 95.88 358 TYR A CA 1
ATOM 2827 C C . TYR A 1 358 ? -3.913 -4.278 26.479 1.00 95.88 358 TYR A C 1
ATOM 2829 O O . TYR A 1 358 ? -2.919 -3.845 27.066 1.00 95.88 358 TYR A O 1
ATOM 2837 N N . LEU A 1 359 ? -3.833 -5.162 25.490 1.00 94.88 359 LEU A N 1
ATOM 2838 C CA . LEU A 1 359 ? -2.636 -5.427 24.711 1.00 94.88 359 LEU A CA 1
ATOM 2839 C C . LEU A 1 359 ? -2.637 -4.471 23.513 1.00 94.88 359 LEU A C 1
ATOM 2841 O O . LEU A 1 359 ? -3.395 -4.643 22.556 1.00 94.88 359 LEU A O 1
ATOM 2845 N N . MET A 1 360 ? -1.800 -3.440 23.600 1.00 93.94 360 MET A N 1
ATOM 2846 C CA . MET A 1 360 ? -1.732 -2.392 22.584 1.00 93.94 360 MET A CA 1
ATOM 2847 C C . MET A 1 360 ? -1.092 -2.900 21.281 1.00 93.94 360 MET A C 1
ATOM 2849 O O . MET A 1 360 ? -0.163 -3.713 21.342 1.00 93.94 360 MET A O 1
ATOM 2853 N N . PRO A 1 361 ? -1.496 -2.369 20.114 1.00 90.56 361 PRO A N 1
ATOM 2854 C CA . PRO A 1 361 ? -0.854 -2.624 18.819 1.00 90.56 361 PRO A CA 1
ATOM 2855 C C . PRO A 1 361 ? 0.667 -2.445 18.785 1.00 90.56 361 PRO A C 1
ATOM 2857 O O . PRO A 1 361 ? 1.367 -3.145 18.067 1.00 90.56 361 PRO A O 1
ATOM 2860 N N . SER A 1 362 ? 1.194 -1.518 19.586 1.00 92.31 362 SER A N 1
ATOM 2861 C CA . SER A 1 362 ? 2.628 -1.225 19.682 1.00 92.31 362 SER A CA 1
ATOM 2862 C C . SER A 1 362 ? 3.416 -2.223 20.537 1.00 92.31 362 SER A C 1
ATOM 2864 O O . SER A 1 362 ? 4.622 -2.056 20.720 1.00 92.31 362 SER A O 1
ATOM 2866 N N . SER A 1 363 ? 2.762 -3.244 21.101 1.00 94.62 363 SER A N 1
ATOM 2867 C CA . SER A 1 363 ? 3.438 -4.247 21.921 1.00 94.62 363 SER A CA 1
ATOM 2868 C C . SER A 1 363 ? 4.475 -5.026 21.097 1.00 94.62 363 SER A C 1
ATOM 2870 O O . SER A 1 363 ? 4.147 -5.525 20.023 1.00 94.62 363 SER A O 1
ATOM 2872 N N . PRO A 1 364 ? 5.701 -5.246 21.604 1.00 95.50 364 PRO A N 1
ATOM 2873 C CA . PRO A 1 364 ? 6.690 -6.083 20.918 1.00 95.50 364 PRO A CA 1
ATOM 2874 C C . PRO A 1 364 ? 6.305 -7.575 20.901 1.00 95.50 364 PRO A C 1
ATOM 2876 O O . PRO A 1 364 ? 6.998 -8.393 20.298 1.00 95.50 364 PRO A O 1
ATOM 2879 N N . LEU A 1 365 ? 5.215 -7.946 21.580 1.00 96.31 365 LEU A N 1
ATOM 2880 C CA . LEU A 1 365 ? 4.746 -9.323 21.692 1.00 96.31 365 LEU A CA 1
ATOM 2881 C C . LEU A 1 365 ? 3.980 -9.811 20.449 1.00 96.31 365 LEU A C 1
ATOM 2883 O O . LEU A 1 365 ? 3.661 -10.997 20.378 1.00 96.31 365 LEU A O 1
ATOM 2887 N N . TRP A 1 366 ? 3.703 -8.935 19.479 1.00 95.56 366 TRP A N 1
ATOM 2888 C CA . TRP A 1 366 ? 3.042 -9.281 18.217 1.00 95.56 366 TRP A CA 1
ATOM 2889 C C . TRP A 1 366 ? 4.001 -9.891 17.197 1.00 95.56 366 TRP A C 1
ATOM 2891 O O . TRP A 1 366 ? 5.070 -9.340 16.937 1.00 95.56 366 TRP A O 1
ATOM 2901 N N . VAL A 1 367 ? 3.601 -11.004 16.580 1.00 92.88 367 VAL A N 1
ATOM 2902 C CA . VAL A 1 367 ? 4.286 -11.560 15.405 1.00 92.88 367 VAL A CA 1
ATOM 2903 C C . VAL A 1 367 ? 4.231 -10.544 14.257 1.00 92.88 367 VAL A C 1
ATOM 2905 O O . VAL A 1 367 ? 3.156 -10.050 13.911 1.00 92.88 367 VAL A O 1
ATOM 2908 N N . LYS A 1 368 ? 5.376 -10.247 13.627 1.00 86.50 368 LYS A N 1
ATOM 2909 C CA . LYS A 1 368 ? 5.527 -9.113 12.687 1.00 86.50 368 LYS A CA 1
ATOM 2910 C C . LYS A 1 368 ? 4.612 -9.166 11.465 1.00 86.50 368 LYS A C 1
ATOM 2912 O O . LYS A 1 368 ? 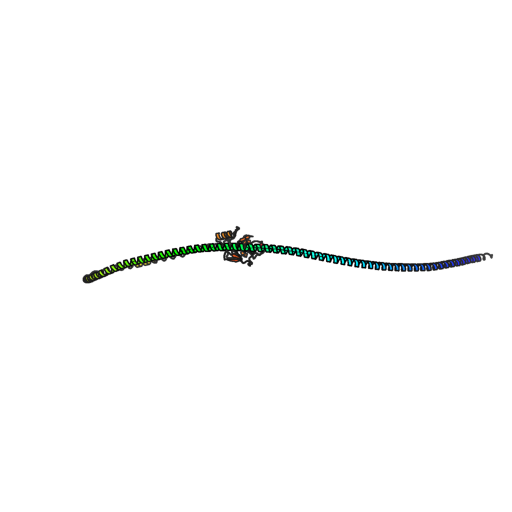4.254 -8.127 10.924 1.00 86.50 368 LYS A O 1
ATOM 2917 N N . ILE A 1 369 ? 4.259 -10.367 11.016 1.00 75.81 369 ILE A N 1
ATOM 2918 C CA . ILE A 1 369 ? 3.506 -10.590 9.771 1.00 75.81 369 ILE A CA 1
ATOM 2919 C C . ILE A 1 369 ? 1.986 -10.626 10.030 1.00 75.81 369 ILE A C 1
ATOM 2921 O O . ILE A 1 369 ? 1.195 -10.526 9.098 1.00 75.81 369 ILE A O 1
ATOM 2925 N N . ALA A 1 370 ? 1.559 -10.748 11.291 1.00 62.69 370 ALA A N 1
ATOM 2926 C CA . ALA A 1 370 ? 0.172 -11.053 11.642 1.00 62.69 370 ALA A CA 1
ATOM 2927 C C . ALA A 1 370 ? -0.649 -9.841 12.112 1.00 62.69 370 ALA A C 1
ATOM 2929 O O . ALA A 1 370 ? -1.839 -9.988 12.389 1.00 62.69 370 ALA A O 1
ATOM 2930 N N . TYR A 1 371 ? -0.055 -8.648 12.215 1.00 62.53 371 TYR A N 1
ATOM 2931 C CA . TYR A 1 371 ? -0.807 -7.472 12.642 1.00 62.53 371 TYR A CA 1
ATOM 2932 C C . TYR A 1 371 ? -1.654 -6.917 11.488 1.00 62.53 371 TYR A C 1
ATOM 2934 O O . TYR A 1 371 ? -1.163 -6.182 10.630 1.00 62.53 371 TYR A O 1
ATOM 2942 N N . ARG A 1 372 ? -2.947 -7.259 11.474 1.00 64.88 372 ARG A N 1
ATOM 2943 C CA . ARG A 1 372 ? -3.965 -6.521 10.715 1.00 64.88 372 ARG A CA 1
ATOM 2944 C C . ARG A 1 372 ? -4.493 -5.379 11.578 1.00 64.88 372 ARG A C 1
ATOM 2946 O O . ARG A 1 372 ? -4.785 -5.562 12.754 1.00 64.88 372 ARG A O 1
ATOM 2953 N N . THR A 1 373 ? -4.618 -4.196 10.984 1.00 59.19 373 THR A N 1
ATOM 2954 C CA . THR A 1 373 ? -5.112 -2.977 11.646 1.00 59.19 373 THR A CA 1
ATOM 2955 C C . THR A 1 373 ? -6.609 -3.006 11.959 1.00 59.19 373 THR A C 1
ATOM 2957 O O . THR A 1 373 ? -7.076 -2.121 12.669 1.00 59.19 373 THR A O 1
ATOM 2960 N N . SER A 1 374 ? -7.366 -3.985 11.453 1.00 61.00 374 SER A N 1
ATOM 2961 C CA . SER A 1 374 ? -8.785 -4.144 11.778 1.00 61.00 374 SER A CA 1
ATOM 2962 C C . SER A 1 374 ? -8.926 -4.797 13.151 1.00 61.00 374 SER A C 1
ATOM 2964 O O . SER A 1 374 ? -8.871 -6.018 13.288 1.00 61.00 374 SER A O 1
ATOM 2966 N N . SER A 1 375 ? -9.090 -3.979 14.182 1.00 60.69 375 SER A N 1
ATOM 2967 C CA . SER A 1 375 ? -9.404 -4.402 15.545 1.00 60.69 375 SER A CA 1
ATOM 2968 C C . SER A 1 375 ? -10.912 -4.621 15.738 1.00 60.69 375 SER A C 1
ATOM 2970 O O . SER A 1 375 ? -11.517 -4.174 16.714 1.00 60.69 375 SER A O 1
ATOM 2972 N N . ASP A 1 376 ? -11.527 -5.310 14.776 1.00 72.19 376 ASP A N 1
ATOM 2973 C CA . ASP A 1 376 ? -12.944 -5.651 14.828 1.00 72.19 376 ASP A CA 1
ATOM 2974 C C . ASP A 1 376 ? -13.200 -6.720 15.895 1.00 72.19 376 ASP A C 1
ATOM 2976 O O . ASP A 1 376 ? -12.379 -7.608 16.132 1.00 72.19 376 ASP A O 1
ATOM 2980 N N . SER A 1 377 ? -14.379 -6.658 16.516 1.00 76.19 377 SER A N 1
ATOM 2981 C CA . SER A 1 377 ? -14.785 -7.552 17.616 1.00 76.19 377 SER A CA 1
ATOM 2982 C C . SER A 1 377 ? -14.861 -9.044 17.266 1.00 76.19 377 SER A C 1
ATOM 2984 O O . SER A 1 377 ? -15.022 -9.870 18.167 1.00 76.19 377 SER A O 1
ATOM 2986 N N . ILE A 1 378 ? -14.742 -9.383 15.979 1.00 84.88 378 ILE A N 1
ATOM 2987 C CA . ILE A 1 378 ? -14.693 -10.762 15.485 1.00 84.88 378 ILE A CA 1
ATOM 2988 C C . ILE A 1 378 ? -13.346 -11.428 15.788 1.00 84.88 378 ILE A C 1
ATOM 2990 O O . ILE A 1 378 ? -13.291 -12.633 15.990 1.00 84.88 378 ILE A O 1
ATOM 2994 N N . TYR A 1 379 ? -12.268 -10.646 15.893 1.00 90.88 379 TYR A N 1
ATOM 2995 C CA . TYR A 1 379 ? -10.928 -11.194 16.031 1.00 90.88 379 TYR A CA 1
ATOM 2996 C C . TYR A 1 379 ? -10.573 -11.527 17.484 1.00 90.88 379 TYR A C 1
ATOM 2998 O O . TYR A 1 379 ? -10.808 -10.756 18.423 1.00 90.88 379 TYR A O 1
ATOM 3006 N N . CYS A 1 380 ? -9.923 -12.673 17.664 1.00 94.44 380 CYS A N 1
ATOM 3007 C CA . CYS A 1 380 ? -9.512 -13.210 18.953 1.00 94.44 380 CYS A CA 1
ATOM 3008 C C . CYS A 1 380 ? -7.985 -13.302 19.059 1.00 94.44 380 CYS A C 1
ATOM 3010 O O . CYS A 1 380 ? -7.278 -13.559 18.083 1.00 94.44 380 CYS A O 1
ATOM 3012 N N . LEU A 1 381 ? -7.458 -13.104 20.269 1.00 95.75 381 LEU A N 1
ATOM 3013 C CA . LEU A 1 381 ? -6.030 -13.255 20.528 1.00 95.75 381 LEU A CA 1
ATOM 3014 C C . LEU A 1 381 ? -5.667 -14.737 20.648 1.00 95.75 381 LEU A C 1
ATOM 3016 O O . LEU A 1 381 ? -6.258 -15.462 21.452 1.00 95.75 381 LEU A O 1
ATOM 3020 N N . ALA A 1 382 ? -4.629 -15.160 19.934 1.00 96.69 382 ALA A N 1
ATOM 3021 C CA . ALA A 1 382 ? -4.041 -16.481 20.096 1.00 96.69 382 ALA A CA 1
ATOM 3022 C C . ALA A 1 382 ? -2.553 -16.403 20.430 1.00 96.69 382 ALA A C 1
ATOM 3024 O O . ALA A 1 382 ? -1.836 -15.473 20.048 1.00 96.69 382 ALA A O 1
ATOM 3025 N N . LEU A 1 383 ? -2.085 -17.421 21.139 1.00 97.62 383 LEU A N 1
ATOM 3026 C CA . LEU A 1 383 ? -0.680 -17.713 21.328 1.00 97.62 383 LEU A CA 1
ATOM 3027 C C . LEU A 1 383 ? -0.216 -18.637 20.200 1.00 97.62 383 LEU A C 1
ATOM 3029 O O . LEU A 1 383 ? -0.770 -19.713 19.991 1.00 97.62 383 LEU A O 1
ATOM 3033 N N . CYS A 1 384 ? 0.788 -18.187 19.460 1.00 97.12 384 CYS A N 1
ATOM 3034 C CA . CYS A 1 384 ? 1.303 -18.843 18.271 1.00 97.12 384 CYS A CA 1
ATOM 3035 C C . CYS A 1 384 ? 2.498 -19.721 18.605 1.00 97.12 384 CYS A C 1
ATOM 3037 O O . CYS A 1 384 ? 3.585 -19.179 18.792 1.00 97.12 384 CYS A O 1
ATOM 3039 N N . ALA A 1 385 ? 2.335 -21.040 18.642 1.00 97.38 385 ALA A N 1
ATOM 3040 C CA . ALA A 1 385 ? 3.437 -21.968 18.878 1.00 97.38 385 ALA A CA 1
ATOM 3041 C C . ALA A 1 385 ? 3.814 -22.732 17.600 1.00 97.38 385 ALA A C 1
ATOM 3043 O O . ALA A 1 385 ? 4.066 -23.925 17.642 1.00 97.3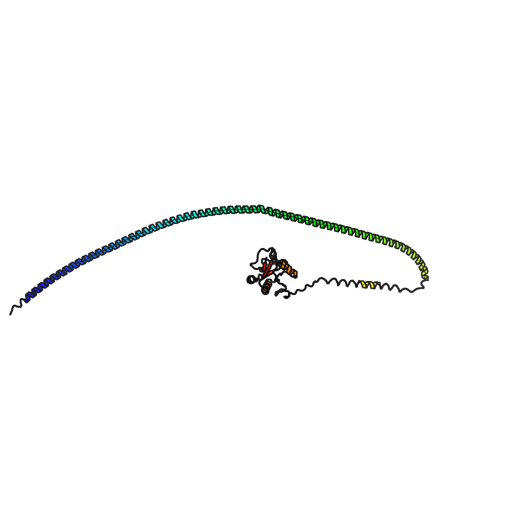8 385 ALA A O 1
ATOM 3044 N N . VAL A 1 386 ? 3.843 -22.050 16.456 1.00 96.44 386 VAL A N 1
ATOM 3045 C CA . VAL A 1 386 ? 4.198 -22.667 15.169 1.00 96.44 386 VAL A CA 1
ATOM 3046 C C . VAL A 1 386 ? 5.698 -22.565 14.927 1.00 96.44 386 VAL A C 1
ATOM 3048 O O . VAL A 1 386 ? 6.274 -21.494 15.144 1.00 96.44 386 VAL A O 1
ATOM 3051 N N . ASP A 1 387 ? 6.338 -23.629 14.430 1.00 97.25 387 ASP A N 1
ATOM 3052 C CA . ASP A 1 387 ? 7.801 -23.724 14.271 1.00 97.25 387 ASP A CA 1
ATOM 3053 C C . ASP A 1 387 ? 8.381 -22.544 13.471 1.00 97.25 387 ASP A C 1
ATOM 3055 O O . ASP A 1 387 ? 9.395 -21.945 13.845 1.00 97.25 387 ASP A O 1
ATOM 3059 N N . TYR A 1 388 ? 7.684 -22.133 12.409 1.00 96.25 388 TYR A N 1
ATOM 3060 C CA . TYR A 1 388 ? 8.067 -20.974 11.606 1.00 96.25 388 TYR A CA 1
ATOM 3061 C C . TYR A 1 388 ? 8.141 -19.678 12.434 1.00 96.25 388 TYR A C 1
ATOM 3063 O O . TYR A 1 388 ? 9.137 -18.954 12.362 1.00 96.25 388 TYR A O 1
ATOM 3071 N N . TYR A 1 389 ? 7.120 -19.371 13.237 1.00 96.00 389 TYR A N 1
ATOM 3072 C CA . TYR A 1 389 ? 7.079 -18.134 14.028 1.00 96.00 389 TYR A CA 1
ATOM 3073 C C . TYR A 1 389 ? 7.959 -18.211 15.275 1.00 96.00 389 TYR A C 1
ATOM 3075 O O . TYR A 1 389 ? 8.530 -17.206 15.689 1.00 96.00 389 TYR A O 1
ATOM 3083 N N . MET A 1 390 ? 8.141 -19.407 15.833 1.00 95.88 390 MET A N 1
ATOM 3084 C CA . MET A 1 390 ? 9.109 -19.667 16.897 1.00 95.88 390 MET A CA 1
ATOM 3085 C C . MET A 1 390 ? 10.537 -19.317 16.459 1.00 95.88 390 MET A C 1
ATOM 3087 O O . MET A 1 390 ? 11.277 -18.700 17.225 1.00 95.88 390 MET A O 1
ATOM 3091 N N . LYS A 1 391 ? 10.911 -19.659 15.218 1.00 96.25 391 LYS A N 1
ATOM 3092 C CA . LYS A 1 391 ? 12.238 -19.370 14.646 1.00 96.25 391 LYS A CA 1
ATOM 3093 C C . LYS A 1 391 ? 12.423 -17.906 14.257 1.00 96.25 391 LYS A C 1
ATOM 3095 O O . LYS A 1 391 ? 13.478 -17.338 14.528 1.00 96.25 391 LYS A O 1
ATOM 3100 N N . ASN A 1 392 ? 11.425 -17.305 13.610 1.00 96.06 392 ASN A N 1
ATOM 3101 C CA . ASN A 1 392 ? 11.557 -15.956 13.052 1.00 96.06 392 ASN A CA 1
ATOM 3102 C C . ASN A 1 392 ? 11.254 -14.845 14.069 1.00 96.06 392 ASN A C 1
ATOM 3104 O O . ASN A 1 392 ? 11.884 -13.790 14.020 1.00 96.06 392 ASN A O 1
ATOM 3108 N N . ASP A 1 393 ? 10.343 -15.088 15.016 1.00 96.62 393 ASP A N 1
ATOM 3109 C CA . ASP A 1 393 ? 9.907 -14.117 16.024 1.00 96.62 393 ASP A CA 1
ATOM 3110 C C . ASP A 1 393 ? 9.877 -14.749 17.446 1.00 96.62 393 ASP A C 1
ATOM 3112 O O . ASP A 1 393 ? 8.825 -14.861 18.097 1.00 96.62 393 ASP A O 1
ATOM 3116 N N . PRO A 1 394 ? 11.043 -15.151 17.998 1.00 96.81 394 PRO A N 1
ATOM 3117 C CA . PRO A 1 394 ? 11.149 -15.904 19.258 1.00 96.81 394 PRO A CA 1
ATOM 3118 C C . PRO A 1 394 ? 10.713 -15.127 20.515 1.00 96.81 394 PRO A C 1
ATOM 3120 O O . PRO A 1 394 ? 10.460 -15.739 21.554 1.00 96.81 394 PRO A O 1
ATOM 3123 N N . ALA A 1 395 ? 10.552 -13.805 20.431 1.00 97.44 395 ALA A N 1
ATOM 3124 C CA . ALA A 1 395 ? 10.072 -12.960 21.528 1.00 97.44 395 ALA A CA 1
ATOM 3125 C C . ALA A 1 395 ? 8.611 -12.496 21.370 1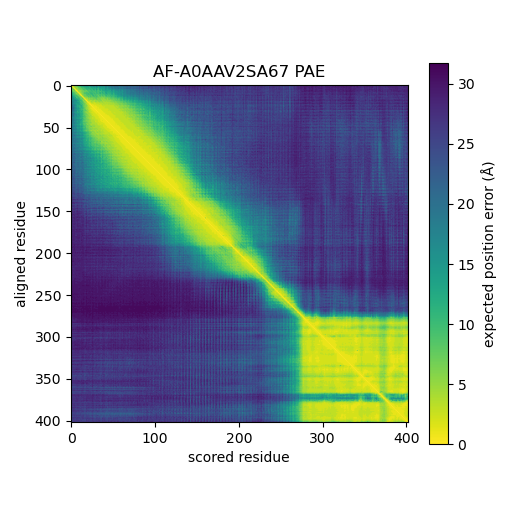.00 97.44 395 ALA A C 1
ATOM 3127 O O . ALA A 1 395 ? 8.095 -11.814 22.255 1.00 97.44 395 ALA A O 1
ATOM 3128 N N . SER A 1 396 ? 7.941 -12.869 20.276 1.00 97.44 396 SER A N 1
ATOM 3129 C CA . SER A 1 396 ? 6.622 -12.343 19.920 1.00 97.44 396 SER A CA 1
ATOM 3130 C C . SER A 1 396 ? 5.587 -13.470 19.839 1.00 97.44 396 SER A C 1
ATOM 3132 O O . SER A 1 396 ? 5.403 -14.066 18.781 1.00 97.44 396 SER A O 1
ATOM 3134 N N . PRO A 1 397 ? 4.957 -13.845 20.968 1.00 97.62 397 PRO A N 1
ATOM 3135 C CA . PRO A 1 397 ? 4.104 -15.027 21.053 1.00 97.62 397 PRO A CA 1
ATOM 3136 C C . PRO A 1 397 ? 2.685 -14.832 20.521 1.00 97.62 397 PRO A C 1
ATOM 3138 O O . PRO A 1 397 ? 1.966 -15.821 20.420 1.00 97.62 397 PRO A O 1
ATOM 3141 N N . TYR A 1 398 ? 2.250 -13.607 20.230 1.00 97.38 398 TYR A N 1
ATOM 3142 C CA . TYR A 1 398 ? 0.846 -13.323 19.947 1.00 97.38 398 TYR A CA 1
ATOM 3143 C C . TYR A 1 398 ? 0.552 -13.109 18.468 1.00 97.38 398 TYR A C 1
ATOM 3145 O O . TYR A 1 398 ? 1.296 -12.426 17.760 1.00 97.38 398 TYR A O 1
ATOM 3153 N N . LEU A 1 399 ? -0.593 -13.635 18.039 1.00 95.38 399 LEU A N 1
ATOM 3154 C CA . LEU A 1 399 ? -1.194 -13.365 16.739 1.00 95.38 399 LEU A CA 1
ATOM 3155 C C . LEU A 1 399 ? -2.708 -13.209 16.850 1.00 95.38 399 LEU A C 1
ATOM 3157 O O . LEU A 1 399 ? -3.311 -13.484 17.889 1.00 95.38 399 LEU A O 1
ATOM 3161 N N . ILE A 1 400 ? -3.294 -12.769 15.746 1.00 93.31 400 ILE A N 1
ATOM 3162 C CA . ILE A 1 400 ? -4.721 -12.536 15.589 1.00 93.31 400 ILE A CA 1
ATOM 3163 C C . ILE A 1 400 ? -5.337 -13.728 14.848 1.00 93.31 400 ILE A C 1
ATOM 3165 O O . ILE A 1 400 ? -4.828 -14.101 13.791 1.00 93.31 400 ILE A O 1
ATOM 3169 N N . MET A 1 401 ? -6.413 -14.306 15.388 1.00 89.75 401 MET A N 1
ATOM 3170 C CA . MET A 1 401 ? -7.244 -15.297 14.693 1.00 89.75 401 MET A CA 1
ATOM 3171 C C . MET A 1 401 ? -8.645 -14.743 14.459 1.00 89.75 401 MET A C 1
ATOM 3173 O O . MET A 1 401 ? -9.153 -13.984 15.286 1.00 89.75 401 MET A O 1
ATOM 3177 N N . GLU A 1 402 ? -9.226 -15.112 13.323 1.00 86.12 402 GLU A N 1
ATOM 3178 C CA . GLU A 1 402 ? -10.617 -14.829 12.956 1.00 86.12 402 GLU A CA 1
ATOM 3179 C C . GLU A 1 402 ? -11.557 -15.913 13.486 1.00 86.12 402 GLU A C 1
ATOM 3181 O O . GLU A 1 402 ? -11.152 -17.102 13.461 1.00 86.12 402 GLU A O 1
#

Organism: Meganyctiphanes norvegica (NCBI:txid48144)

Mean predicted aligned error: 20.28 Å

Solvent-accessible surface area (backbone atoms only — not comparable to full-atom values): 22834 Å² total; per-residue (Å²): 135,92,79,76,77,67,62,59,60,55,53,53,53,53,54,51,52,54,50,51,53,49,50,52,51,48,51,52,50,49,53,50,48,49,55,51,48,53,53,47,49,56,49,51,53,50,50,50,52,52,50,54,53,49,49,55,49,50,54,52,53,51,52,52,49,49,52,54,51,51,54,51,50,52,52,53,48,51,55,49,51,54,53,49,52,53,50,50,52,53,51,49,53,57,49,51,54,52,48,53,55,49,52,52,53,49,51,53,56,50,52,55,52,49,54,56,48,52,53,52,50,51,53,51,50,51,54,52,49,49,52,46,68,58,47,50,56,54,53,48,50,54,54,48,51,54,50,52,50,50,50,52,54,50,51,52,52,50,51,52,51,50,52,51,52,52,51,54,50,52,53,51,52,50,54,50,50,53,49,52,49,52,51,50,53,50,50,53,52,50,53,53,51,50,50,54,52,50,52,50,49,50,54,50,47,53,56,47,49,56,47,47,55,52,45,49,59,48,45,62,55,41,56,70,51,46,73,74,49,77,86,67,78,99,75,81,91,81,73,78,78,68,70,70,58,65,63,59,62,63,62,59,63,59,69,68,62,66,70,72,61,70,77,73,71,83,78,84,87,74,79,80,78,73,80,78,66,69,40,60,92,80,52,24,41,68,50,95,98,48,93,56,70,43,69,80,75,92,70,88,64,56,70,68,57,46,49,52,54,29,46,75,72,76,43,71,64,55,79,70,92,53,48,49,63,52,34,54,50,46,28,76,74,75,37,75,44,76,42,82,38,32,26,34,25,34,89,84,28,30,35,28,74,87,76,68,49,70,53,50,84,84,45,76,40,48,31,90,89,51,75,67,90,76,33,46,71,74,31,33,35,25,40,50,24,34,69,72,50,49,71,76,34,67,73,19,32,32,39,70,42,121

Radius of gyration: 80.4 Å; Cα contacts (8 Å, |Δi|>4): 203; chains: 1; bounding box: 202×56×238 Å

Sequence (402 aa):
MWCYGLLITVLVTSSHQQDLDSQALLANMVRLVDSRMETLDMRMNHIGSQLNNLFAKEDSSNEELMVKLSTHLEEKLSVLEDSLLNHLEKLSNQMEDKISVFEEKISNQMEDKISVLEEKLSNLLEEKVYVIEEKLPNHMDDQLYNTVDTIDQINSTIGSTVSIQVSNKHEILGKLSDLGNKQSDFIENALSGENTTLSQIQYTSEDIEDKLVSIKNITEKLELEAVAFRECSSSSKTLQENTLQEVNDMKSNIASMEYNIIEAINSTSALPQKEIGCTESMGFFTLPGSSQCYKWFSVGRTFEEADANCKAEGLLFAKPKNAVALRNYLFEKYGDEYYLLGARGEPTGYKWLRDGSYLMPSSPLWVKIAYRTSSDSIYCLALCAVDYYMKNDPASPYLIME

Foldseek 3Di:
DDDPPPVVVVVVVVVVVVVVVVVVVVVVVVVVVVVVVVVVVVVVVVVVVVVVVVVVVVVVVVVVVVVVVVVVVVVVVVVVVVVVVVVVVVVVVVVVVVVVVVVVVVVVVVVVVVVVVVVVVVVVVVVVVVCCVPVVVVVVVVVVVVVVVVVVVVVVVVVVVVVVVVVVVVVVVVVVVVVVVVVVVVVVVVVVVVVVVVVVVVVVVVVVVVVVVVVVVVVVVVVVVVVVVVVDDPDDPPDPPPPVVVVVVVVVVVVVVVVPPPVPPPDPDDDPPPPPDQDVVVQWDDFVPDPDIDHDDPDDDDPVVVQVVQVVVVHGFDDDPQLLRVLVVCCVPPNFDKAFGQWFFDLQATAGPPPRDHDGPPDLQAQPVADDNPSDRNKTKIFGNHPVSCVPRSRHGIHIDD